Protein AF-0000000085273530 (afdb_homodimer)

InterPro domains:
  IPR000210 BTB/POZ domain [PF00651] (27-142)
  IPR000210 BTB/POZ domain [PS50097] (36-114)
  IPR000210 BTB/POZ domain [SM00225] (36-144)
  IPR011333 SKP1/BTB/POZ domain superfamily [G3DSA:3.30.710.10] (12-164)
  IPR011333 SKP1/BTB/POZ domain superfamily [SSF54695] (20-141)
  IPR011705 BTB/Kelch-associated [PF07707] (174-227)
  IPR051481 BTB/POZ domain-containing protein and Galectin-3-binding [PTHR24410] (21-226)

pLDDT: mean 86.74, std 17.03, range [20.88, 98.69]

Secondary structure (DSSP, 8-state):
-----------SSGGGTTHHHHHHHHHHHHH-GGG--EEEEETTTTEEEEE-HHHHHHH-TTEEEETTEEEE--TT-EEE--SS-EEEEETTS-HHHHHHHHHHHHHS-----TTTHHHHHHHHHHHT-HHHHHHHHHHHHHH--HHHHHHHHHHHHHHHHHTTS-HHHHHHHHHHHHHHHHTHHHHTTSHHHHT--HHHHHHHHTSTT--S-HHHHHHHHHHHHHHHHT--S--S---HHHHHH-/-----------SSGGGTTHHHHHHHHHHHHH-GGG--EEEEETTTTEEEEE-HHHHHHH-TTEEEETTEEEE--TT-EEE--SS-EEEEETTS-HHHHHHHHHHHHHS-----TTTHHHHHHHHHHHT-HHHHHHHHHHHHHH--HHHHHHHHHHHHHHHHHTTS-HHHHHHHHHHHHHHHHTHHHHTTSHHHHT--HHHHHHHHTSTT--S-HHHHHHHHHHHHHHHTT--S------HHHHHH-

Structure (mmCIF, N/CA/C/O backbone):
data_AF-0000000085273530-model_v1
#
loop_
_entity.id
_entity.type
_entity.pdbx_description
1 polymer 'BTB domain-containing protein'
#
loop_
_atom_site.group_PDB
_atom_site.id
_atom_site.type_symbol
_atom_site.label_atom_id
_atom_site.label_alt_id
_atom_site.label_comp_id
_atom_site.label_asym_id
_atom_site.label_entity_id
_atom_site.label_seq_id
_atom_site.pdbx_PDB_ins_code
_atom_site.Cartn_x
_atom_site.Cartn_y
_atom_site.Cartn_z
_atom_site.occupancy
_atom_site.B_iso_or_equiv
_atom_site.auth_seq_id
_atom_site.auth_comp_id
_atom_site.auth_asym_id
_atom_site.auth_atom_id
_atom_site.pdbx_PDB_model_num
ATOM 1 N N . MET A 1 1 ? -14.953 20.25 -21.516 1 20.88 1 MET A N 1
ATOM 2 C CA . MET A 1 1 ? -14.5 20.438 -20.141 1 20.88 1 MET A CA 1
ATOM 3 C C . MET A 1 1 ? -14.477 19.125 -19.375 1 20.88 1 MET A C 1
ATOM 5 O O . MET A 1 1 ? -15.531 18.609 -19 1 20.88 1 MET A O 1
ATOM 9 N N . GLY A 1 2 ? -13.68 18.156 -19.719 1 24.27 2 GLY A N 1
ATOM 10 C CA . GLY A 1 2 ? -13.719 16.719 -19.562 1 24.27 2 GLY A CA 1
ATOM 11 C C . GLY A 1 2 ? -13.57 16.266 -18.125 1 24.27 2 GLY A C 1
ATOM 12 O O . GLY A 1 2 ? -12.719 16.766 -17.391 1 24.27 2 GLY A O 1
ATOM 13 N N . THR A 1 3 ? -14.633 15.852 -17.484 1 26.12 3 THR A N 1
ATOM 14 C CA . THR A 1 3 ? -14.805 15.375 -16.109 1 26.12 3 THR A CA 1
ATOM 15 C C . THR A 1 3 ? -13.711 14.375 -15.742 1 26.12 3 THR A C 1
ATOM 17 O O . THR A 1 3 ? -13.5 13.391 -16.453 1 26.12 3 THR A O 1
ATOM 20 N N . ARG A 1 4 ? -12.57 14.93 -15.312 1 29.16 4 ARG A N 1
ATOM 21 C CA . ARG A 1 4 ? -11.5 14.031 -14.906 1 29.16 4 ARG A CA 1
ATOM 22 C C . ARG A 1 4 ? -12.047 12.828 -14.148 1 29.16 4 ARG A C 1
ATOM 24 O O . ARG A 1 4 ? -12.578 12.969 -13.039 1 29.16 4 ARG A O 1
ATOM 31 N N . VAL A 1 5 ? -12.703 11.914 -14.711 1 32.78 5 VAL A N 1
ATOM 32 C CA . VAL A 1 5 ? -13.117 10.617 -14.195 1 32.78 5 VAL A CA 1
ATOM 33 C C . VAL A 1 5 ? -11.969 9.969 -13.422 1 32.78 5 VAL A C 1
ATOM 35 O O . VAL A 1 5 ? -11.109 9.305 -14.008 1 32.78 5 VAL A O 1
ATOM 38 N N . GLY A 1 6 ? -10.961 10.688 -12.883 1 33 6 GLY A N 1
ATOM 39 C CA . GLY A 1 6 ? -9.844 10.008 -12.242 1 33 6 GLY A CA 1
ATOM 40 C C . GLY A 1 6 ? -10.281 8.945 -11.25 1 33 6 GLY A C 1
ATOM 41 O O . GLY A 1 6 ? -11.094 9.219 -10.359 1 33 6 GLY A O 1
ATOM 42 N N . GLY A 1 7 ? -10.516 7.734 -11.531 1 37.56 7 GLY A N 1
ATOM 43 C CA . GLY A 1 7 ? -10.945 6.48 -10.93 1 37.56 7 GLY A CA 1
ATOM 44 C C . GLY A 1 7 ? -10.328 6.223 -9.57 1 37.56 7 GLY A C 1
ATOM 45 O O . GLY A 1 7 ? -9.406 5.414 -9.445 1 37.56 7 GLY A O 1
ATOM 46 N N . GLY A 1 8 ? -10.031 7.176 -8.703 1 45.16 8 GLY A N 1
ATOM 47 C CA . GLY A 1 8 ? -9.438 6.988 -7.391 1 45.16 8 GLY A CA 1
ATOM 48 C C . GLY A 1 8 ? -10.148 5.934 -6.559 1 45.16 8 GLY A C 1
ATOM 49 O O . GLY A 1 8 ? -11.344 5.695 -6.742 1 45.16 8 GLY A O 1
ATOM 50 N N . LEU A 1 9 ? -9.391 4.883 -6.121 1 56.19 9 LEU A N 1
ATOM 51 C CA . LEU A 1 9 ? -9.883 3.891 -5.176 1 56.19 9 LEU A CA 1
ATOM 52 C C . LEU A 1 9 ? -10.641 4.562 -4.031 1 56.19 9 LEU A C 1
ATOM 54 O O . LEU A 1 9 ? -10.125 5.496 -3.408 1 56.19 9 LEU A O 1
ATOM 58 N N . HIS A 1 10 ? -11.891 4.582 -4.082 1 58.47 10 HIS A N 1
ATOM 59 C CA . HIS A 1 10 ? -12.688 5.133 -2.99 1 58.47 10 HIS A CA 1
ATOM 60 C C . HIS A 1 10 ? -12.82 4.137 -1.844 1 58.47 10 HIS A C 1
ATOM 62 O O . HIS A 1 10 ? -13.164 2.973 -2.062 1 58.47 10 HIS A O 1
ATOM 68 N N . PHE A 1 11 ? -12.195 4.531 -0.762 1 63.66 11 PHE A N 1
ATOM 69 C CA . PHE A 1 11 ? -12.336 3.742 0.457 1 63.66 11 PHE A CA 1
ATOM 70 C C . PHE A 1 11 ? -13.406 4.34 1.366 1 63.66 11 PHE A C 1
ATOM 72 O O . PHE A 1 11 ? -13.492 5.559 1.509 1 63.66 11 PHE A O 1
ATOM 79 N N . SER A 1 12 ? -14.32 3.611 1.721 1 68 12 SER A N 1
ATOM 80 C CA . SER A 1 12 ? -15.359 4.09 2.629 1 68 12 SER A CA 1
ATOM 81 C C . SER A 1 12 ? -14.773 4.504 3.973 1 68 12 SER A C 1
ATOM 83 O O . SER A 1 12 ? -15.266 5.438 4.613 1 68 12 SER A O 1
ATOM 85 N N . ASP A 1 13 ? -13.695 3.902 4.273 1 75.88 13 ASP A N 1
ATOM 86 C CA . ASP A 1 13 ? -13.016 4.203 5.531 1 75.88 13 ASP A CA 1
ATOM 87 C C . ASP A 1 13 ? -12.117 5.43 5.391 1 75.88 13 ASP A C 1
ATOM 89 O O . ASP A 1 13 ? -11.125 5.395 4.656 1 75.88 13 ASP A O 1
ATOM 93 N N . LYS A 1 14 ? -12.453 6.5 6.082 1 79.25 14 LYS A N 1
ATOM 94 C CA . LYS A 1 14 ? -11.758 7.781 6.004 1 79.25 14 LYS A CA 1
ATOM 95 C C . LYS A 1 14 ? -10.305 7.645 6.441 1 79.25 14 LYS A C 1
ATOM 97 O O . LYS A 1 14 ? -9.461 8.461 6.07 1 79.25 14 LYS A O 1
ATOM 102 N N . SER A 1 15 ? -10.07 6.555 7.195 1 87.12 15 SER A N 1
ATOM 103 C CA . SER A 1 15 ? -8.703 6.367 7.672 1 87.12 15 SER A CA 1
ATOM 104 C C . SER A 1 15 ? -7.793 5.852 6.559 1 87.12 15 SER A C 1
ATOM 106 O O . SER A 1 15 ? -6.566 5.871 6.691 1 87.12 15 SER A O 1
ATOM 108 N N . LEU A 1 16 ? -8.367 5.5 5.406 1 89.75 16 LEU A N 1
ATOM 109 C CA . LEU A 1 16 ? -7.598 4.918 4.316 1 89.75 16 LEU A CA 1
ATOM 110 C C . LEU A 1 16 ? -7.465 5.898 3.156 1 89.75 16 LEU A C 1
ATOM 112 O O . LEU A 1 16 ? -7.191 5.496 2.023 1 89.75 16 LEU A O 1
ATOM 116 N N . VAL A 1 17 ? -7.582 7.141 3.436 1 90 17 VAL A N 1
ATOM 117 C CA . VAL A 1 17 ? -7.672 8.18 2.412 1 90 17 VAL A CA 1
ATOM 118 C C . VAL A 1 17 ? -6.352 8.273 1.65 1 90 17 VAL A C 1
ATOM 120 O O . VAL A 1 17 ? -6.316 8.742 0.511 1 90 17 VAL A O 1
ATOM 123 N N . GLY A 1 18 ? -5.254 7.781 2.244 1 95.44 18 GLY A N 1
ATOM 124 C CA . GLY A 1 18 ? -3.949 7.926 1.618 1 95.44 18 GLY A CA 1
ATOM 125 C C . GLY A 1 18 ? -3.512 6.691 0.853 1 95.44 18 GLY A C 1
ATOM 126 O O . GLY A 1 18 ? -2.455 6.691 0.218 1 95.44 18 GLY A O 1
ATOM 127 N N . VAL A 1 19 ? -4.297 5.668 0.811 1 95.69 19 VAL A N 1
ATOM 128 C CA . VAL A 1 19 ? -3.893 4.383 0.244 1 95.69 19 VAL A CA 1
ATOM 129 C C . VAL A 1 19 ? -3.756 4.508 -1.271 1 95.69 19 VAL A C 1
ATOM 131 O O . VAL A 1 19 ? -2.826 3.955 -1.865 1 95.69 19 VAL A O 1
ATOM 134 N N . SER A 1 20 ? -4.664 5.238 -1.858 1 95 20 SER A N 1
ATOM 135 C CA . SER A 1 20 ? -4.59 5.418 -3.305 1 95 20 SER A CA 1
ATOM 136 C C . SER A 1 20 ? -3.27 6.055 -3.717 1 95 20 SER A C 1
ATOM 138 O O . SER A 1 20 ? -2.588 5.559 -4.617 1 95 20 SER A O 1
ATOM 140 N N . ARG A 1 21 ? -2.92 7.125 -3.053 1 96.81 21 ARG A N 1
ATOM 141 C CA . ARG A 1 21 ? -1.666 7.809 -3.355 1 96.81 21 ARG A CA 1
ATOM 142 C C . ARG A 1 21 ? -0.468 6.918 -3.043 1 96.81 21 ARG A C 1
ATOM 144 O O . ARG A 1 21 ? 0.521 6.918 -3.779 1 96.81 21 ARG A O 1
ATOM 151 N N . LEU A 1 22 ? -0.526 6.184 -1.984 1 97.88 22 LEU A N 1
ATOM 152 C CA . LEU A 1 22 ? 0.534 5.242 -1.636 1 97.88 22 LEU A CA 1
ATOM 153 C C . LEU A 1 22 ? 0.782 4.258 -2.771 1 97.88 22 LEU A C 1
ATOM 155 O O . LEU A 1 22 ? 1.925 4.059 -3.189 1 97.88 22 LEU A O 1
ATOM 159 N N . LEU A 1 23 ? -0.281 3.678 -3.287 1 97.31 23 LEU A N 1
ATOM 160 C CA . LEU A 1 23 ? -0.164 2.678 -4.34 1 97.31 23 LEU A CA 1
ATOM 161 C C . LEU A 1 23 ? 0.432 3.287 -5.605 1 97.31 23 LEU A C 1
ATOM 163 O O . LEU A 1 23 ? 1.235 2.648 -6.289 1 97.31 23 LEU A O 1
ATOM 167 N N . GLU A 1 24 ? 0.046 4.52 -5.855 1 97.69 24 GLU A N 1
ATOM 168 C CA . GLU A 1 24 ? 0.61 5.223 -7.004 1 97.69 24 GLU A CA 1
ATOM 169 C C . GLU A 1 24 ? 2.109 5.445 -6.836 1 97.69 24 GLU A C 1
ATOM 171 O O . GLU A 1 24 ? 2.885 5.238 -7.773 1 97.69 24 GLU A O 1
ATOM 176 N N . ASP A 1 25 ? 2.477 5.852 -5.695 1 98.19 25 ASP A N 1
ATOM 177 C CA . ASP A 1 25 ? 3.891 6.086 -5.422 1 98.19 25 ASP A CA 1
ATOM 178 C C . ASP A 1 25 ? 4.688 4.785 -5.504 1 98.19 25 ASP A C 1
ATOM 180 O O . ASP A 1 25 ? 5.809 4.77 -6.016 1 98.19 25 ASP A O 1
ATOM 184 N N . LEU A 1 26 ? 4.148 3.703 -4.992 1 98.38 26 LEU A N 1
ATOM 185 C CA . LEU A 1 26 ? 4.828 2.412 -5.039 1 98.38 26 LEU A CA 1
ATOM 186 C C . LEU A 1 26 ? 4.922 1.899 -6.473 1 98.38 26 LEU A C 1
ATOM 188 O O . LEU A 1 26 ? 5.906 1.253 -6.84 1 98.38 26 LEU A O 1
ATOM 192 N N . GLN A 1 27 ? 3.861 2.188 -7.246 1 98 27 GLN A N 1
ATOM 193 C CA . GLN A 1 27 ? 3.924 1.864 -8.664 1 98 27 GLN A CA 1
ATOM 194 C C . GLN A 1 27 ? 5.066 2.609 -9.352 1 98 27 GLN A C 1
ATOM 196 O O . GLN A 1 27 ? 5.797 2.031 -10.156 1 98 27 GLN A O 1
ATOM 201 N N . HIS A 1 28 ? 5.164 3.848 -9.023 1 98.06 28 HIS A N 1
ATOM 202 C CA . HIS A 1 28 ? 6.254 4.645 -9.57 1 98.06 28 HIS A CA 1
ATOM 203 C C . HIS A 1 28 ? 7.609 4.105 -9.133 1 98.06 28 HIS A C 1
ATOM 205 O O . HIS A 1 28 ? 8.555 4.059 -9.922 1 98.06 28 HIS A O 1
ATOM 211 N N . LEU A 1 29 ? 7.695 3.734 -7.93 1 98.12 29 LEU A N 1
ATOM 212 C CA . LEU A 1 29 ? 8.938 3.15 -7.426 1 98.12 29 LEU A CA 1
ATOM 213 C C . LEU A 1 29 ? 9.297 1.892 -8.203 1 98.12 29 LEU A C 1
ATOM 215 O O . LEU A 1 29 ? 10.461 1.701 -8.578 1 98.12 29 LEU A O 1
ATOM 219 N N . GLN A 1 30 ? 8.312 1.027 -8.406 1 97.94 30 GLN A N 1
ATOM 220 C CA . GLN A 1 30 ? 8.523 -0.199 -9.172 1 97.94 30 GLN A CA 1
ATOM 221 C C . GLN A 1 30 ? 9.109 0.101 -10.547 1 97.94 30 GLN A C 1
ATOM 223 O O . GLN A 1 30 ? 9.945 -0.656 -11.047 1 97.94 30 GLN A O 1
ATOM 228 N N . GLU A 1 31 ? 8.727 1.226 -11.094 1 96.5 31 GLU A N 1
ATOM 229 C CA . GLU A 1 31 ? 9.125 1.596 -12.445 1 96.5 31 GLU A CA 1
ATOM 230 C C . GLU A 1 31 ? 10.461 2.336 -12.453 1 96.5 31 GLU A C 1
ATOM 232 O O . GLU A 1 31 ? 11.062 2.525 -13.508 1 96.5 31 GLU A O 1
ATOM 237 N N . ASP A 1 32 ? 10.883 2.709 -11.297 1 94.19 32 ASP A N 1
ATOM 238 C CA . ASP A 1 32 ? 12.133 3.453 -11.188 1 94.19 32 ASP A CA 1
ATOM 239 C C . ASP A 1 32 ? 13.336 2.512 -11.18 1 94.19 32 ASP A C 1
ATOM 241 O O . ASP A 1 32 ? 13.828 2.129 -10.109 1 94.19 32 ASP A O 1
ATOM 245 N N . LYS A 1 33 ? 13.969 2.2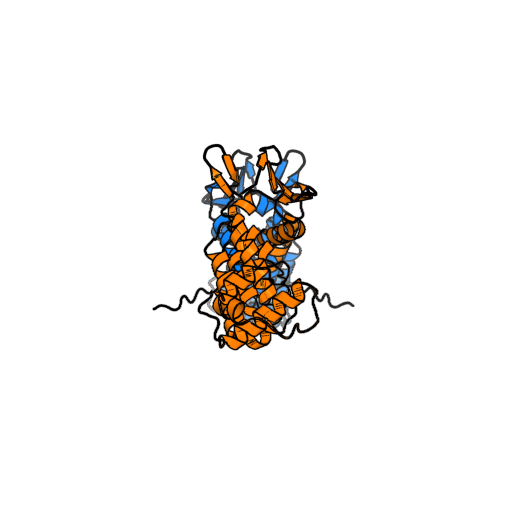89 -12.266 1 93.69 33 LYS A N 1
ATOM 246 C CA . LYS A 1 33 ? 15.078 1.349 -12.414 1 93.69 33 LYS A CA 1
ATOM 247 C C . LYS A 1 33 ? 16.359 1.909 -11.805 1 93.69 33 LYS A C 1
ATOM 249 O O . LYS A 1 33 ? 17.25 1.151 -11.398 1 93.69 33 LYS A O 1
ATOM 254 N N . ASP A 1 34 ? 16.453 3.188 -11.656 1 92.06 34 ASP A N 1
ATOM 255 C CA . ASP A 1 34 ? 17.672 3.822 -11.18 1 92.06 34 ASP A CA 1
ATOM 256 C C . ASP A 1 34 ? 17.906 3.539 -9.695 1 92.06 34 ASP A C 1
ATOM 258 O O . ASP A 1 34 ? 19.047 3.461 -9.242 1 92.06 34 ASP A O 1
ATOM 262 N N . SER A 1 35 ? 16.797 3.369 -8.969 1 93 35 SER A N 1
ATOM 263 C CA . SER A 1 35 ? 16.938 3.145 -7.535 1 93 35 SER A CA 1
ATOM 264 C C . SER A 1 35 ? 16.984 1.655 -7.211 1 93 35 SER A C 1
ATOM 266 O O . SER A 1 35 ? 17.234 1.272 -6.066 1 93 35 SER A O 1
ATOM 268 N N . ALA A 1 36 ? 16.797 0.824 -8.219 1 96.31 36 ALA A N 1
ATOM 269 C CA . ALA A 1 36 ? 16.719 -0.619 -8 1 96.31 36 ALA A CA 1
ATOM 270 C C . ALA A 1 36 ? 18.078 -1.18 -7.586 1 96.31 36 ALA A C 1
ATOM 272 O O . ALA A 1 36 ? 19.109 -0.652 -7.977 1 96.31 36 ALA A O 1
ATOM 273 N N . ASP A 1 37 ? 18.047 -2.207 -6.777 1 95.88 37 ASP A N 1
ATOM 274 C CA . ASP A 1 37 ? 19.281 -2.852 -6.344 1 95.88 37 ASP A CA 1
ATOM 275 C C . ASP A 1 37 ? 19.219 -4.359 -6.57 1 95.88 37 ASP A C 1
ATOM 277 O O . ASP A 1 37 ? 20.094 -5.094 -6.125 1 95.88 37 ASP A O 1
ATOM 281 N N . ILE A 1 38 ? 18.188 -4.855 -7.184 1 96.88 38 ILE A N 1
ATOM 282 C CA . ILE A 1 38 ? 18.047 -6.23 -7.66 1 96.88 38 ILE A CA 1
ATOM 283 C C . ILE A 1 38 ? 17.688 -6.227 -9.148 1 96.88 38 ILE A C 1
ATOM 285 O O . ILE A 1 38 ? 16.844 -5.438 -9.586 1 96.88 38 ILE A O 1
ATOM 289 N N . ILE A 1 39 ? 18.328 -7.023 -9.906 1 98 39 ILE A N 1
ATOM 290 C CA . ILE A 1 39 ? 17.938 -7.277 -11.289 1 98 39 ILE A CA 1
ATOM 291 C C . ILE A 1 39 ? 17.625 -8.758 -11.477 1 98 39 ILE A C 1
ATOM 293 O O . ILE A 1 39 ? 18.5 -9.609 -11.328 1 98 39 ILE A O 1
ATOM 297 N N . PHE A 1 40 ? 16.406 -9.047 -11.812 1 98 40 PHE A N 1
ATOM 298 C CA . PHE A 1 40 ? 16.016 -10.398 -12.188 1 98 40 PHE A CA 1
ATOM 299 C C . PHE A 1 40 ? 16.25 -10.633 -13.68 1 98 40 PHE A C 1
ATOM 301 O O . PHE A 1 40 ? 15.898 -9.781 -14.508 1 98 40 PHE A O 1
ATOM 308 N N . VAL A 1 41 ? 16.859 -11.68 -14 1 98.44 41 VAL A N 1
ATOM 309 C CA . VAL A 1 41 ? 16.969 -12.148 -15.375 1 98.44 41 VAL A CA 1
ATOM 310 C C . VAL A 1 41 ? 16.047 -13.344 -15.594 1 98.44 41 VAL A C 1
ATOM 312 O O . VAL A 1 41 ? 16.359 -14.461 -15.172 1 98.44 41 VAL A O 1
ATOM 315 N N . VAL A 1 42 ? 14.93 -13.117 -16.344 1 98.5 42 VAL A N 1
ATOM 316 C CA . VAL A 1 42 ? 13.812 -14.055 -16.297 1 98.5 42 VAL A CA 1
ATOM 317 C C . VAL A 1 42 ? 13.625 -14.703 -17.656 1 98.5 42 VAL A C 1
ATOM 319 O O . VAL A 1 42 ? 13.578 -14.008 -18.688 1 98.5 42 VAL A O 1
ATOM 322 N N . GLY A 1 43 ? 13.5 -16 -17.672 1 97.62 43 GLY A N 1
ATOM 323 C CA . GLY A 1 43 ? 13.148 -16.75 -18.859 1 97.62 43 GLY A CA 1
ATOM 324 C C . GLY A 1 43 ? 14.32 -17 -19.797 1 97.62 43 GLY A C 1
ATOM 325 O O . GLY A 1 43 ? 15.445 -16.609 -19.484 1 97.62 43 GLY A O 1
ATOM 326 N N . ARG A 1 44 ? 13.977 -17.672 -20.875 1 94.12 44 ARG A N 1
ATOM 327 C CA . ARG A 1 44 ? 14.984 -18 -21.875 1 94.12 44 ARG A CA 1
ATOM 328 C C . ARG A 1 44 ? 15.453 -16.75 -22.625 1 94.12 44 ARG A C 1
ATOM 330 O O . ARG A 1 44 ? 16.609 -16.672 -23.016 1 94.12 44 ARG A O 1
ATOM 337 N N . GLU A 1 45 ? 14.594 -15.828 -22.703 1 95.69 45 GLU A N 1
ATOM 338 C CA . GLU A 1 45 ? 14.914 -14.586 -23.406 1 95.69 45 GLU A CA 1
ATOM 339 C C . GLU A 1 45 ? 15.719 -13.648 -22.5 1 95.69 45 GLU A C 1
ATOM 341 O O . GLU A 1 45 ? 16.156 -12.578 -22.938 1 95.69 45 GLU A O 1
ATOM 346 N N . GLU A 1 46 ? 15.914 -13.977 -21.281 1 97.56 46 GLU A N 1
ATOM 347 C CA . GLU A 1 46 ? 16.734 -13.25 -20.297 1 97.56 46 GLU A CA 1
ATOM 348 C C . GLU A 1 46 ? 16.25 -11.812 -20.141 1 97.56 46 GLU A C 1
ATOM 350 O O . GLU A 1 46 ? 17.047 -10.875 -20.219 1 97.56 46 GLU A O 1
ATOM 355 N N . THR A 1 47 ? 14.945 -11.703 -19.938 1 98.38 47 THR A N 1
ATOM 356 C CA . THR A 1 47 ? 14.336 -10.398 -19.719 1 98.38 47 THR A CA 1
ATOM 357 C C . THR A 1 47 ? 14.758 -9.828 -18.359 1 98.38 47 THR A C 1
ATOM 359 O O . THR A 1 47 ? 14.68 -10.523 -17.344 1 98.38 47 THR A O 1
ATOM 362 N N . HIS A 1 48 ? 15.164 -8.555 -18.359 1 98.25 48 HIS A N 1
ATOM 363 C CA . HIS A 1 48 ? 15.586 -7.914 -17.125 1 98.25 48 HIS A CA 1
ATOM 364 C C . HIS A 1 48 ? 14.406 -7.234 -16.422 1 98.25 48 HIS A C 1
ATOM 366 O O . HIS A 1 48 ? 13.672 -6.465 -17.062 1 98.25 48 HIS A O 1
ATOM 372 N N . ILE A 1 49 ? 14.219 -7.527 -15.188 1 98.25 49 ILE A N 1
ATOM 373 C CA . ILE A 1 49 ? 13.211 -6.891 -14.344 1 98.25 49 ILE A CA 1
ATOM 374 C C . ILE A 1 49 ? 13.867 -6.367 -13.07 1 98.25 49 ILE A C 1
ATOM 376 O O . ILE A 1 49 ? 14.438 -7.141 -12.297 1 98.25 49 ILE A O 1
ATOM 380 N N . ALA A 1 50 ? 13.773 -5.078 -12.875 1 98.06 50 ALA A N 1
ATOM 381 C CA . ALA A 1 50 ? 14.391 -4.441 -11.719 1 98.06 50 ALA A CA 1
ATOM 382 C C . ALA A 1 50 ? 13.445 -4.461 -10.516 1 98.06 50 ALA A C 1
ATOM 384 O O . ALA A 1 50 ? 12.227 -4.461 -10.68 1 98.06 50 ALA A O 1
ATOM 385 N N . ALA A 1 51 ? 13.992 -4.566 -9.352 1 97.94 51 ALA A N 1
ATOM 386 C CA . ALA A 1 51 ? 13.227 -4.547 -8.109 1 97.94 51 ALA A CA 1
ATOM 387 C C . AL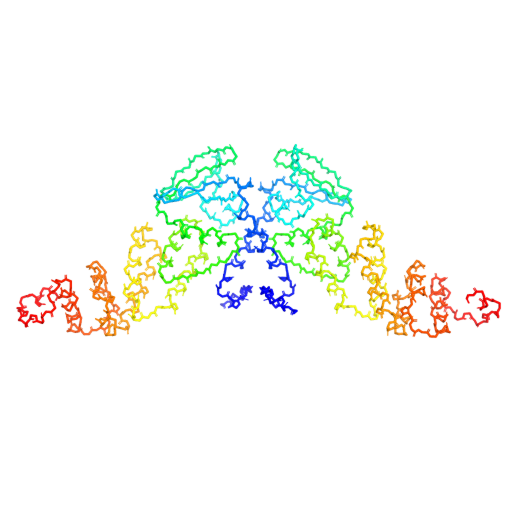A A 1 51 ? 14.07 -4.031 -6.953 1 97.94 51 ALA A C 1
ATOM 389 O O . ALA A 1 51 ? 15.219 -3.621 -7.148 1 97.94 51 ALA A O 1
ATOM 390 N N . HIS A 1 52 ? 13.562 -3.916 -5.828 1 97.31 52 HIS A N 1
ATOM 391 C CA . HIS A 1 52 ? 14.227 -3.389 -4.641 1 97.31 52 HIS A CA 1
ATOM 392 C C . HIS A 1 52 ? 14.289 -4.434 -3.533 1 97.31 52 HIS A C 1
ATOM 394 O O . HIS A 1 52 ? 13.258 -4.977 -3.129 1 97.31 52 HIS A O 1
ATOM 400 N N . LYS A 1 53 ? 15.453 -4.617 -3.043 1 95.69 53 LYS A N 1
ATOM 401 C CA . LYS A 1 53 ? 15.703 -5.625 -2.016 1 95.69 53 LYS A CA 1
ATOM 402 C C . LYS A 1 53 ? 14.805 -5.41 -0.803 1 95.69 53 LYS A C 1
ATOM 404 O O . LYS A 1 53 ? 14.227 -6.363 -0.277 1 95.69 53 LYS A O 1
ATOM 409 N N . LEU A 1 54 ? 14.68 -4.191 -0.352 1 95.94 54 LEU A N 1
ATOM 410 C CA . LEU A 1 54 ? 13.891 -3.863 0.83 1 95.94 54 LEU A CA 1
ATOM 411 C C . LEU A 1 54 ? 12.445 -4.32 0.662 1 95.94 54 LEU A C 1
ATOM 413 O O . LEU A 1 54 ? 11.867 -4.898 1.579 1 95.94 54 LEU A O 1
ATOM 417 N N . ILE A 1 55 ? 11.844 -4.051 -0.52 1 97.94 55 ILE A N 1
ATOM 418 C CA . ILE A 1 55 ? 10.461 -4.406 -0.799 1 97.94 55 ILE A CA 1
ATOM 419 C C . ILE A 1 55 ? 10.32 -5.926 -0.85 1 97.94 55 ILE A C 1
ATOM 421 O O . ILE A 1 55 ? 9.383 -6.488 -0.273 1 97.94 55 ILE A O 1
ATOM 425 N N . LEU A 1 56 ? 11.25 -6.586 -1.516 1 97.19 56 LEU A N 1
ATOM 426 C CA . LEU A 1 56 ? 11.203 -8.039 -1.637 1 97.19 56 LEU A CA 1
ATOM 427 C C . LEU A 1 56 ? 11.328 -8.703 -0.269 1 97.19 56 LEU A C 1
ATOM 429 O O . LEU A 1 56 ? 10.57 -9.625 0.045 1 97.19 56 LEU A O 1
ATOM 433 N N . LYS A 1 57 ? 12.203 -8.211 0.555 1 95.88 57 LYS A N 1
ATOM 434 C CA . LYS A 1 57 ? 12.398 -8.766 1.893 1 95.88 57 LYS A CA 1
ATOM 435 C C . LYS A 1 57 ? 11.148 -8.578 2.752 1 95.88 57 LYS A C 1
ATOM 437 O O . LYS A 1 57 ? 10.82 -9.43 3.578 1 95.88 57 LYS A O 1
ATOM 442 N N . ALA A 1 58 ? 10.508 -7.484 2.551 1 96.62 58 ALA A N 1
ATOM 443 C CA . ALA A 1 58 ? 9.328 -7.168 3.355 1 96.62 58 ALA A CA 1
ATOM 444 C C . ALA A 1 58 ? 8.141 -8.023 2.945 1 96.62 58 ALA A C 1
ATOM 446 O O . ALA A 1 58 ? 7.27 -8.328 3.77 1 96.62 58 ALA A O 1
ATOM 447 N N . ARG A 1 59 ? 8.094 -8.445 1.7 1 97.56 59 ARG A N 1
ATOM 448 C CA . ARG A 1 59 ? 6.863 -9.008 1.16 1 97.56 59 ARG A CA 1
ATOM 449 C C . ARG A 1 59 ? 7.012 -10.508 0.912 1 97.56 59 ARG A C 1
ATOM 451 O O . ARG A 1 59 ? 6.039 -11.258 0.996 1 97.56 59 ARG A O 1
ATOM 458 N N . CYS A 1 60 ? 8.266 -10.945 0.603 1 97.62 60 CYS A N 1
ATOM 459 C CA . CYS A 1 60 ? 8.492 -12.312 0.152 1 97.62 60 CYS A CA 1
ATOM 460 C C . CYS A 1 60 ? 9.25 -13.109 1.207 1 97.62 60 CYS A C 1
ATOM 462 O O . CYS A 1 60 ? 10.328 -12.711 1.645 1 97.62 60 CYS A O 1
ATOM 464 N N . LYS A 1 61 ? 8.805 -14.305 1.467 1 95.81 61 LYS A N 1
ATOM 465 C CA . LYS A 1 61 ? 9.461 -15.156 2.463 1 95.81 61 LYS A CA 1
ATOM 466 C C . LYS A 1 61 ? 10.75 -15.75 1.917 1 95.81 61 LYS A C 1
ATOM 468 O O . LYS A 1 61 ? 11.617 -16.172 2.684 1 95.81 61 LYS A O 1
ATOM 473 N N . SER A 1 62 ? 10.883 -15.766 0.622 1 95.19 62 SER A N 1
ATOM 474 C CA . SER A 1 62 ? 12.047 -16.375 -0.002 1 95.19 62 SER A CA 1
ATOM 475 C C . SER A 1 62 ? 13.258 -15.453 0.066 1 95.19 62 SER A C 1
ATOM 477 O O . SER A 1 62 ? 14.367 -15.852 -0.294 1 95.19 62 SER A O 1
ATOM 479 N N . PHE A 1 63 ? 13.086 -14.258 0.529 1 94.75 63 PHE A N 1
ATOM 480 C CA . PHE A 1 63 ? 14.18 -13.32 0.732 1 94.75 63 PHE A CA 1
ATOM 481 C C . PHE A 1 63 ? 14.5 -13.172 2.215 1 94.75 63 PHE A C 1
ATOM 483 O O . PHE A 1 63 ? 13.727 -12.57 2.963 1 94.75 63 PHE A O 1
ATOM 490 N N . VAL A 1 64 ? 15.594 -13.812 2.594 1 87.25 64 VAL A N 1
ATOM 491 C CA . VAL A 1 64 ? 15.922 -13.875 4.016 1 87.25 64 VAL A CA 1
ATOM 492 C C . VAL A 1 64 ? 17.344 -13.344 4.238 1 87.25 64 VAL A C 1
ATOM 494 O O . VAL A 1 64 ? 18.172 -13.375 3.328 1 87.25 64 VAL A O 1
ATOM 497 N N . GLU A 1 65 ? 17.453 -12.82 5.387 1 78 65 GLU A N 1
ATOM 498 C CA . GLU A 1 65 ? 18.781 -12.398 5.812 1 78 65 GLU A CA 1
ATOM 499 C C . GLU A 1 65 ? 19.578 -13.578 6.383 1 78 65 GLU A C 1
ATOM 501 O O . GLU A 1 65 ? 19.062 -14.328 7.215 1 78 65 GLU A O 1
ATOM 506 N N . ALA A 1 66 ? 20.609 -13.961 5.734 1 73.56 66 ALA A N 1
ATOM 507 C CA . ALA A 1 66 ? 21.469 -15.031 6.211 1 73.56 66 ALA A CA 1
ATOM 508 C C . ALA A 1 66 ? 22.812 -14.469 6.695 1 73.56 66 ALA A C 1
ATOM 510 O O . ALA A 1 66 ? 23.188 -13.352 6.348 1 73.56 66 ALA A O 1
ATOM 511 N N . PRO A 1 67 ? 23.297 -15.406 7.672 1 71 67 PRO A N 1
ATOM 512 C CA . PRO A 1 67 ? 24.656 -15.008 8.047 1 71 67 PRO A CA 1
ATOM 513 C C . PRO A 1 67 ? 25.578 -14.844 6.836 1 71 67 PRO A C 1
ATOM 515 O O . PRO A 1 67 ? 25.625 -15.719 5.965 1 71 67 PRO A O 1
ATOM 518 N N . GLY A 1 68 ? 26.188 -13.781 6.535 1 66.94 68 GLY A N 1
ATOM 519 C CA . GLY A 1 68 ? 27.031 -13.516 5.387 1 66.94 68 GLY A CA 1
ATOM 520 C C . GLY A 1 68 ? 26.375 -12.625 4.352 1 66.94 68 GLY A C 1
ATOM 521 O O . GLY A 1 68 ? 26.953 -12.352 3.301 1 66.94 68 GLY A O 1
ATOM 522 N N . GLY A 1 69 ? 25.109 -12.539 4.535 1 69.31 69 GLY A N 1
ATOM 523 C CA . GLY A 1 69 ? 24.422 -11.602 3.664 1 69.31 69 GLY A CA 1
ATOM 524 C C . GLY A 1 69 ? 23.031 -12.039 3.287 1 69.31 69 GLY A C 1
ATOM 525 O O . GLY A 1 69 ? 22.516 -13.031 3.816 1 69.31 69 GLY A O 1
ATOM 526 N N . GLU A 1 70 ? 22.344 -11.297 2.582 1 68.06 70 GLU A N 1
ATOM 527 C CA . GLU A 1 70 ? 21 -11.555 2.104 1 68.06 70 GLU A CA 1
ATOM 528 C C . GLU A 1 70 ? 20.984 -12.641 1.036 1 68.06 70 GLU A C 1
ATOM 530 O O . GLU A 1 70 ? 21.906 -12.734 0.227 1 68.06 70 GLU A O 1
ATOM 535 N N . VAL A 1 71 ? 20.062 -13.562 1.292 1 77.38 71 VAL A N 1
ATOM 536 C CA . VAL A 1 71 ? 20 -14.688 0.374 1 77.38 71 VAL A CA 1
ATOM 537 C C . VAL A 1 71 ? 18.609 -14.766 -0.254 1 77.38 71 VAL A C 1
ATOM 539 O O . VAL A 1 71 ? 17.625 -14.312 0.34 1 77.38 71 VAL A O 1
ATOM 542 N N . CYS A 1 72 ? 18.531 -15.117 -1.47 1 84.88 72 CYS A N 1
ATOM 543 C CA . CYS A 1 72 ? 17.328 -15.531 -2.184 1 84.88 72 CYS A CA 1
ATOM 544 C C . CYS A 1 72 ? 17.234 -17.047 -2.266 1 84.88 72 CYS A C 1
ATOM 546 O O . CYS A 1 72 ? 18.156 -17.703 -2.752 1 84.88 72 CYS A O 1
ATOM 548 N N . VAL A 1 73 ? 16.125 -17.688 -1.835 1 88.94 73 VAL A N 1
ATOM 549 C CA . VAL A 1 73 ? 16.016 -19.141 -1.756 1 88.94 73 VAL A CA 1
ATOM 550 C C . VAL A 1 73 ? 15 -19.625 -2.787 1 88.94 73 VAL A C 1
ATOM 552 O O . VAL A 1 73 ? 14.312 -20.625 -2.559 1 88.94 73 VAL A O 1
ATOM 555 N N . ILE A 1 74 ? 14.859 -19.016 -3.854 1 92.12 74 ILE A N 1
ATOM 556 C CA . ILE A 1 74 ? 13.969 -19.438 -4.93 1 92.12 74 ILE A CA 1
ATOM 557 C C . ILE A 1 74 ? 14.578 -20.625 -5.66 1 92.12 74 ILE A C 1
ATOM 559 O O . ILE A 1 74 ? 15.711 -20.562 -6.145 1 92.12 74 ILE A O 1
ATOM 563 N N . PRO A 1 75 ? 13.867 -21.719 -5.805 1 89.62 75 PRO A N 1
ATOM 564 C CA . PRO A 1 75 ? 14.383 -22.875 -6.523 1 89.62 75 PRO A CA 1
ATOM 565 C C . PRO A 1 75 ? 14.727 -22.578 -7.98 1 89.62 75 PRO A C 1
ATOM 567 O O . PRO A 1 75 ? 13.969 -21.875 -8.664 1 89.62 75 PRO A O 1
ATOM 570 N N . GLY A 1 76 ? 15.922 -23.094 -8.422 1 90.44 76 GLY A N 1
ATOM 571 C CA . GLY A 1 76 ? 16.328 -22.938 -9.812 1 90.44 76 GLY A CA 1
ATOM 572 C C . GLY A 1 76 ? 16.938 -21.578 -10.109 1 90.44 76 GLY A C 1
ATOM 573 O O . GLY A 1 76 ? 17.234 -21.281 -11.273 1 90.44 76 GLY A O 1
ATOM 574 N N . SER A 1 77 ? 17.172 -20.812 -9.062 1 94.06 77 SER A N 1
ATOM 575 C CA . SER A 1 77 ? 17.734 -19.484 -9.25 1 94.06 77 SER A CA 1
ATOM 576 C C . SER A 1 77 ? 19.266 -19.5 -9.133 1 94.06 77 SER A C 1
ATOM 578 O O . SER A 1 77 ? 19.828 -20.422 -8.539 1 94.06 77 SER A O 1
ATOM 580 N N . THR A 1 78 ? 19.969 -18.609 -9.758 1 94.75 78 THR A N 1
ATOM 581 C CA . THR A 1 78 ? 21.375 -18.297 -9.586 1 94.75 78 THR A CA 1
ATOM 582 C C . THR A 1 78 ? 21.562 -16.828 -9.172 1 94.75 78 THR A C 1
ATOM 584 O O . THR A 1 78 ? 21.078 -15.93 -9.844 1 94.75 78 THR A O 1
ATOM 587 N N . VAL A 1 79 ? 22.281 -16.688 -8.109 1 93.81 79 VAL A N 1
ATOM 588 C CA . VAL A 1 79 ? 22.453 -15.344 -7.551 1 93.81 79 VAL A CA 1
ATOM 589 C C . VAL A 1 79 ? 23.891 -14.875 -7.746 1 93.81 79 VAL A C 1
ATOM 591 O O . VAL A 1 79 ? 24.828 -15.602 -7.426 1 93.81 79 VAL A O 1
ATOM 594 N N . THR A 1 80 ? 24.047 -13.719 -8.266 1 93.94 80 THR A N 1
ATOM 595 C CA . THR A 1 80 ? 25.328 -13.055 -8.406 1 93.94 80 THR A CA 1
ATOM 596 C C . THR A 1 80 ? 25.344 -11.719 -7.66 1 93.94 80 THR A C 1
ATOM 598 O O . THR A 1 80 ? 24.75 -10.742 -8.125 1 93.94 80 THR A O 1
ATOM 601 N N . PRO A 1 81 ? 25.984 -11.758 -6.504 1 90.75 81 PRO A N 1
ATOM 602 C CA . PRO A 1 81 ? 26.062 -10.492 -5.762 1 90.75 81 PRO A CA 1
ATOM 603 C C . PRO A 1 81 ? 26.797 -9.398 -6.531 1 90.75 81 PRO A C 1
ATOM 605 O O . PRO A 1 81 ? 27.703 -9.695 -7.324 1 90.75 81 PRO A O 1
ATOM 608 N N . GLY A 1 82 ? 26.297 -8.195 -6.375 1 88.81 82 GLY A N 1
ATOM 609 C CA . GLY A 1 82 ? 26.969 -7.059 -7.004 1 88.81 82 GLY A CA 1
ATOM 610 C C . GLY A 1 82 ? 26.531 -5.723 -6.43 1 88.81 82 GLY A C 1
ATOM 611 O O . GLY A 1 82 ? 25.625 -5.664 -5.598 1 88.81 82 GLY A O 1
ATOM 612 N N . LYS A 1 83 ? 27.344 -4.75 -6.727 1 86.06 83 LYS A N 1
ATOM 613 C CA . LYS A 1 83 ? 27.016 -3.354 -6.449 1 86.06 83 LYS A CA 1
ATOM 614 C C . LYS A 1 83 ? 26.922 -2.543 -7.738 1 86.06 83 LYS A C 1
ATOM 616 O O . LYS A 1 83 ? 27.797 -2.639 -8.602 1 86.06 83 LYS A O 1
ATOM 621 N N . PRO A 1 84 ? 25.891 -1.856 -8.047 1 88.75 84 PRO A N 1
ATOM 622 C CA . PRO A 1 84 ? 24.812 -1.527 -7.129 1 88.75 84 PRO A CA 1
ATOM 623 C C . PRO A 1 84 ? 23.688 -2.568 -7.137 1 88.75 84 PRO A C 1
ATOM 625 O O . PRO A 1 84 ? 22.75 -2.479 -6.348 1 88.75 84 PRO A O 1
ATOM 628 N N . HIS A 1 85 ? 23.859 -3.586 -8.031 1 93.25 85 HIS A N 1
ATOM 629 C CA . HIS A 1 85 ? 22.75 -4.516 -8.156 1 93.25 85 HIS A CA 1
ATOM 630 C C . HIS A 1 85 ? 23.188 -5.945 -7.863 1 93.25 85 HIS A C 1
ATOM 632 O O . HIS A 1 85 ? 24.281 -6.352 -8.242 1 93.25 85 HIS A O 1
ATOM 638 N N . THR A 1 86 ? 22.422 -6.691 -7.172 1 94.5 86 THR A N 1
ATOM 639 C CA . THR A 1 86 ? 22.484 -8.148 -7.152 1 94.5 86 THR A CA 1
ATOM 640 C C . THR A 1 86 ? 21.656 -8.734 -8.289 1 94.5 86 THR A C 1
ATOM 642 O O . THR A 1 86 ? 20.516 -8.312 -8.516 1 94.5 86 THR A O 1
ATOM 645 N N . THR A 1 87 ? 22.234 -9.641 -9.023 1 96.31 87 THR A N 1
ATOM 646 C CA . THR A 1 87 ? 21.531 -10.25 -10.148 1 96.31 87 THR A CA 1
ATOM 647 C C . THR A 1 87 ? 21 -11.633 -9.773 1 96.31 87 THR A C 1
ATOM 649 O O . THR A 1 87 ? 21.734 -12.445 -9.211 1 96.31 87 THR A O 1
ATOM 652 N N . ILE A 1 88 ? 19.781 -11.898 -10.047 1 97 88 ILE A N 1
ATOM 653 C CA . ILE A 1 88 ? 19.141 -13.195 -9.797 1 97 88 ILE A CA 1
ATOM 654 C C . ILE A 1 88 ? 18.578 -13.75 -11.102 1 97 88 ILE A C 1
ATOM 656 O O . 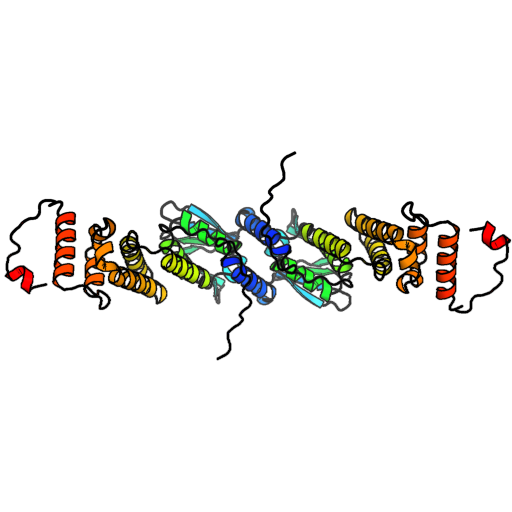ILE A 1 88 ? 17.656 -13.18 -11.68 1 97 88 ILE A O 1
ATOM 660 N N . ARG A 1 89 ? 19.078 -14.859 -11.539 1 97.56 89 ARG A N 1
ATOM 661 C CA . ARG A 1 89 ? 18.625 -15.492 -12.773 1 97.56 89 ARG A CA 1
ATOM 662 C C . ARG A 1 89 ? 17.531 -16.516 -12.484 1 97.56 89 ARG A C 1
ATOM 664 O O . ARG A 1 89 ? 17.688 -17.375 -11.625 1 97.56 89 ARG A O 1
ATOM 671 N N . LEU A 1 90 ? 16.453 -16.359 -13.164 1 97.25 90 LEU A N 1
ATOM 672 C CA . LEU A 1 90 ? 15.273 -17.219 -13.047 1 97.25 90 LEU A CA 1
ATOM 673 C C . LEU A 1 90 ? 14.805 -17.688 -14.414 1 97.25 90 LEU A C 1
ATOM 675 O O . LEU A 1 90 ? 13.75 -17.266 -14.898 1 97.25 90 LEU A O 1
ATOM 679 N N . PRO A 1 91 ? 15.461 -18.672 -15 1 96.62 91 PRO A N 1
ATOM 680 C CA . PRO A 1 91 ? 15.156 -19.078 -16.375 1 96.62 91 PRO A CA 1
ATOM 681 C C . PRO A 1 91 ? 13.812 -19.812 -16.484 1 96.62 91 PRO A C 1
ATOM 683 O O . PRO A 1 91 ? 13.242 -19.891 -17.562 1 96.62 91 PRO A O 1
ATOM 686 N N . GLN A 1 92 ? 13.266 -20.312 -15.469 1 92.94 92 GLN A N 1
ATOM 687 C CA . GLN A 1 92 ? 12.109 -21.203 -15.492 1 92.94 92 GLN A CA 1
ATOM 688 C C . GLN A 1 92 ? 10.805 -20.406 -15.57 1 92.94 92 GLN A C 1
ATOM 690 O O . GLN A 1 92 ? 9.75 -20.969 -15.852 1 92.94 92 GLN A O 1
ATOM 695 N N . TYR A 1 93 ? 10.867 -19.078 -15.367 1 95.88 93 TYR A N 1
ATOM 696 C CA . TYR A 1 93 ? 9.625 -18.312 -15.312 1 95.88 93 TYR A CA 1
ATOM 697 C C . TYR A 1 93 ? 9.375 -17.594 -16.625 1 95.88 93 TYR A C 1
ATOM 699 O O . TYR A 1 93 ? 10.312 -17.312 -17.375 1 95.88 93 TYR A O 1
ATOM 707 N N . GLN A 1 94 ? 8.125 -17.344 -16.859 1 95.62 94 GLN A N 1
ATOM 708 C CA . GLN A 1 94 ? 7.723 -16.453 -17.953 1 95.62 94 GLN A CA 1
ATOM 709 C C . GLN A 1 94 ? 7.793 -14.992 -17.547 1 95.62 94 GLN A C 1
ATOM 711 O O . GLN A 1 94 ? 7.258 -14.609 -16.5 1 95.62 94 GLN A O 1
ATOM 716 N N . PRO A 1 95 ? 8.414 -14.133 -18.359 1 97.44 95 PRO A N 1
ATOM 717 C CA . PRO A 1 95 ? 8.594 -12.734 -17.984 1 97.44 95 PRO A CA 1
ATOM 718 C C . PRO A 1 95 ? 7.277 -12.023 -17.703 1 97.44 95 PRO A C 1
ATOM 720 O O . PRO A 1 95 ? 7.18 -11.242 -16.75 1 97.44 95 PRO A O 1
ATOM 723 N N . ASN A 1 96 ? 6.27 -12.32 -18.531 1 96.19 96 ASN A N 1
ATOM 724 C CA . ASN A 1 96 ? 4.996 -11.633 -18.344 1 96.19 96 ASN A CA 1
ATOM 725 C C . ASN A 1 96 ? 4.348 -12 -17.016 1 96.19 96 ASN A C 1
ATOM 727 O O . ASN A 1 96 ? 3.795 -11.133 -16.328 1 96.19 96 ASN A O 1
ATOM 731 N N . ILE A 1 97 ? 4.414 -13.227 -16.625 1 96.88 97 ILE A N 1
ATOM 732 C CA . ILE A 1 97 ? 3.861 -13.695 -15.359 1 96.88 97 ILE A CA 1
ATOM 733 C C . ILE A 1 97 ? 4.652 -13.094 -14.195 1 96.88 97 ILE A C 1
ATOM 735 O O . ILE A 1 97 ? 4.066 -12.617 -13.227 1 96.88 97 ILE A O 1
ATOM 739 N N . PHE A 1 98 ? 5.957 -13.117 -14.367 1 97.88 98 PHE A N 1
ATOM 740 C CA . PHE A 1 98 ? 6.809 -12.609 -13.297 1 97.88 98 PHE A CA 1
ATOM 741 C C . PHE A 1 98 ? 6.566 -11.125 -13.07 1 97.88 98 PHE A C 1
ATOM 743 O O . PHE A 1 98 ? 6.523 -10.664 -11.93 1 97.88 98 PHE A O 1
ATOM 750 N N . ARG A 1 99 ? 6.359 -10.383 -14.125 1 97.75 99 ARG A N 1
ATOM 751 C CA . ARG A 1 99 ? 6.047 -8.961 -14.023 1 97.75 99 ARG A CA 1
ATOM 752 C C . ARG A 1 99 ? 4.746 -8.742 -13.258 1 97.75 99 ARG A C 1
ATOM 754 O O . ARG A 1 99 ? 4.637 -7.805 -12.469 1 97.75 99 ARG A O 1
ATOM 761 N N . GLN A 1 100 ? 3.783 -9.57 -13.516 1 97.06 100 GLN A N 1
ATOM 762 C CA . GLN A 1 100 ? 2.514 -9.477 -12.805 1 97.06 100 GLN A CA 1
ATOM 763 C C . GLN A 1 100 ? 2.707 -9.703 -11.305 1 97.06 100 GLN A C 1
ATOM 765 O O . GLN A 1 100 ? 2.115 -8.992 -10.492 1 97.06 100 GLN A O 1
ATOM 770 N N . VAL A 1 101 ? 3.518 -10.633 -11 1 98.38 101 VAL A N 1
ATOM 771 C CA . VAL A 1 101 ? 3.758 -10.945 -9.594 1 98.38 101 VAL A CA 1
ATOM 772 C C . VAL A 1 101 ? 4.543 -9.812 -8.938 1 98.38 101 VAL A C 1
ATOM 774 O O . VAL A 1 101 ? 4.262 -9.43 -7.797 1 98.38 101 VAL A O 1
ATOM 777 N N . ILE A 1 102 ? 5.523 -9.219 -9.664 1 98.5 102 ILE A N 1
ATOM 778 C CA . ILE A 1 102 ? 6.273 -8.078 -9.156 1 98.5 102 ILE A CA 1
ATOM 779 C C . ILE A 1 102 ? 5.32 -6.91 -8.898 1 98.5 102 ILE A C 1
ATOM 781 O O . ILE A 1 102 ? 5.418 -6.234 -7.871 1 98.5 102 ILE A O 1
ATOM 785 N N . ASN A 1 103 ? 4.422 -6.734 -9.82 1 98.06 103 ASN A N 1
ATOM 786 C CA . ASN A 1 103 ? 3.426 -5.684 -9.625 1 98.06 103 ASN A CA 1
ATOM 787 C C . ASN A 1 103 ? 2.598 -5.922 -8.367 1 98.06 103 ASN A C 1
ATOM 789 O O . ASN A 1 103 ? 2.352 -4.992 -7.598 1 98.06 103 ASN A O 1
ATOM 793 N N . TYR A 1 104 ? 2.215 -7.141 -8.172 1 98.25 104 TYR A N 1
ATOM 794 C CA . TYR A 1 104 ? 1.491 -7.516 -6.957 1 98.25 104 TYR A CA 1
ATOM 795 C C . TYR A 1 104 ? 2.318 -7.215 -5.715 1 98.25 104 TYR A C 1
ATOM 797 O O . TYR A 1 104 ? 1.788 -6.727 -4.711 1 98.25 104 TYR A O 1
ATOM 805 N N . ILE A 1 105 ? 3.549 -7.523 -5.777 1 98.69 105 ILE A N 1
ATOM 806 C CA . ILE A 1 105 ? 4.438 -7.328 -4.637 1 98.69 105 ILE A CA 1
ATOM 807 C C . ILE A 1 105 ? 4.488 -5.848 -4.277 1 98.69 105 ILE A C 1
ATOM 809 O O . ILE A 1 105 ? 4.434 -5.484 -3.098 1 98.69 105 ILE A O 1
ATOM 813 N N . TYR A 1 106 ? 4.496 -4.961 -5.234 1 98.5 106 TYR A N 1
ATOM 814 C CA . TYR A 1 106 ? 4.648 -3.531 -4.988 1 98.5 106 TYR A CA 1
ATOM 815 C C . TYR A 1 106 ? 3.309 -2.893 -4.645 1 98.5 106 TYR A C 1
ATOM 817 O O . TYR A 1 106 ? 3.24 -1.987 -3.807 1 98.5 106 TYR A O 1
ATOM 825 N N . THR A 1 107 ? 2.238 -3.391 -5.238 1 97.81 107 THR A N 1
ATOM 826 C CA . THR A 1 107 ? 1.024 -2.584 -5.188 1 97.81 107 THR A CA 1
ATOM 827 C C . THR A 1 107 ? -0.134 -3.387 -4.602 1 97.81 107 THR A C 1
ATOM 829 O O . THR A 1 107 ? -1.171 -2.822 -4.25 1 97.81 107 THR A O 1
ATOM 832 N N . GLY A 1 108 ? 0.023 -4.668 -4.523 1 97.19 108 GLY A N 1
ATOM 833 C CA . GLY A 1 108 ? -1.078 -5.516 -4.094 1 97.19 108 GLY A CA 1
ATOM 834 C C . GLY A 1 108 ? -2.1 -5.77 -5.188 1 97.19 108 GLY A C 1
ATOM 835 O O . GLY A 1 108 ? -3.084 -6.477 -4.973 1 97.19 108 GLY A O 1
ATOM 836 N N . LYS A 1 109 ? -1.863 -5.254 -6.395 1 96.12 109 LYS A N 1
ATOM 837 C CA . LYS A 1 109 ? -2.795 -5.398 -7.508 1 96.12 109 LYS A CA 1
ATOM 838 C C . LYS A 1 109 ? -2.439 -6.605 -8.367 1 96.12 109 LYS A C 1
ATOM 840 O O . LYS A 1 109 ? -1.261 -6.871 -8.617 1 96.12 109 LYS A O 1
ATOM 845 N N . VAL A 1 110 ? -3.484 -7.32 -8.695 1 94.19 110 VAL A N 1
ATOM 846 C CA . VAL A 1 110 ? -3.264 -8.438 -9.609 1 94.19 110 VAL A CA 1
ATOM 847 C C . VAL A 1 110 ? -4.527 -8.703 -10.422 1 94.19 110 VAL A C 1
ATOM 849 O O . VAL A 1 110 ? -5.641 -8.602 -9.898 1 94.19 110 VAL A O 1
ATOM 852 N N . VAL A 1 111 ? -4.332 -8.852 -11.703 1 90.06 111 VAL A N 1
ATOM 853 C CA . VAL A 1 111 ? -5.41 -9.273 -12.594 1 90.06 111 VAL A CA 1
ATOM 854 C C . VAL A 1 111 ? -5.18 -10.719 -13.031 1 90.06 111 VAL A C 1
ATOM 856 O O . VAL A 1 111 ? -4.246 -11 -13.789 1 90.06 111 VAL A O 1
ATOM 859 N N . MET A 1 112 ? -6.051 -11.547 -12.531 1 88.56 112 MET A N 1
ATOM 860 C CA . MET A 1 112 ? -5.879 -12.977 -12.789 1 88.56 112 MET A CA 1
ATOM 861 C C . MET A 1 112 ? -6.621 -13.398 -14.047 1 88.56 112 MET A C 1
ATOM 863 O O . MET A 1 112 ? -7.73 -12.93 -14.305 1 88.56 112 MET A O 1
ATOM 867 N N . SER A 1 113 ? -5.973 -14.102 -14.852 1 89.81 113 SER A N 1
ATOM 868 C CA . SER A 1 113 ? -6.605 -14.766 -15.984 1 89.81 113 SER A CA 1
ATOM 869 C C . SER A 1 113 ? -6.617 -16.281 -15.805 1 89.81 113 SER A C 1
ATOM 871 O O . SER A 1 113 ? -5.785 -16.828 -15.078 1 89.81 113 SER A O 1
ATOM 873 N N . ASP A 1 114 ? -7.508 -16.969 -16.5 1 87.25 114 ASP A N 1
ATOM 874 C CA . ASP A 1 114 ? -7.609 -18.422 -16.406 1 87.25 114 ASP A CA 1
ATOM 875 C C . ASP A 1 114 ? -6.359 -19.094 -16.969 1 87.25 114 ASP A C 1
ATOM 877 O O . ASP A 1 114 ? -5.914 -20.125 -16.453 1 87.25 114 ASP A O 1
ATOM 881 N N . SER A 1 115 ? -5.816 -18.516 -17.969 1 87.19 115 SER A N 1
ATOM 882 C CA . SER A 1 115 ? -4.684 -19.109 -18.656 1 87.19 115 SER A CA 1
ATOM 883 C C . SER A 1 115 ? -3.391 -18.938 -17.859 1 87.19 115 SER A C 1
ATOM 885 O O . SER A 1 115 ? -2.457 -19.734 -18.016 1 87.19 115 SER A O 1
ATOM 887 N N . GLY A 1 116 ? -3.34 -17.938 -16.938 1 91.62 116 GLY A N 1
ATOM 888 C CA . GLY A 1 116 ? -2.08 -17.625 -16.281 1 91.62 116 GLY A CA 1
ATOM 889 C C . GLY A 1 116 ? -2.098 -17.906 -14.797 1 91.62 116 GLY A C 1
ATOM 890 O O . GLY A 1 116 ? -1.066 -17.797 -14.125 1 91.62 116 GLY A O 1
ATOM 891 N N . VAL A 1 117 ? -3.252 -18.344 -14.328 1 93.88 117 VAL A N 1
ATOM 892 C CA . VAL A 1 117 ? -3.455 -18.391 -12.883 1 93.88 117 VAL A CA 1
ATOM 893 C C . VAL A 1 117 ? -2.516 -19.422 -12.266 1 93.88 117 VAL A C 1
ATOM 895 O O . VAL A 1 117 ? -1.979 -19.203 -11.18 1 93.88 117 VAL A O 1
ATOM 898 N N . PHE A 1 118 ? -2.238 -20.516 -12.922 1 92.44 118 PHE A N 1
ATOM 899 C CA . PHE A 1 118 ? -1.376 -21.562 -12.367 1 92.44 118 PHE A CA 1
ATOM 900 C C . PHE A 1 118 ? 0.078 -21.109 -12.352 1 92.44 118 PHE A C 1
ATOM 902 O O . PHE A 1 118 ? 0.814 -21.391 -11.406 1 92.44 118 PHE A O 1
ATOM 909 N N . GLU A 1 119 ? 0.441 -20.359 -13.406 1 93.5 119 GLU A N 1
ATOM 910 C CA . GLU A 1 119 ? 1.8 -19.828 -13.445 1 93.5 119 GLU A CA 1
ATOM 911 C C . GLU A 1 119 ? 2.012 -18.781 -12.367 1 93.5 119 GLU A C 1
ATOM 913 O O . GLU A 1 119 ? 3.07 -18.734 -11.734 1 93.5 119 GLU A O 1
ATOM 918 N N . VAL A 1 120 ? 1.03 -17.938 -12.133 1 95.69 120 VAL A N 1
ATOM 919 C CA . VAL A 1 120 ? 1.093 -16.953 -11.062 1 95.69 120 VAL A CA 1
ATOM 920 C C . VAL A 1 120 ? 1.227 -17.656 -9.711 1 95.69 120 VAL A C 1
ATOM 922 O O . VAL A 1 120 ? 2.027 -17.25 -8.867 1 95.69 120 VAL A O 1
ATOM 925 N N . TYR A 1 121 ? 0.453 -18.719 -9.57 1 94.62 121 TYR A N 1
ATOM 926 C CA . TYR A 1 121 ? 0.544 -19.531 -8.359 1 94.62 121 TYR A CA 1
ATOM 927 C C . TYR A 1 121 ? 1.96 -20.047 -8.156 1 94.62 121 TYR A C 1
ATOM 929 O O . TYR A 1 121 ? 2.506 -19.969 -7.051 1 94.62 121 TYR A O 1
ATOM 937 N N . GLY A 1 122 ? 2.506 -20.594 -9.172 1 94.12 122 GLY A N 1
ATOM 938 C CA . GLY A 1 122 ? 3.848 -21.156 -9.078 1 94.12 122 GLY A CA 1
ATOM 939 C C . GLY A 1 122 ? 4.879 -20.125 -8.633 1 94.12 122 GLY A C 1
ATOM 940 O O . GLY A 1 122 ? 5.684 -20.406 -7.734 1 94.12 122 GLY A O 1
ATOM 941 N N . VAL A 1 123 ? 4.867 -18.969 -9.258 1 96 123 VAL A N 1
ATOM 942 C CA . VAL A 1 123 ? 5.797 -17.906 -8.891 1 96 123 VAL A CA 1
ATOM 943 C C . VAL A 1 123 ? 5.539 -17.469 -7.453 1 96 123 VAL A C 1
ATOM 945 O O . VAL A 1 123 ? 6.477 -17.328 -6.664 1 96 123 VAL A O 1
ATOM 948 N N . GLY A 1 124 ? 4.199 -17.219 -7.172 1 96.44 124 GLY A N 1
ATOM 949 C CA . GLY A 1 124 ? 3.838 -16.844 -5.816 1 96.44 124 GLY A CA 1
ATOM 950 C C . GLY A 1 124 ? 4.297 -17.844 -4.773 1 96.44 124 GLY A C 1
ATOM 951 O O . GLY A 1 124 ? 4.797 -17.453 -3.713 1 96.44 124 GLY A O 1
ATOM 952 N N . HIS A 1 125 ? 4.129 -19.094 -5.098 1 94.12 125 HIS A N 1
ATOM 953 C CA . HIS A 1 125 ? 4.551 -20.156 -4.203 1 94.12 125 HIS A CA 1
ATOM 954 C C . HIS A 1 125 ? 6.055 -20.109 -3.957 1 94.12 125 HIS A C 1
ATOM 956 O O . HIS A 1 125 ? 6.5 -20.156 -2.809 1 94.12 125 HIS A O 1
ATOM 962 N N . ASP A 1 126 ? 6.848 -19.984 -4.945 1 95.12 126 ASP A N 1
ATOM 963 C CA . ASP A 1 126 ? 8.305 -19.984 -4.836 1 95.12 126 ASP A CA 1
ATOM 964 C C . ASP A 1 126 ? 8.789 -18.75 -4.074 1 95.12 126 ASP A C 1
ATOM 966 O O . ASP A 1 126 ? 9.797 -18.812 -3.361 1 95.12 126 ASP A O 1
ATOM 970 N N . LEU A 1 127 ? 8.07 -17.672 -4.195 1 96.81 127 LEU A N 1
ATOM 971 C CA . LEU A 1 127 ? 8.469 -16.422 -3.549 1 96.81 127 LEU A CA 1
ATOM 972 C C . LEU A 1 127 ? 7.922 -16.344 -2.127 1 96.81 127 LEU A C 1
ATOM 974 O O . LEU A 1 127 ? 8.242 -15.422 -1.381 1 96.81 127 LEU A O 1
ATOM 978 N N . GLY A 1 128 ? 7.082 -17.281 -1.8 1 95.38 128 GLY A N 1
ATOM 979 C CA . GLY A 1 128 ? 6.504 -17.312 -0.465 1 95.38 128 GLY A CA 1
ATOM 980 C C . GLY A 1 128 ? 5.371 -16.328 -0.277 1 95.38 128 GLY A C 1
ATOM 981 O O . GLY A 1 128 ? 5.199 -15.766 0.808 1 95.38 128 GLY A O 1
ATOM 982 N N . LEU A 1 129 ? 4.633 -16.031 -1.318 1 97.19 129 LEU A N 1
ATOM 983 C CA . LEU A 1 129 ? 3.484 -15.141 -1.273 1 97.19 129 LEU A CA 1
ATOM 984 C C . LEU A 1 129 ? 2.199 -15.914 -0.997 1 97.19 129 LEU A C 1
ATOM 986 O O . LEU A 1 129 ? 1.396 -16.141 -1.905 1 97.19 129 LEU A O 1
ATOM 990 N N . GLU A 1 130 ? 1.893 -16.203 0.217 1 95.75 130 GLU A N 1
ATOM 991 C CA . GLU A 1 130 ? 0.813 -17.094 0.623 1 95.75 130 GLU A CA 1
ATOM 992 C C . GLU A 1 130 ? -0.549 -16.531 0.228 1 95.75 130 GLU A C 1
ATOM 994 O O . GLU A 1 130 ? -1.415 -17.266 -0.253 1 95.75 130 GLU A O 1
ATOM 999 N N . GLU A 1 131 ? -0.746 -15.258 0.472 1 96.44 131 GLU A N 1
ATOM 1000 C CA . GLU A 1 131 ? -2.039 -14.664 0.148 1 96.44 131 GLU A CA 1
ATOM 1001 C C . GLU A 1 131 ? -2.289 -14.664 -1.357 1 96.44 131 GLU A C 1
ATOM 1003 O O . GLU A 1 131 ? -3.422 -14.852 -1.804 1 96.44 131 GLU A O 1
ATOM 1008 N N . LEU A 1 132 ? -1.293 -14.383 -2.098 1 96.81 132 LEU A N 1
ATOM 1009 C CA . LEU A 1 132 ? -1.44 -14.445 -3.547 1 96.81 132 LEU A CA 1
ATOM 1010 C C . LEU A 1 132 ? -1.83 -15.852 -3.994 1 96.81 132 LEU A C 1
ATOM 1012 O O . LEU A 1 132 ? -2.701 -16.016 -4.852 1 96.81 132 LEU A O 1
ATOM 1016 N N . CYS A 1 133 ? -1.153 -16.859 -3.42 1 94.69 133 CYS A N 1
ATOM 1017 C CA . CYS A 1 133 ? -1.495 -18.25 -3.721 1 94.69 133 CYS A CA 1
ATOM 1018 C C . CYS A 1 133 ? -2.955 -18.531 -3.389 1 94.69 133 CYS A C 1
ATOM 1020 O O . CYS A 1 133 ? -3.66 -19.172 -4.172 1 94.69 133 CYS A O 1
ATOM 1022 N N . GLN A 1 134 ? -3.369 -18.031 -2.277 1 93.81 134 GLN A N 1
ATOM 1023 C CA . GLN A 1 134 ? -4.766 -18.203 -1.893 1 93.81 134 GLN A CA 1
ATOM 1024 C C . GLN A 1 134 ? -5.703 -17.562 -2.908 1 93.81 134 GLN A C 1
ATOM 1026 O O . GLN A 1 134 ? -6.754 -18.125 -3.236 1 93.81 134 GLN A O 1
ATOM 1031 N N . HIS A 1 135 ? -5.344 -16.406 -3.365 1 94 135 HIS A N 1
ATOM 1032 C CA . HIS 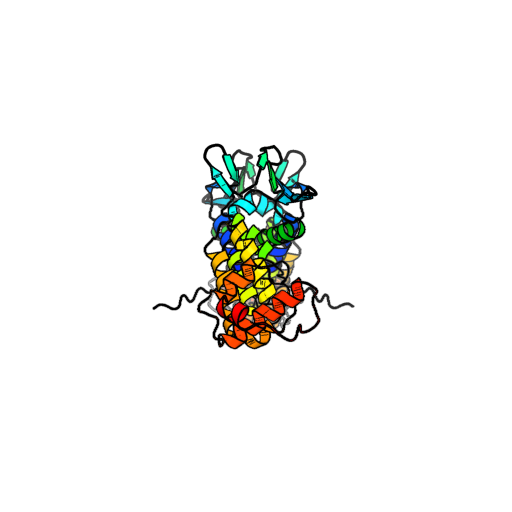A 1 135 ? -6.164 -15.727 -4.367 1 94 135 HIS A CA 1
ATOM 1033 C C . HIS A 1 135 ? -6.242 -16.547 -5.652 1 94 135 HIS A C 1
ATOM 1035 O O . HIS A 1 135 ? -7.289 -16.594 -6.301 1 94 135 HIS A O 1
ATOM 1041 N N . CYS A 1 136 ? -5.168 -17.141 -6.039 1 93.69 136 CYS A N 1
ATOM 1042 C CA . CYS A 1 136 ? -5.172 -18 -7.211 1 93.69 136 CYS A CA 1
ATOM 1043 C C . CYS A 1 136 ? -6.129 -19.172 -7.016 1 93.69 136 CYS A C 1
ATOM 1045 O O . CYS A 1 136 ? -6.914 -19.5 -7.91 1 93.69 136 CYS A O 1
ATOM 1047 N N . GLU A 1 137 ? -6.047 -19.781 -5.855 1 91.94 137 GLU A N 1
ATOM 1048 C CA . GLU A 1 137 ? -6.934 -20.891 -5.535 1 91.94 137 GLU A CA 1
ATOM 1049 C C . GLU A 1 137 ? -8.398 -20.469 -5.598 1 91.94 137 GLU A C 1
ATOM 1051 O O . GLU A 1 137 ? -9.234 -21.188 -6.156 1 91.94 137 GLU A O 1
ATOM 1056 N N . ASP A 1 138 ? -8.641 -19.328 -5.023 1 91.94 138 ASP A N 1
ATOM 1057 C CA . ASP A 1 138 ? -10 -18.812 -5.039 1 91.94 138 ASP A CA 1
ATOM 1058 C C . ASP A 1 138 ? -10.477 -18.547 -6.469 1 91.94 138 ASP A C 1
ATOM 1060 O O . ASP A 1 138 ? -11.633 -18.812 -6.801 1 91.94 138 ASP A O 1
ATOM 1064 N N . HIS A 1 139 ? -9.656 -18 -7.246 1 92.5 139 HIS A N 1
ATOM 1065 C CA . HIS A 1 139 ? -9.992 -17.719 -8.633 1 92.5 139 HIS A CA 1
ATOM 1066 C C . HIS A 1 139 ? -10.375 -19 -9.383 1 92.5 139 HIS A C 1
ATOM 1068 O O . HIS A 1 139 ? -11.391 -19.031 -10.078 1 92.5 139 HIS A O 1
ATOM 107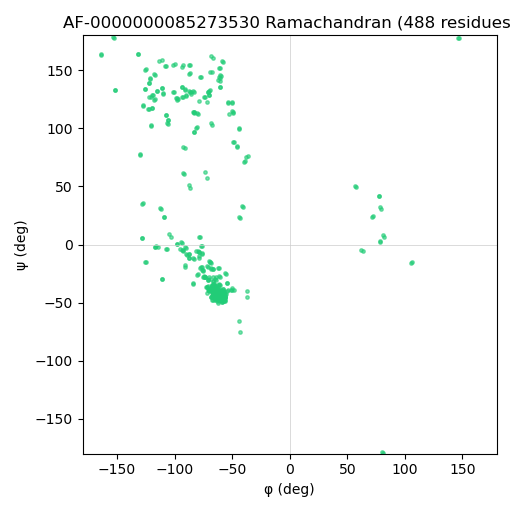4 N N . ILE A 1 140 ? -9.609 -19.984 -9.203 1 91.06 140 ILE A N 1
ATOM 1075 C CA . ILE A 1 140 ? -9.859 -21.25 -9.859 1 91.06 140 ILE A CA 1
ATOM 1076 C C . ILE A 1 140 ? -11.195 -21.828 -9.383 1 91.06 140 ILE A C 1
ATOM 1078 O O . ILE A 1 140 ? -12.023 -22.266 -10.195 1 91.06 140 ILE A O 1
ATOM 1082 N N . ALA A 1 141 ? -11.43 -21.797 -8.117 1 90.44 141 ALA A N 1
ATOM 1083 C CA . ALA A 1 141 ? -12.648 -22.344 -7.52 1 90.44 141 ALA A CA 1
ATOM 1084 C C . ALA A 1 141 ? -13.891 -21.625 -8.031 1 90.44 141 ALA A C 1
ATOM 1086 O O . ALA A 1 141 ? -14.93 -22.234 -8.258 1 90.44 141 ALA A O 1
ATOM 1087 N N . THR A 1 142 ? -13.727 -20.375 -8.25 1 92.31 142 THR A N 1
ATOM 1088 C CA . THR A 1 142 ? -14.898 -19.578 -8.57 1 92.31 142 THR A CA 1
ATOM 1089 C C . THR A 1 142 ? -15.133 -19.531 -10.078 1 92.31 142 THR A C 1
ATOM 1091 O O . THR A 1 142 ? -16.234 -19.234 -10.531 1 92.31 142 THR A O 1
ATOM 1094 N N . THR A 1 143 ? -14.141 -19.828 -10.867 1 93.62 143 THR A N 1
ATOM 1095 C CA . THR A 1 143 ? -14.281 -19.688 -12.312 1 93.62 143 THR A CA 1
ATOM 1096 C C . THR A 1 143 ? -14.391 -21.047 -12.992 1 93.62 143 THR A C 1
ATOM 1098 O O . THR A 1 143 ? -14.609 -21.125 -14.203 1 93.62 143 THR A O 1
ATOM 1101 N N . MET A 1 144 ? -14.281 -22.109 -12.305 1 94.69 144 MET A N 1
ATOM 1102 C CA . MET A 1 144 ? -14.297 -23.453 -12.867 1 94.69 144 MET A CA 1
ATOM 1103 C C . MET A 1 144 ? -15.695 -23.812 -13.375 1 94.69 144 MET A C 1
ATOM 1105 O O . MET A 1 144 ? -16.688 -23.594 -12.672 1 94.69 144 MET A O 1
ATOM 1109 N N . THR A 1 145 ? -15.781 -24.25 -14.547 1 95.81 145 THR A N 1
ATOM 1110 C CA . THR A 1 145 ? -16.969 -24.75 -15.234 1 95.81 145 THR A CA 1
ATOM 1111 C C . THR A 1 145 ? -16.672 -26.078 -15.914 1 95.81 145 THR A C 1
ATOM 1113 O O . THR A 1 145 ? -15.508 -26.469 -16.062 1 95.81 145 THR A O 1
ATOM 1116 N N . PRO A 1 146 ? -17.625 -26.797 -16.281 1 95.75 146 PRO A N 1
ATOM 1117 C CA . PRO A 1 146 ? -17.391 -28.047 -17 1 95.75 146 PRO A CA 1
ATOM 1118 C C . PRO A 1 146 ? -16.547 -27.844 -18.266 1 95.75 146 PRO A C 1
ATOM 1120 O O . PRO A 1 146 ? -15.789 -28.734 -18.656 1 95.75 146 PRO A O 1
ATOM 1123 N N . HIS A 1 147 ? -16.547 -26.688 -18.859 1 95.12 147 HIS A N 1
ATOM 1124 C CA . HIS A 1 147 ? -15.859 -26.422 -20.109 1 95.12 147 HIS A CA 1
ATOM 1125 C C . HIS A 1 147 ? -14.367 -26.188 -19.906 1 95.12 147 HIS A C 1
ATOM 1127 O O . HIS A 1 147 ? -13.562 -26.438 -20.797 1 95.12 147 HIS A O 1
ATOM 1133 N N . ASN A 1 148 ? -14.039 -25.75 -18.688 1 95.38 148 ASN A N 1
ATOM 1134 C CA . ASN A 1 148 ? -12.625 -25.438 -18.5 1 95.38 148 ASN A CA 1
ATOM 1135 C C . ASN A 1 148 ? -11.992 -26.344 -17.438 1 95.38 148 ASN A C 1
ATOM 1137 O O . ASN A 1 148 ? -10.781 -26.312 -17.234 1 95.38 148 ASN A O 1
ATOM 1141 N N . ALA A 1 149 ? -12.766 -27.219 -16.828 1 96 149 ALA A N 1
ATOM 1142 C CA . ALA A 1 149 ? -12.312 -28.031 -15.695 1 96 149 ALA A CA 1
ATOM 1143 C C . ALA A 1 149 ? -11.195 -28.969 -16.109 1 96 149 ALA A C 1
ATOM 1145 O O . ALA A 1 149 ? -10.203 -29.125 -15.398 1 96 149 ALA A O 1
ATOM 1146 N N . CYS A 1 150 ? -11.289 -29.547 -17.281 1 95.69 150 CYS A N 1
ATOM 1147 C CA . CYS A 1 150 ? -10.266 -30.484 -17.75 1 95.69 150 CYS A CA 1
ATOM 1148 C C . CYS A 1 150 ? -8.977 -29.734 -18.109 1 95.69 150 CYS A C 1
ATOM 1150 O O . CYS A 1 150 ? -7.883 -30.25 -17.875 1 95.69 150 CYS A O 1
ATOM 1152 N N . THR A 1 151 ? -9.172 -28.547 -18.656 1 95 151 THR A N 1
ATOM 1153 C CA . THR A 1 151 ? -8.008 -27.703 -18.922 1 95 151 THR A CA 1
ATOM 1154 C C . THR A 1 151 ? -7.305 -27.328 -17.609 1 95 151 THR A C 1
ATOM 1156 O O . THR A 1 151 ? -6.074 -27.406 -17.531 1 95 151 THR A O 1
ATOM 1159 N N . PHE A 1 152 ? -8.055 -27.047 -16.609 1 95.88 152 PHE A N 1
ATOM 1160 C CA . PHE A 1 152 ? -7.504 -26.719 -15.297 1 95.88 152 PHE A CA 1
ATOM 1161 C C . PHE A 1 152 ? -6.805 -27.938 -14.688 1 95.88 152 PHE A C 1
ATOM 1163 O O . PHE A 1 152 ? -5.742 -27.812 -14.078 1 95.88 152 PHE A O 1
ATOM 1170 N N . LEU A 1 153 ? -7.387 -29.078 -14.883 1 95.06 153 LEU A N 1
ATOM 1171 C CA . LEU A 1 153 ? -6.785 -30.297 -14.336 1 95.06 153 LEU A CA 1
ATOM 1172 C C . LEU A 1 153 ? -5.402 -30.531 -14.93 1 95.06 153 LEU A C 1
ATOM 1174 O O . LEU A 1 153 ? -4.449 -30.812 -14.203 1 95.06 153 LEU A O 1
ATOM 1178 N N . MET A 1 154 ? -5.273 -30.328 -16.234 1 94.69 154 MET A N 1
ATOM 1179 C CA . MET A 1 154 ? -3.982 -30.516 -16.891 1 94.69 154 MET A CA 1
ATOM 1180 C C . MET A 1 154 ? -2.953 -29.531 -16.344 1 94.69 154 MET A C 1
ATOM 1182 O O . MET A 1 154 ? -1.814 -29.906 -16.062 1 94.69 154 MET A O 1
ATOM 1186 N N . ALA A 1 155 ? -3.391 -28.328 -16.172 1 93.56 155 ALA A N 1
ATOM 1187 C CA . ALA A 1 155 ? -2.498 -27.297 -15.648 1 93.56 155 ALA A CA 1
ATOM 1188 C C . ALA A 1 155 ? -2.121 -27.578 -14.195 1 93.56 155 ALA A C 1
ATOM 1190 O O . ALA A 1 155 ? -0.969 -27.391 -13.797 1 93.56 155 ALA A O 1
ATOM 1191 N N . ALA A 1 156 ? -3.139 -28.078 -13.422 1 94.06 156 ALA A N 1
ATOM 1192 C CA . ALA A 1 156 ? -2.918 -28.391 -12.016 1 94.06 156 ALA A CA 1
ATOM 1193 C C . ALA A 1 156 ? -1.914 -29.531 -11.859 1 94.06 156 ALA A C 1
ATOM 1195 O O . ALA A 1 156 ? -1.046 -29.484 -10.984 1 94.06 156 ALA A O 1
ATOM 1196 N N . LEU A 1 157 ? -2.008 -30.469 -12.688 1 93.25 157 LEU A N 1
ATOM 1197 C CA . LEU A 1 157 ? -1.095 -31.609 -12.633 1 93.25 157 LEU A CA 1
ATOM 1198 C C . LEU A 1 157 ? 0.329 -31.172 -12.969 1 93.25 157 LEU A C 1
ATOM 1200 O O . LEU A 1 157 ? 1.282 -31.609 -12.312 1 93.25 157 LEU A O 1
ATOM 1204 N N . LYS A 1 158 ? 0.431 -30.344 -13.984 1 90.75 158 LYS A N 1
ATOM 1205 C CA . LYS A 1 158 ? 1.741 -29.812 -14.328 1 90.75 158 LYS A CA 1
ATOM 1206 C C . LYS A 1 158 ? 2.334 -29.016 -13.164 1 90.75 158 LYS A C 1
ATOM 1208 O O . LYS A 1 158 ? 3.523 -29.141 -12.859 1 90.75 158 LYS A O 1
ATOM 1213 N N . MET A 1 159 ? 1.506 -28.266 -12.508 1 90.5 159 MET A N 1
ATOM 1214 C CA . MET A 1 159 ? 1.942 -27.469 -11.359 1 90.5 159 MET A CA 1
ATOM 1215 C C . MET A 1 159 ? 2.355 -28.375 -10.203 1 90.5 159 MET A C 1
ATOM 1217 O O . MET A 1 159 ? 3.334 -28.078 -9.508 1 90.5 159 MET A O 1
ATOM 1221 N N . GLU A 1 160 ? 1.585 -29.391 -9.969 1 90.88 160 GLU A N 1
ATOM 1222 C CA . GLU A 1 160 ? 1.916 -30.344 -8.922 1 90.88 160 GLU A CA 1
ATOM 1223 C C . GLU A 1 160 ? 3.291 -30.969 -9.156 1 90.88 160 GLU A C 1
ATOM 1225 O O . GLU A 1 160 ? 4.078 -31.125 -8.219 1 90.88 160 GLU A O 1
ATOM 1230 N N . GLN A 1 161 ? 3.611 -31.234 -10.359 1 87.75 161 GLN A N 1
ATOM 1231 C CA . GLN A 1 161 ? 4.914 -31.781 -10.711 1 87.75 161 GLN A CA 1
ATOM 1232 C C . GLN A 1 161 ? 6.027 -30.766 -10.484 1 87.75 161 GLN A C 1
ATOM 1234 O O . GLN A 1 161 ? 7.086 -31.094 -9.953 1 87.75 161 GLN A O 1
ATOM 1239 N N . ARG A 1 162 ? 5.715 -29.531 -10.781 1 83.5 162 ARG A N 1
ATOM 1240 C CA . ARG A 1 162 ? 6.688 -28.453 -10.68 1 83.5 162 ARG A CA 1
ATOM 1241 C C . ARG A 1 162 ? 7.016 -28.141 -9.227 1 83.5 162 ARG A C 1
ATOM 1243 O O . ARG A 1 162 ? 8.172 -27.859 -8.891 1 83.5 162 ARG A O 1
ATOM 1250 N N . THR A 1 163 ? 6.039 -28.172 -8.375 1 82.06 163 THR A N 1
ATOM 1251 C CA . THR A 1 163 ? 6.215 -27.766 -6.98 1 82.06 163 THR A CA 1
ATOM 1252 C C . THR A 1 163 ? 6.523 -28.969 -6.102 1 82.06 163 THR A C 1
ATOM 1254 O O . THR A 1 163 ? 6.641 -28.844 -4.879 1 82.06 163 THR A O 1
ATOM 1257 N N . GLY A 1 164 ? 6.637 -30.094 -6.637 1 80.44 164 GLY A N 1
ATOM 1258 C CA . GLY A 1 164 ? 6.922 -31.297 -5.879 1 80.44 164 GLY A CA 1
ATOM 1259 C C . GLY A 1 164 ? 5.75 -31.766 -5.039 1 80.44 164 GLY A C 1
ATOM 1260 O O . GLY A 1 164 ? 5.938 -32.375 -3.979 1 80.44 164 GLY A O 1
ATOM 1261 N N . GLY A 1 165 ? 4.578 -31.375 -5.445 1 83 165 GLY A N 1
ATOM 1262 C CA . GLY A 1 165 ? 3.381 -31.812 -4.75 1 83 165 GLY A CA 1
ATOM 1263 C C . GLY A 1 165 ? 3.127 -31.078 -3.455 1 83 165 GLY A C 1
ATOM 1264 O O . GLY A 1 165 ? 2.783 -31.688 -2.438 1 83 165 GLY A O 1
ATOM 1265 N N . SER A 1 166 ? 3.344 -29.766 -3.498 1 83.88 166 SER A N 1
ATOM 1266 C CA . SER A 1 166 ? 2.992 -28.953 -2.338 1 83.88 166 SER A CA 1
ATOM 1267 C C . SER A 1 166 ? 1.513 -29.094 -1.993 1 83.88 166 SER A C 1
ATOM 1269 O O . SER A 1 166 ? 0.714 -29.531 -2.828 1 83.88 166 SER A O 1
ATOM 1271 N N . LYS A 1 167 ? 1.125 -28.828 -0.779 1 82.31 167 LYS A N 1
ATOM 1272 C CA . LYS A 1 167 ? -0.262 -28.922 -0.333 1 82.31 167 LYS A CA 1
ATOM 1273 C C . LYS A 1 167 ? -1.187 -28.109 -1.239 1 82.31 167 LYS A C 1
ATOM 1275 O O . LYS A 1 167 ? -2.264 -28.578 -1.611 1 82.31 167 LYS A O 1
ATOM 1280 N N . GLY A 1 168 ? -0.7 -26.953 -1.638 1 83.31 168 GLY A N 1
ATOM 1281 C CA . GLY A 1 168 ? -1.511 -26.094 -2.48 1 83.31 168 GLY A CA 1
ATOM 1282 C C . GLY A 1 168 ? -1.744 -26.656 -3.867 1 83.31 168 GLY A C 1
ATOM 1283 O O . GLY A 1 168 ? -2.869 -26.641 -4.371 1 83.31 168 GLY A O 1
ATOM 1284 N N . SER A 1 169 ? -0.678 -27.125 -4.383 1 86.19 169 SER A N 1
ATOM 1285 C CA . SER A 1 169 ? -0.819 -27.656 -5.734 1 86.19 169 SER A CA 1
ATOM 1286 C C . SER A 1 169 ? -1.693 -28.906 -5.754 1 86.19 169 SER A C 1
ATOM 1288 O O . SER A 1 169 ? -2.461 -29.109 -6.695 1 86.19 169 SER A O 1
ATOM 1290 N N . ARG A 1 170 ? -1.653 -29.734 -4.762 1 88.56 170 ARG A N 1
ATOM 1291 C CA . ARG A 1 170 ? -2.514 -30.906 -4.645 1 88.56 170 ARG A CA 1
ATOM 1292 C C . ARG A 1 170 ? -3.977 -30.5 -4.508 1 88.56 170 ARG A C 1
ATOM 1294 O O . ARG A 1 170 ? -4.859 -31.141 -5.082 1 88.56 170 ARG A O 1
ATOM 1301 N N . SER A 1 171 ? -4.082 -29.484 -3.805 1 89.62 171 SER A N 1
ATOM 1302 C CA . SER A 1 171 ? -5.438 -28.984 -3.609 1 89.62 171 SER A CA 1
ATOM 1303 C C . SER A 1 171 ? -6.078 -28.594 -4.938 1 89.62 171 SER A C 1
ATOM 1305 O O . SER A 1 171 ? -7.273 -28.812 -5.141 1 89.62 171 SER A O 1
ATOM 1307 N N . PHE A 1 172 ? -5.309 -28.094 -5.887 1 91.81 172 PHE A N 1
ATOM 1308 C CA . PHE A 1 172 ? -5.824 -27.719 -7.199 1 91.81 172 PHE A CA 1
ATOM 1309 C C . PHE A 1 172 ? -6.309 -28.969 -7.949 1 91.81 172 PHE A C 1
ATOM 1311 O O . PHE A 1 172 ? -7.398 -28.953 -8.523 1 91.81 172 PHE A O 1
ATOM 1318 N N . VAL A 1 173 ? -5.469 -29.953 -7.891 1 92.44 173 VAL A N 1
ATOM 1319 C CA . VAL A 1 173 ? -5.805 -31.188 -8.594 1 92.44 173 VAL A CA 1
ATOM 1320 C C . VAL A 1 173 ? -7.09 -31.781 -8.016 1 92.44 173 VAL A C 1
ATOM 1322 O O . VAL A 1 173 ? -8.023 -32.094 -8.758 1 92.44 173 VAL A O 1
ATOM 1325 N N . ASP A 1 174 ? -7.129 -31.812 -6.75 1 91.94 174 ASP A N 1
ATOM 1326 C CA . ASP A 1 174 ? -8.289 -32.406 -6.074 1 91.94 174 ASP A CA 1
ATOM 1327 C C . ASP A 1 174 ? -9.562 -31.625 -6.41 1 91.94 174 ASP A C 1
ATOM 1329 O O . ASP A 1 174 ? -10.617 -32.219 -6.637 1 91.94 174 ASP A O 1
ATOM 1333 N N . ARG A 1 175 ? -9.453 -30.422 -6.422 1 92.5 175 ARG A N 1
ATOM 1334 C CA . ARG A 1 175 ? -10.609 -29.594 -6.727 1 92.5 175 ARG A CA 1
ATOM 1335 C C . ARG A 1 175 ? -11.078 -29.812 -8.164 1 92.5 175 ARG A C 1
ATOM 1337 O O . ARG A 1 175 ? -12.281 -29.891 -8.422 1 92.5 175 ARG A O 1
ATOM 1344 N N . CYS A 1 176 ? -10.172 -29.844 -9.055 1 94.38 176 CYS A N 1
ATOM 1345 C CA . CYS A 1 176 ? -10.523 -30.094 -10.453 1 94.38 176 CYS A CA 1
ATOM 1346 C C . CYS A 1 176 ? -11.18 -31.453 -10.617 1 94.38 176 CYS A C 1
ATOM 1348 O O . CYS A 1 176 ? -12.227 -31.578 -11.258 1 94.38 176 CYS A O 1
ATOM 1350 N N . VAL A 1 177 ? -10.57 -32.438 -9.984 1 93.81 177 VAL A N 1
ATOM 1351 C CA . VAL A 1 177 ? -11.086 -33.812 -10.086 1 93.81 177 VAL A CA 1
ATOM 1352 C C . VAL A 1 177 ? -12.484 -33.875 -9.492 1 93.81 177 VAL A C 1
ATOM 1354 O O . VAL A 1 177 ? -13.391 -34.469 -10.078 1 93.81 177 VAL A O 1
ATOM 1357 N N . ALA A 1 178 ? -12.633 -33.281 -8.391 1 93.5 178 ALA A N 1
ATOM 1358 C CA . ALA A 1 178 ? -13.938 -33.281 -7.73 1 93.5 178 ALA A CA 1
ATOM 1359 C C . ALA A 1 178 ? -14.992 -32.594 -8.609 1 93.5 178 ALA A C 1
ATOM 1361 O O . ALA A 1 178 ? -16.109 -33.094 -8.758 1 93.5 178 ALA A O 1
ATOM 1362 N N . HIS A 1 179 ? -14.719 -31.516 -9.133 1 95.25 179 HIS A N 1
ATOM 1363 C CA . HIS A 1 179 ? -15.656 -30.797 -9.977 1 95.25 179 HIS A CA 1
ATOM 1364 C C . HIS A 1 179 ? -16.016 -31.594 -11.219 1 95.25 179 HIS A C 1
ATOM 1366 O O . HIS A 1 179 ? -17.188 -31.656 -11.609 1 95.25 179 HIS A O 1
ATOM 1372 N N . ILE A 1 180 ? -15.039 -32.125 -11.828 1 94.75 180 ILE A N 1
ATOM 1373 C CA . ILE A 1 180 ? -15.266 -32.938 -13.016 1 94.75 180 ILE A CA 1
ATOM 1374 C C . ILE A 1 180 ? -16.141 -34.125 -12.656 1 94.75 180 ILE A C 1
ATOM 1376 O O . ILE A 1 180 ? -17.062 -34.5 -13.398 1 94.75 180 ILE A O 1
ATOM 1380 N N . GLY A 1 181 ? -15.844 -34.719 -11.57 1 91.81 181 GLY A N 1
ATOM 1381 C CA . GLY A 1 181 ? -16.656 -35.844 -11.109 1 91.81 181 GLY A CA 1
ATOM 1382 C C . GLY A 1 181 ? -18.109 -35.469 -10.898 1 91.81 181 GLY A C 1
ATOM 1383 O O . GLY A 1 181 ? -19 -36.25 -11.266 1 91.81 181 GLY A O 1
ATOM 1384 N N . GLU A 1 182 ? -18.328 -34.344 -10.297 1 92.38 182 GLU A N 1
ATOM 1385 C CA . GLU A 1 182 ? -19.672 -33.875 -10.008 1 92.38 182 GLU A CA 1
ATOM 1386 C C . GLU A 1 182 ? -20.422 -33.5 -11.281 1 92.38 182 GLU A C 1
ATOM 1388 O O . GLU A 1 182 ? -21.656 -33.469 -11.312 1 92.38 182 GLU A O 1
ATOM 1393 N N . ASN A 1 183 ? -19.688 -33.25 -12.312 1 94.5 183 ASN A N 1
ATOM 1394 C CA . ASN A 1 183 ? -20.266 -32.844 -13.586 1 94.5 183 ASN A CA 1
ATOM 1395 C C . ASN A 1 183 ? -19.781 -33.719 -14.742 1 94.5 183 ASN A C 1
ATOM 1397 O O . ASN A 1 183 ? -19.516 -33.219 -15.836 1 94.5 183 ASN A O 1
ATOM 1401 N N . ALA A 1 184 ? -19.609 -34.906 -14.469 1 93.19 184 ALA A N 1
ATOM 1402 C CA . ALA A 1 184 ? -18.875 -35.812 -15.328 1 93.19 184 ALA A CA 1
ATOM 1403 C C . ALA A 1 184 ? -19.516 -35.906 -16.703 1 93.19 184 ALA A C 1
ATOM 1405 O O . ALA A 1 184 ? -18.812 -35.844 -17.719 1 93.19 184 ALA A O 1
ATOM 1406 N N . LEU A 1 185 ? -20.812 -36.031 -16.75 1 92 185 LEU A N 1
ATOM 1407 C CA . LEU A 1 185 ? -21.484 -36.219 -18.031 1 92 185 LEU A CA 1
ATOM 1408 C C . LEU A 1 185 ? -21.266 -35 -18.938 1 92 185 LEU A C 1
ATOM 1410 O O . LEU A 1 185 ? -21.016 -35.156 -20.125 1 92 185 LEU A O 1
ATOM 1414 N N . GLU A 1 186 ? -21.359 -33.875 -18.375 1 95.12 186 GLU A N 1
ATOM 1415 C CA . GLU A 1 186 ? -21.141 -32.656 -19.141 1 95.12 186 GLU A CA 1
ATOM 1416 C C . GLU A 1 186 ? -19.672 -32.469 -19.531 1 95.12 186 GLU A C 1
ATOM 1418 O O . GLU A 1 186 ? -19.359 -32.156 -20.672 1 95.12 186 GLU A O 1
ATOM 1423 N N . CYS A 1 187 ? -18.75 -32.781 -18.688 1 95.56 187 CYS A N 1
ATOM 1424 C CA . CYS A 1 187 ? -17.312 -32.625 -18.906 1 95.56 187 CYS A CA 1
ATOM 1425 C C . CYS A 1 187 ? -16.828 -33.562 -20 1 95.56 187 CYS A C 1
ATOM 1427 O O . CYS A 1 187 ? -16 -33.188 -20.828 1 95.56 187 CYS A O 1
ATOM 1429 N N . MET A 1 188 ? -17.328 -34.719 -20.078 1 93.5 188 MET A N 1
ATOM 1430 C CA . MET A 1 188 ? -16.875 -35.75 -21.016 1 93.5 188 MET A CA 1
ATOM 1431 C C . MET A 1 188 ? -17.25 -35.375 -22.438 1 93.5 188 MET A C 1
ATOM 1433 O O . MET A 1 188 ? -16.688 -35.938 -23.391 1 93.5 188 MET A O 1
ATOM 1437 N N . GLN A 1 189 ? -18.109 -34.438 -22.578 1 93.06 189 GLN A N 1
ATOM 1438 C CA . GLN A 1 189 ? -18.547 -34.031 -23.906 1 93.06 189 GLN A CA 1
ATOM 1439 C C . GLN A 1 189 ? -17.75 -32.844 -24.406 1 93.06 189 GLN A C 1
ATOM 1441 O O . GLN A 1 189 ? -17.922 -32.406 -25.547 1 93.06 189 GLN A O 1
ATOM 1446 N N . THR A 1 190 ? -16.922 -32.344 -23.625 1 95.06 190 THR A N 1
ATOM 1447 C CA . THR A 1 190 ? -16.156 -31.156 -23.969 1 95.06 190 THR A CA 1
ATOM 1448 C C . THR A 1 190 ? -14.883 -31.531 -24.734 1 95.06 190 THR A C 1
ATOM 1450 O O . THR A 1 190 ? -14.367 -32.656 -24.578 1 95.06 190 THR A O 1
ATOM 1453 N N . SER A 1 191 ? -14.383 -30.609 -25.531 1 94.69 191 SER A N 1
ATOM 1454 C CA . SER A 1 191 ? -13.102 -30.797 -26.219 1 94.69 191 SER A CA 1
ATOM 1455 C C . SER A 1 191 ? -11.953 -30.891 -25.234 1 94.69 191 SER A C 1
ATOM 1457 O O . SER A 1 191 ? -10.977 -31.609 -25.469 1 94.69 191 SER A O 1
ATOM 1459 N N . SER A 1 192 ? -12.125 -30.234 -24.125 1 95.06 192 SER A N 1
ATOM 1460 C CA . SER A 1 192 ? -11.062 -30.25 -23.125 1 95.06 192 SER A CA 1
ATOM 1461 C C . SER A 1 192 ? -10.883 -31.641 -22.531 1 95.06 192 SER A C 1
ATOM 1463 O O . SER A 1 192 ? -9.758 -32.062 -22.234 1 95.06 192 SER A O 1
ATOM 1465 N N . PHE A 1 193 ? -11.992 -32.344 -22.406 1 96.06 193 PHE A N 1
ATOM 1466 C CA . PHE A 1 193 ? -11.898 -33.719 -21.938 1 96.06 193 PHE A CA 1
ATOM 1467 C C . PHE A 1 193 ? -11.164 -34.594 -22.938 1 96.06 193 PHE A C 1
ATOM 1469 O O . PHE A 1 193 ? -10.281 -35.375 -22.578 1 96.06 193 PHE A O 1
ATOM 1476 N N . LEU A 1 194 ? -11.477 -34.375 -24.156 1 94.81 194 LEU A N 1
ATOM 1477 C CA . LEU A 1 194 ? -10.906 -35.188 -25.219 1 94.81 194 LEU A CA 1
ATOM 1478 C C . LEU A 1 194 ? -9.414 -34.906 -25.391 1 94.81 194 LEU A C 1
ATOM 1480 O O . LEU A 1 194 ? -8.68 -35.75 -25.938 1 94.81 194 LEU A O 1
ATOM 1484 N N . ASN A 1 195 ? -8.977 -33.844 -24.828 1 94.31 195 ASN A N 1
ATOM 1485 C CA . ASN A 1 195 ? -7.578 -33.438 -24.969 1 94.31 195 ASN A CA 1
ATOM 1486 C C . ASN A 1 195 ? -6.781 -33.719 -23.703 1 94.31 195 ASN A C 1
ATOM 1488 O O . ASN A 1 195 ? -5.617 -33.344 -23.578 1 94.31 195 ASN A O 1
ATOM 1492 N N . LEU A 1 196 ? -7.375 -34.406 -22.812 1 95.62 196 LEU A N 1
ATOM 1493 C CA . LEU A 1 196 ? -6.66 -34.781 -21.594 1 95.62 196 LEU A CA 1
ATOM 1494 C C . LEU A 1 196 ? -5.469 -35.656 -21.922 1 95.62 196 LEU A C 1
ATOM 1496 O O . LEU A 1 196 ? -5.543 -36.5 -22.812 1 95.62 196 LEU A O 1
ATOM 1500 N N . SER A 1 197 ? -4.402 -35.406 -21.188 1 94.81 197 SER A N 1
ATOM 1501 C CA . SER A 1 197 ? -3.301 -36.375 -21.266 1 94.81 197 SER A CA 1
ATOM 1502 C C . SER A 1 197 ? -3.689 -37.719 -20.641 1 94.81 197 SER A C 1
ATOM 1504 O O . SER A 1 197 ? -4.668 -37.781 -19.906 1 94.81 197 SER A O 1
ATOM 1506 N N . ARG A 1 198 ? -2.904 -38.688 -21.016 1 93.62 198 ARG A N 1
ATOM 1507 C CA . ARG A 1 198 ? -3.127 -40 -20.438 1 93.62 198 ARG A CA 1
ATOM 1508 C C . ARG A 1 198 ? -3.045 -39.969 -18.922 1 93.62 198 ARG A C 1
ATOM 1510 O O . ARG A 1 198 ? -3.859 -40.594 -18.234 1 93.62 198 ARG A O 1
ATOM 1517 N N . GLU A 1 199 ? -2.098 -39.219 -18.406 1 93.06 199 GLU A N 1
ATOM 1518 C CA . GLU A 1 199 ? -1.907 -39.094 -16.969 1 93.06 199 GLU A CA 1
ATOM 1519 C C . GLU A 1 199 ? -3.129 -38.469 -16.297 1 93.06 199 GLU A C 1
ATOM 1521 O O . GLU A 1 199 ? -3.584 -38.969 -15.258 1 93.06 199 GLU A O 1
ATOM 1526 N N . ALA A 1 200 ? -3.623 -37.469 -16.875 1 94.88 200 ALA A N 1
ATOM 1527 C CA . ALA A 1 200 ? -4.785 -36.75 -16.328 1 94.88 200 ALA A CA 1
ATOM 1528 C C . ALA A 1 200 ? -6.02 -37.656 -16.344 1 94.88 200 ALA A C 1
ATOM 1530 O O . ALA A 1 200 ? -6.797 -37.688 -15.383 1 94.88 200 ALA A O 1
ATOM 1531 N N . LEU A 1 201 ? -6.184 -38.375 -17.453 1 94.31 201 LEU A N 1
ATOM 1532 C CA . LEU A 1 201 ? -7.324 -39.281 -17.578 1 94.31 201 LEU A CA 1
ATOM 1533 C C . LEU A 1 201 ? -7.273 -40.375 -16.531 1 94.31 201 LEU A C 1
ATOM 1535 O O . LEU A 1 201 ? -8.297 -40.688 -15.906 1 94.31 201 LEU A O 1
ATOM 1539 N N . ILE A 1 202 ? -6.133 -40.938 -16.344 1 93.31 202 ILE A N 1
ATOM 1540 C CA . ILE A 1 202 ? -5.957 -42 -15.359 1 93.31 202 ILE A CA 1
ATOM 1541 C C . ILE A 1 202 ? -6.277 -41.438 -13.961 1 93.31 202 ILE A C 1
ATOM 1543 O O . ILE A 1 202 ? -6.973 -42.094 -13.18 1 93.31 202 ILE A O 1
ATOM 1547 N N . ARG A 1 203 ? -5.781 -40.25 -13.648 1 91.44 203 ARG A N 1
ATOM 1548 C CA . ARG A 1 203 ? -6.055 -39.594 -12.367 1 91.44 203 ARG A CA 1
ATOM 1549 C C . ARG A 1 203 ? -7.555 -39.438 -12.156 1 91.44 203 ARG A C 1
ATOM 1551 O O . ARG A 1 203 ? -8.062 -39.656 -11.047 1 91.44 203 ARG A O 1
ATOM 1558 N N . LEU A 1 204 ? -8.227 -39.031 -13.148 1 92.38 204 LEU A N 1
ATOM 1559 C CA . LEU A 1 204 ? -9.664 -38.781 -13.094 1 92.38 204 LEU A CA 1
ATOM 1560 C C . LEU A 1 204 ? -10.438 -40.062 -12.852 1 92.38 204 LEU A C 1
ATOM 1562 O O . LEU A 1 204 ? -11.297 -40.125 -11.977 1 92.38 204 LEU A O 1
ATOM 1566 N N . ILE A 1 205 ? -10.117 -41.094 -13.609 1 90.44 205 ILE A N 1
ATOM 1567 C CA . ILE A 1 205 ? -10.898 -42.344 -13.562 1 90.44 205 ILE A CA 1
ATOM 1568 C C . ILE A 1 205 ? -10.57 -43.094 -12.273 1 90.44 205 ILE A C 1
ATOM 1570 O O . ILE A 1 205 ? -11.359 -43.938 -11.828 1 90.44 205 ILE A O 1
ATOM 1574 N N . SER A 1 206 ? -9.398 -42.906 -11.773 1 89.19 206 SER A N 1
ATOM 1575 C CA . SER A 1 206 ? -8.984 -43.562 -10.539 1 89.19 206 SER A CA 1
ATOM 1576 C C . SER A 1 206 ? -9.562 -42.844 -9.312 1 89.19 206 SER A C 1
ATOM 1578 O O . SER A 1 206 ? -9.438 -43.344 -8.188 1 89.19 206 SER A O 1
ATOM 1580 N N . SER A 1 207 ? -10.086 -41.781 -9.523 1 87.88 207 SER A N 1
ATOM 1581 C CA . SER A 1 207 ? -10.609 -41 -8.414 1 87.88 207 SER A CA 1
ATOM 1582 C C . SER A 1 207 ? -11.945 -41.531 -7.93 1 87.88 207 SER A C 1
ATOM 1584 O O . SER A 1 207 ? -12.773 -41.969 -8.734 1 87.88 207 SER A O 1
ATOM 1586 N N . ASP A 1 208 ? -12.18 -41.469 -6.594 1 84.31 208 ASP A N 1
ATOM 1587 C CA . ASP A 1 208 ? -13.438 -41.906 -5.988 1 84.31 208 ASP A CA 1
ATOM 1588 C C . ASP A 1 208 ? -14.531 -40.844 -6.215 1 84.31 208 ASP A C 1
ATOM 1590 O O . ASP A 1 208 ? -15.703 -41.094 -5.918 1 84.31 208 ASP A O 1
ATOM 1594 N N . ASN A 1 209 ? -14.188 -39.812 -6.828 1 79.69 209 ASN A N 1
ATOM 1595 C CA . ASN A 1 209 ? -15.125 -38.688 -6.984 1 79.69 209 ASN A CA 1
ATOM 1596 C C . ASN A 1 209 ? -15.961 -38.844 -8.258 1 79.69 209 ASN A C 1
ATOM 1598 O O . ASN A 1 209 ? -16.891 -38.062 -8.477 1 79.69 209 ASN A O 1
ATOM 1602 N N . LEU A 1 210 ? -15.578 -39.812 -9.039 1 80.56 210 LEU A N 1
ATOM 1603 C CA . LEU A 1 210 ? -16.328 -40 -10.273 1 80.56 210 LEU A CA 1
ATOM 1604 C C . LEU A 1 210 ? -17.609 -40.781 -10.023 1 80.56 210 LEU A C 1
ATOM 1606 O O . LEU A 1 210 ? -17.562 -41.969 -9.742 1 80.56 210 LEU A O 1
ATOM 1610 N N . ALA A 1 211 ? -18.656 -40.062 -9.953 1 77.44 211 ALA A N 1
ATOM 1611 C CA . ALA A 1 211 ? -19.953 -40.656 -9.695 1 77.44 211 ALA A CA 1
ATOM 1612 C C . ALA A 1 211 ? -20.609 -41.125 -11 1 77.44 211 ALA A C 1
ATOM 1614 O O . ALA A 1 211 ? -21.703 -40.656 -11.352 1 77.44 211 ALA A O 1
ATOM 1615 N N . LEU A 1 212 ? -20.031 -41.781 -11.789 1 83.25 212 LEU A N 1
ATOM 1616 C CA . LEU A 1 212 ? -20.609 -42.281 -13.047 1 83.25 212 LEU A CA 1
ATOM 1617 C C . LEU A 1 212 ? -20.656 -43.781 -13.078 1 83.25 212 LEU A C 1
ATOM 1619 O O . LEU A 1 212 ? -19.812 -44.469 -12.461 1 83.25 212 LEU A O 1
ATOM 1623 N N . GLU A 1 213 ? -21.641 -44.312 -13.695 1 85.44 213 GLU A N 1
ATOM 1624 C CA . GLU A 1 213 ? -21.688 -45.75 -13.961 1 85.44 213 GLU A CA 1
ATOM 1625 C C . GLU A 1 213 ? -20.484 -46.188 -14.805 1 85.44 213 GLU A C 1
ATOM 1627 O O . GLU A 1 213 ? -19.969 -45.406 -15.602 1 85.44 213 GLU A O 1
ATOM 1632 N N . GLU A 1 214 ? -20.047 -47.344 -14.531 1 86.56 214 GLU A N 1
ATOM 1633 C CA . GLU A 1 214 ? -18.891 -47.906 -15.219 1 86.56 214 GLU A CA 1
ATOM 1634 C C . GLU A 1 214 ? -19.031 -47.781 -16.734 1 86.56 214 GLU A C 1
ATOM 1636 O O . GLU A 1 214 ? -18.062 -47.5 -17.438 1 86.56 214 GLU A O 1
ATOM 1641 N N . GLU A 1 215 ? -20.234 -48 -17.141 1 88.38 215 GLU A N 1
ATOM 1642 C CA . GLU A 1 215 ? -20.484 -47.969 -18.578 1 88.38 215 GLU A CA 1
ATOM 1643 C C . GLU A 1 215 ? -20.219 -46.562 -19.141 1 88.38 215 GLU A C 1
ATOM 1645 O O . GLU A 1 215 ? -19.672 -46.406 -20.234 1 88.38 215 GLU A O 1
ATOM 1650 N N . ASP A 1 216 ? -20.672 -45.594 -18.469 1 88.06 216 ASP A N 1
ATOM 1651 C CA . ASP A 1 216 ? -20.469 -44.219 -18.891 1 88.06 216 ASP A CA 1
ATOM 1652 C C . ASP A 1 216 ? -18.984 -43.844 -18.891 1 88.06 216 ASP A C 1
ATOM 1654 O O . ASP A 1 216 ? -18.5 -43.156 -19.781 1 88.06 216 ASP A O 1
ATOM 1658 N N . VAL A 1 217 ? -18.281 -44.281 -17.875 1 89.44 217 VAL A N 1
ATOM 1659 C CA . VAL A 1 217 ? -16.828 -44.062 -17.797 1 89.44 217 VAL A CA 1
ATOM 1660 C C . VAL A 1 217 ? -16.156 -44.656 -19.016 1 89.44 217 VAL A C 1
ATOM 1662 O O . VAL A 1 217 ? -15.328 -44.031 -19.672 1 89.44 217 VAL A O 1
ATOM 1665 N N . TRP A 1 218 ? -16.562 -45.906 -19.328 1 89.88 218 TRP A N 1
ATOM 1666 C CA . TRP A 1 218 ? -16 -46.625 -20.469 1 89.88 218 TRP A CA 1
ATOM 1667 C C . TRP A 1 218 ? -16.25 -45.875 -21.766 1 89.88 218 TRP A C 1
ATOM 1669 O O . TRP A 1 218 ? -15.359 -45.719 -22.594 1 89.88 218 TRP A O 1
ATOM 1679 N N . ARG A 1 219 ? -17.438 -45.406 -21.938 1 90.31 219 ARG A N 1
ATOM 1680 C CA . ARG A 1 219 ? -17.797 -44.656 -23.125 1 90.31 219 ARG A CA 1
ATOM 1681 C C . ARG A 1 219 ? -16.922 -43.375 -23.25 1 90.31 219 ARG A C 1
ATOM 1683 O O . ARG A 1 219 ? -16.469 -43.031 -24.344 1 90.31 219 ARG A O 1
ATOM 1690 N N . GLY A 1 220 ? -16.812 -42.75 -22.172 1 91.56 220 GLY A N 1
ATOM 1691 C CA . GLY A 1 220 ? -15.969 -41.562 -22.172 1 91.56 220 GLY A CA 1
ATOM 1692 C C . GLY A 1 220 ? -14.531 -41.844 -22.547 1 91.56 220 GLY A C 1
ATOM 1693 O O . GLY A 1 220 ? -13.945 -41.125 -23.359 1 91.56 220 GLY A O 1
ATOM 1694 N N . VAL A 1 221 ? -13.938 -42.844 -21.969 1 92.19 221 VAL A N 1
ATOM 1695 C CA . VAL A 1 221 ? -12.555 -43.219 -22.219 1 92.19 221 VAL A CA 1
ATOM 1696 C C . VAL A 1 221 ? -12.391 -43.625 -23.688 1 92.19 221 VAL A C 1
ATOM 1698 O O . VAL A 1 221 ? -11.398 -43.281 -24.328 1 92.19 221 VAL A O 1
ATOM 1701 N N . LEU A 1 222 ? -13.344 -44.344 -24.141 1 92.56 222 LEU A N 1
ATOM 1702 C CA . LEU A 1 222 ? -13.312 -44.75 -25.531 1 92.56 222 LEU A CA 1
ATOM 1703 C C . LEU A 1 222 ? -13.336 -43.562 -26.469 1 92.56 222 LEU A C 1
ATOM 1705 O O . LEU A 1 222 ? -12.602 -43.5 -27.453 1 92.56 222 LEU A O 1
ATOM 1709 N N . ASN A 1 223 ? -14.258 -42.656 -26.234 1 92.31 223 ASN A N 1
ATOM 1710 C CA . ASN A 1 223 ? -14.328 -41.438 -27.031 1 92.31 223 ASN A CA 1
ATOM 1711 C C . ASN A 1 223 ? -13.023 -40.656 -26.984 1 92.31 223 ASN A C 1
ATOM 1713 O O . ASN A 1 223 ? -12.57 -40.125 -28 1 92.31 223 ASN A O 1
ATOM 1717 N N . TRP A 1 224 ? -12.453 -40.5 -25.844 1 94.62 224 TRP A N 1
ATOM 1718 C CA . TRP A 1 224 ? -11.156 -39.875 -25.656 1 94.62 224 TRP A CA 1
ATOM 1719 C C . TRP A 1 224 ? -10.078 -40.562 -26.484 1 94.62 224 TRP A C 1
ATOM 1721 O O . TRP A 1 224 ? -9.289 -39.875 -27.156 1 94.62 224 TRP A O 1
ATOM 1731 N N . ALA A 1 225 ? -9.992 -41.906 -26.516 1 92.62 225 ALA A N 1
ATOM 1732 C CA . ALA A 1 225 ? -9.008 -42.688 -27.266 1 92.62 225 ALA A CA 1
ATOM 1733 C C . ALA A 1 225 ? -9.188 -42.5 -28.766 1 92.62 225 ALA A C 1
ATOM 1735 O O . ALA A 1 225 ? -8.203 -42.375 -29.5 1 92.62 225 ALA A O 1
ATOM 1736 N N . LYS A 1 226 ? -10.414 -42.562 -29.172 1 90.75 226 LYS A N 1
ATOM 1737 C CA . LYS A 1 226 ? -10.719 -42.375 -30.594 1 90.75 226 LYS A CA 1
ATOM 1738 C C . LYS A 1 226 ? -10.273 -40.969 -31.078 1 90.75 226 LYS A C 1
ATOM 1740 O O . LYS A 1 226 ? -9.727 -40.844 -32.156 1 90.75 226 LYS A O 1
ATOM 1745 N N . TYR A 1 227 ? -10.57 -40.062 -30.281 1 89.19 227 TYR A N 1
ATOM 1746 C CA . TYR A 1 227 ? -10.188 -38.688 -30.625 1 89.19 227 TYR A CA 1
ATOM 1747 C C . TYR A 1 227 ? -8.68 -38.562 -30.75 1 89.19 227 TYR A C 1
ATOM 1749 O O . TYR A 1 227 ? -8.18 -37.938 -31.688 1 89.19 227 TYR A O 1
ATOM 1757 N N . GLY A 1 228 ? -7.93 -39.094 -29.844 1 84.19 228 GLY A N 1
ATOM 1758 C CA . GLY A 1 228 ? -6.477 -39.031 -29.859 1 84.19 228 GLY A CA 1
ATOM 1759 C C . GLY A 1 228 ? -5.875 -39.75 -31.047 1 84.19 228 GLY A C 1
ATOM 1760 O O . GLY A 1 228 ? -4.812 -39.375 -31.547 1 84.19 228 GLY A O 1
ATOM 1761 N N . ALA A 1 229 ? -6.523 -40.875 -31.406 1 80.5 229 ALA A N 1
ATOM 1762 C CA . ALA A 1 229 ? -6.035 -41.688 -32.531 1 80.5 229 ALA A CA 1
ATOM 1763 C C . ALA A 1 229 ? -6.426 -41.094 -33.875 1 80.5 229 ALA A C 1
ATOM 1765 O O . ALA A 1 229 ? -5.93 -41.5 -34.906 1 80.5 229 ALA A O 1
ATOM 1766 N N . GLY A 1 230 ? -7.02 -39.875 -33.812 1 72.94 230 GLY A N 1
ATOM 1767 C CA . GLY A 1 230 ? -7.52 -39.312 -35.062 1 72.94 230 GLY A CA 1
ATOM 1768 C C . GLY A 1 230 ? -8.625 -40.125 -35.688 1 72.94 230 GLY A C 1
ATOM 1769 O O . GLY A 1 230 ? -8.93 -39.969 -36.875 1 72.94 230 GLY A O 1
ATOM 1770 N N . VAL A 1 231 ? -8.906 -41.281 -35.094 1 59.47 231 VAL A N 1
ATOM 1771 C CA . VAL A 1 231 ? -9.922 -42.188 -35.625 1 59.47 231 VAL A CA 1
ATOM 1772 C C . VAL A 1 231 ? -11.312 -41.594 -35.375 1 59.47 231 VAL A C 1
ATOM 1774 O O . VAL A 1 231 ? -11.75 -41.469 -34.25 1 59.47 231 VAL A O 1
ATOM 1777 N N . ALA A 1 232 ? -11.625 -40.5 -35.781 1 47.91 232 ALA A N 1
ATOM 1778 C CA . ALA A 1 232 ? -12.969 -39.938 -35.625 1 47.91 232 ALA A CA 1
ATOM 1779 C C . ALA A 1 232 ? -14.031 -41.031 -35.781 1 47.91 232 ALA A C 1
ATOM 1781 O O . ALA A 1 232 ? -15.219 -40.781 -35.562 1 47.91 232 ALA A O 1
ATOM 1782 N N . GLN A 1 233 ? -13.961 -41.938 -36.781 1 44.53 233 GLN A N 1
ATOM 1783 C CA . GLN A 1 233 ? -15.156 -42.688 -37.188 1 44.53 233 GLN A CA 1
ATOM 1784 C C . GLN A 1 233 ? -15.523 -43.719 -36.125 1 44.53 233 GLN A C 1
ATOM 1786 O O . GLN A 1 233 ? -14.648 -44.375 -35.562 1 44.53 233 GLN A O 1
ATOM 1791 N N . PRO A 1 234 ? -16.75 -43.75 -35.5 1 40.28 234 PRO A N 1
ATOM 1792 C CA . PRO A 1 234 ? -17.266 -44.812 -34.625 1 40.28 234 PRO A CA 1
ATOM 1793 C C . PRO A 1 234 ? -16.844 -46.219 -35.062 1 40.28 234 PRO A C 1
ATOM 1795 O O . PRO A 1 234 ? -17.078 -46.594 -36.219 1 40.28 234 PRO A O 1
ATOM 1798 N N . THR A 1 235 ? -15.625 -46.656 -34.844 1 39.16 235 THR A N 1
ATOM 1799 C CA . THR A 1 235 ? -15.477 -48.062 -35.188 1 39.16 235 THR A CA 1
ATOM 1800 C C . THR A 1 235 ? -16.609 -48.906 -34.562 1 39.16 235 THR A C 1
ATOM 1802 O O . THR A 1 235 ? -16.922 -48.75 -33.375 1 39.16 235 THR A O 1
ATOM 1805 N N . PRO A 1 236 ? -17.484 -49.5 -35.344 1 41.75 236 PRO A N 1
ATOM 1806 C CA . PRO A 1 236 ? -18.625 -50.281 -34.844 1 41.75 236 PRO A CA 1
ATOM 1807 C C . PRO A 1 236 ? -18.266 -51.188 -33.688 1 41.75 236 PRO A C 1
ATOM 1809 O O . PRO A 1 236 ? -18.984 -51.188 -32.656 1 41.75 236 PRO A O 1
ATOM 1812 N N . HIS A 1 237 ? -17.547 -52.375 -33.938 1 38.53 237 HIS A N 1
ATOM 1813 C CA . HIS A 1 237 ? -17.641 -53.656 -33.25 1 38.53 237 HIS A CA 1
ATOM 1814 C C . HIS A 1 237 ? -16.641 -53.75 -32.094 1 38.53 237 HIS A C 1
ATOM 1816 O O . HIS A 1 237 ? -15.461 -54.031 -32.312 1 38.53 237 HIS A O 1
ATOM 1822 N N . TRP A 1 238 ? -16.5 -53.062 -31.047 1 39.44 238 TRP A N 1
ATOM 1823 C CA . TRP A 1 238 ? -15.633 -53.469 -29.938 1 39.44 238 TRP A CA 1
ATOM 1824 C C . TRP A 1 238 ? -15.898 -54.906 -29.531 1 39.44 238 TRP A C 1
ATOM 1826 O O . TRP A 1 238 ? -17.047 -55.281 -29.328 1 39.44 238 TRP A O 1
ATOM 1836 N N . THR A 1 239 ? -14.938 -55.875 -29.734 1 44.66 239 THR A N 1
ATOM 1837 C CA . THR A 1 239 ? -15.109 -57.25 -29.328 1 44.66 239 THR A CA 1
ATOM 1838 C C . THR A 1 239 ? -15.297 -57.375 -27.812 1 44.66 239 THR A C 1
ATOM 1840 O O . THR A 1 239 ? -14.977 -56.438 -27.078 1 44.66 239 THR A O 1
ATOM 1843 N N . GLU A 1 240 ? -16 -58.406 -27.25 1 44.44 240 GLU A N 1
ATOM 1844 C CA . GLU A 1 240 ? -16.281 -58.781 -25.875 1 44.44 240 GLU A CA 1
ATOM 1845 C C . GLU A 1 240 ? -15 -58.812 -25.047 1 44.44 240 GLU A C 1
ATOM 1847 O O . GLU A 1 240 ? -15 -58.406 -23.875 1 44.44 240 GLU A O 1
ATOM 1852 N N . GLU A 1 241 ? -13.898 -59.25 -25.625 1 45.03 241 GLU A N 1
ATOM 1853 C CA . GLU A 1 241 ? -12.648 -59.438 -24.906 1 45.03 241 GLU A CA 1
ATOM 1854 C C . GLU A 1 241 ? -12.055 -58.094 -24.453 1 45.03 241 GLU A C 1
ATOM 1856 O O . GLU A 1 241 ? -11.547 -57.969 -23.344 1 45.03 241 GLU A O 1
ATOM 1861 N N . GLU A 1 242 ? -12.031 -57.219 -25.344 1 43.66 242 GLU A N 1
ATOM 1862 C CA . GLU A 1 242 ? -11.422 -55.906 -25.031 1 43.66 242 GLU A CA 1
ATOM 1863 C C . GLU A 1 242 ? -12.211 -55.188 -23.953 1 43.66 242 GLU A C 1
ATOM 1865 O O . GLU A 1 242 ? -11.641 -54.469 -23.141 1 43.66 242 GLU A O 1
ATOM 1870 N N . ARG A 1 243 ? -13.539 -55.438 -23.828 1 43.75 243 ARG A N 1
ATOM 1871 C CA . ARG A 1 243 ? -14.391 -54.969 -22.734 1 43.75 243 ARG A CA 1
ATOM 1872 C C . ARG A 1 243 ? -13.953 -55.562 -21.406 1 43.75 243 ARG A C 1
ATOM 1874 O O . ARG A 1 243 ? -13.969 -54.875 -20.375 1 43.75 243 ARG A O 1
ATOM 1881 N N . LEU A 1 244 ? -13.586 -56.812 -21.344 1 49.41 244 LEU A N 1
ATOM 1882 C CA . LEU A 1 244 ? -13.227 -57.531 -20.125 1 49.41 244 LEU A CA 1
ATOM 1883 C C . LEU A 1 244 ? -11.93 -57 -19.531 1 49.41 244 LEU A C 1
ATOM 1885 O O . LEU A 1 244 ? -11.734 -57 -18.328 1 49.41 244 LEU A O 1
ATOM 1889 N N . ARG A 1 245 ? -11.023 -56.594 -20.375 1 43.88 245 ARG A N 1
ATOM 1890 C CA . ARG A 1 245 ? -9.703 -56.188 -19.891 1 43.88 245 ARG A CA 1
ATOM 1891 C C . ARG A 1 245 ? -9.766 -54.812 -19.234 1 43.88 245 ARG A C 1
ATOM 1893 O O . ARG A 1 245 ? -8.891 -54.438 -18.438 1 43.88 245 ARG A O 1
ATOM 1900 N N . VAL A 1 246 ? -10.664 -53.969 -19.609 1 45.38 246 VAL A N 1
ATOM 1901 C CA . VAL A 1 246 ? -10.734 -52.688 -18.953 1 45.38 246 VAL A CA 1
ATOM 1902 C C . VAL A 1 246 ? -11.648 -52.75 -17.734 1 45.38 246 VAL A C 1
ATOM 1904 O O . VAL A 1 246 ? -12.758 -53.281 -17.812 1 45.38 246 VAL A O 1
ATOM 1907 N N . MET B 1 1 ? -16.297 -20.516 19.891 1 21.16 1 MET B N 1
ATOM 1908 C CA . MET B 1 1 ? -15.719 -20.672 18.547 1 21.16 1 MET B CA 1
ATOM 1909 C C . MET B 1 1 ? -15.633 -19.328 17.828 1 21.16 1 MET B C 1
ATOM 1911 O O . MET B 1 1 ? -16.656 -18.797 17.391 1 21.16 1 MET B O 1
ATOM 1915 N N . GLY B 1 2 ? -14.852 -18.391 18.25 1 24.36 2 GLY B N 1
ATOM 1916 C CA . GLY B 1 2 ? -14.859 -16.938 18.125 1 24.36 2 GLY B CA 1
ATOM 1917 C C . GLY B 1 2 ? -14.625 -16.469 16.703 1 24.36 2 GLY B C 1
ATOM 1918 O O . GLY B 1 2 ? -13.727 -16.969 16.016 1 24.36 2 GLY B O 1
ATOM 1919 N N . THR B 1 3 ? -15.633 -16.047 16 1 26.53 3 THR B N 1
ATOM 1920 C CA . THR B 1 3 ? -15.711 -15.547 14.633 1 26.53 3 THR B CA 1
ATOM 1921 C C . THR B 1 3 ? -14.594 -14.547 14.359 1 26.53 3 THR B C 1
ATOM 1923 O O . THR B 1 3 ? -14.445 -13.555 15.078 1 26.53 3 THR B O 1
ATOM 1926 N N . ARG B 1 4 ? -13.43 -15.086 14.008 1 29.25 4 ARG B N 1
ATOM 1927 C CA . ARG B 1 4 ? -12.336 -14.18 13.672 1 29.25 4 ARG B CA 1
ATOM 1928 C C . ARG B 1 4 ? -12.844 -12.977 12.883 1 29.25 4 ARG B C 1
ATOM 1930 O O . ARG B 1 4 ? -13.297 -13.117 11.75 1 29.25 4 ARG B O 1
ATOM 1937 N N . VAL B 1 5 ? -13.523 -12.062 13.414 1 32.53 5 VAL B N 1
ATOM 1938 C CA . VAL B 1 5 ? -13.906 -10.766 12.875 1 32.53 5 VAL B CA 1
ATOM 1939 C C . VAL B 1 5 ? -12.711 -10.117 12.18 1 32.53 5 VAL B C 1
ATOM 1941 O O . VAL B 1 5 ? -11.883 -9.477 12.828 1 32.53 5 VAL B O 1
ATOM 1944 N N . GLY B 1 6 ? -11.68 -10.836 11.703 1 32.84 6 GLY B N 1
ATOM 1945 C CA . GLY B 1 6 ? -10.531 -10.156 11.125 1 32.84 6 GLY B CA 1
ATOM 1946 C C . GLY B 1 6 ? -10.922 -9.086 10.117 1 32.84 6 GLY B C 1
ATOM 1947 O O . GLY B 1 6 ? -11.68 -9.359 9.18 1 32.84 6 GLY B O 1
ATOM 1948 N N . GLY B 1 7 ? -11.18 -7.895 10.383 1 37.66 7 GLY B N 1
ATOM 1949 C CA . GLY B 1 7 ? -11.578 -6.637 9.773 1 37.66 7 GLY B CA 1
ATOM 1950 C C . GLY B 1 7 ? -10.875 -6.371 8.453 1 37.66 7 GLY B C 1
ATOM 1951 O O . GLY B 1 7 ? -9.953 -5.551 8.391 1 37.66 7 GLY B O 1
ATOM 1952 N N . GLY B 1 8 ? -10.508 -7.324 7.621 1 45.25 8 GLY B N 1
ATOM 1953 C CA . GLY B 1 8 ? -9.82 -7.117 6.352 1 45.25 8 GLY B CA 1
ATOM 1954 C C . GLY B 1 8 ? -10.492 -6.07 5.48 1 45.25 8 GLY B C 1
ATOM 1955 O O . GLY B 1 8 ? -11.703 -5.875 5.555 1 45.25 8 GLY B O 1
ATOM 1956 N N . LEU B 1 9 ? -9.734 -4.996 5.102 1 56.31 9 LEU B N 1
ATOM 1957 C CA . LEU B 1 9 ? -10.18 -4.008 4.121 1 56.31 9 LEU B CA 1
ATOM 1958 C C . LEU B 1 9 ? -10.828 -4.691 2.92 1 56.31 9 LEU B C 1
ATOM 1960 O O . LEU B 1 9 ? -10.25 -5.613 2.34 1 56.31 9 LEU B O 1
ATOM 1964 N N . HIS B 1 10 ? -12.078 -4.727 2.855 1 58.5 10 HIS B N 1
ATOM 1965 C CA . HIS B 1 10 ? -12.773 -5.289 1.704 1 58.5 10 HIS B CA 1
ATOM 1966 C C . HIS B 1 10 ? -12.828 -4.293 0.551 1 58.5 10 HIS B C 1
ATOM 1968 O O . HIS B 1 10 ? -13.195 -3.131 0.745 1 58.5 10 HIS B O 1
ATOM 1974 N N . PHE B 1 11 ? -12.109 -4.68 -0.483 1 63.78 11 PHE B N 1
ATOM 1975 C CA . PHE B 1 11 ? -12.172 -3.896 -1.713 1 63.78 11 PHE B CA 1
ATOM 1976 C C . PHE B 1 11 ? -13.148 -4.52 -2.701 1 63.78 11 PHE B C 1
ATOM 1978 O O . PHE B 1 11 ? -13.219 -5.742 -2.826 1 63.78 11 PHE B O 1
ATOM 1985 N N . SER B 1 12 ? -14.07 -3.818 -3.125 1 68.06 12 SER B N 1
ATOM 1986 C CA . SER B 1 12 ? -15.023 -4.324 -4.105 1 68.06 12 SER B CA 1
ATOM 1987 C C . SER B 1 12 ? -14.32 -4.73 -5.402 1 68.06 12 SER B C 1
ATOM 1989 O O . SER B 1 12 ? -14.742 -5.676 -6.07 1 68.06 12 SER B O 1
ATOM 1991 N N . ASP B 1 13 ? -13.242 -4.086 -5.621 1 76.19 13 ASP B N 1
ATOM 1992 C CA . ASP B 1 13 ? -12.469 -4.375 -6.82 1 76.19 13 ASP B CA 1
ATOM 1993 C C . ASP B 1 13 ? -11.562 -5.582 -6.613 1 76.19 13 ASP B C 1
ATOM 1995 O O . ASP B 1 13 ? -10.633 -5.531 -5.805 1 76.19 13 ASP B O 1
ATOM 1999 N N . LYS B 1 14 ? -11.828 -6.648 -7.332 1 79.5 14 LYS B N 1
ATOM 2000 C CA . LYS B 1 14 ? -11.125 -7.918 -7.195 1 79.5 14 LYS B CA 1
ATOM 2001 C C . LYS B 1 14 ? -9.641 -7.758 -7.52 1 79.5 14 LYS B C 1
ATOM 2003 O O . LYS B 1 14 ? -8.812 -8.562 -7.082 1 79.5 14 LYS B O 1
ATOM 2008 N N . SER B 1 15 ? -9.359 -6.672 -8.258 1 87.31 15 SER B N 1
ATOM 2009 C CA . SER B 1 15 ? -7.961 -6.461 -8.625 1 87.31 15 SER B CA 1
ATOM 2010 C C . SER B 1 15 ? -7.152 -5.926 -7.449 1 87.31 15 SER B C 1
ATOM 2012 O O . SER B 1 15 ? -5.922 -5.922 -7.484 1 87.31 15 SER B O 1
ATOM 2014 N N . LEU B 1 16 ? -7.82 -5.586 -6.34 1 89.81 16 LEU B N 1
ATOM 2015 C CA . LEU B 1 16 ? -7.148 -4.988 -5.191 1 89.81 16 LEU B CA 1
ATOM 2016 C C . LEU B 1 16 ? -7.094 -5.969 -4.023 1 89.81 16 LEU B C 1
ATOM 2018 O O . LEU B 1 16 ? -6.91 -5.562 -2.875 1 89.81 16 LEU B O 1
ATOM 2022 N N . VAL B 1 17 ? -7.168 -7.211 -4.305 1 89.94 17 VAL B N 1
ATOM 2023 C CA . VAL B 1 17 ? -7.324 -8.25 -3.293 1 89.94 17 VAL B CA 1
ATOM 2024 C C . VAL B 1 17 ? -6.066 -8.328 -2.432 1 89.94 17 VAL B C 1
ATOM 2026 O O . VAL B 1 17 ? -6.113 -8.797 -1.294 1 89.94 17 VAL B O 1
ATOM 2029 N N . GLY B 1 18 ? -4.934 -7.824 -2.939 1 95.44 18 GLY B N 1
ATOM 2030 C CA . GLY B 1 18 ? -3.68 -7.953 -2.215 1 95.44 18 GLY B CA 1
ATOM 2031 C C . GLY B 1 18 ? -3.32 -6.711 -1.421 1 95.44 18 GLY B C 1
ATOM 2032 O O . GLY B 1 18 ? -2.314 -6.695 -0.707 1 95.44 18 GLY B O 1
ATOM 2033 N N . VAL B 1 19 ? -4.125 -5.695 -1.445 1 95.69 19 VAL B N 1
ATOM 2034 C CA . VAL B 1 19 ? -3.783 -4.406 -0.852 1 95.69 19 VAL B CA 1
ATOM 2035 C C . VAL B 1 19 ? -3.762 -4.527 0.67 1 95.69 19 VAL B C 1
ATOM 2037 O O . VAL B 1 19 ? -2.891 -3.959 1.333 1 95.69 19 VAL B O 1
ATOM 2040 N N . SER B 1 20 ? -4.695 -5.266 1.184 1 94.94 20 SER B N 1
ATOM 2041 C CA . SER B 1 20 ? -4.734 -5.441 2.631 1 94.94 20 SER B CA 1
ATOM 2042 C C . SER B 1 20 ? -3.441 -6.062 3.148 1 94.94 20 SER B C 1
ATOM 2044 O O . SER B 1 20 ? -2.838 -5.551 4.094 1 94.94 20 SER B O 1
ATOM 2046 N N . ARG B 1 21 ? -3.025 -7.125 2.52 1 96.69 21 ARG B N 1
ATOM 2047 C CA . ARG B 1 21 ? -1.79 -7.789 2.92 1 96.69 21 ARG B CA 1
ATOM 2048 C C . ARG B 1 21 ? -0.584 -6.883 2.697 1 96.69 21 ARG B C 1
ATOM 2050 O O . ARG B 1 21 ? 0.346 -6.867 3.508 1 96.69 21 ARG B O 1
ATOM 2057 N N . LEU B 1 22 ? -0.582 -6.148 1.638 1 97.88 22 LEU B N 1
ATOM 2058 C CA . LEU B 1 22 ? 0.488 -5.191 1.37 1 97.88 22 LEU B CA 1
ATOM 2059 C C . LEU B 1 22 ? 0.634 -4.203 2.521 1 97.88 22 LEU B C 1
ATOM 2061 O O . LEU B 1 22 ? 1.74 -3.986 3.023 1 97.88 22 LEU B O 1
ATOM 2065 N N . LEU B 1 23 ? -0.466 -3.643 2.961 1 97.31 23 LEU B N 1
ATOM 2066 C CA . LEU B 1 23 ? -0.445 -2.641 4.02 1 97.31 23 LEU B CA 1
ATOM 2067 C C . LEU B 1 23 ? 0.063 -3.24 5.328 1 97.31 23 LEU B C 1
ATOM 2069 O O . LEU B 1 23 ? 0.801 -2.588 6.07 1 97.31 23 LEU B O 1
ATOM 2073 N N . GLU B 1 24 ? -0.323 -4.477 5.547 1 97.69 24 GLU B N 1
ATOM 2074 C CA . GLU B 1 24 ? 0.162 -5.172 6.738 1 97.69 24 GLU B CA 1
ATOM 2075 C C . GLU B 1 24 ? 1.674 -5.371 6.68 1 97.69 24 GLU B C 1
ATOM 2077 O O . GLU B 1 24 ? 2.371 -5.156 7.676 1 97.69 24 GLU B O 1
ATOM 2082 N N . ASP B 1 25 ? 2.133 -5.77 5.57 1 98.19 25 ASP B N 1
ATOM 2083 C CA . ASP B 1 25 ? 3.568 -5.984 5.402 1 98.19 25 ASP B CA 1
ATOM 2084 C C . ASP B 1 25 ? 4.34 -4.676 5.543 1 98.19 25 ASP B C 1
ATOM 2086 O O . ASP B 1 25 ? 5.418 -4.645 6.141 1 98.19 25 ASP B O 1
ATOM 2090 N N . LEU B 1 26 ? 3.82 -3.604 4.988 1 98.38 26 LEU B N 1
ATOM 2091 C CA . LEU B 1 26 ? 4.477 -2.305 5.086 1 98.38 26 LEU B CA 1
ATOM 2092 C C . LEU B 1 26 ? 4.453 -1.788 6.52 1 98.38 26 LEU B C 1
ATOM 2094 O O . LEU B 1 26 ? 5.395 -1.126 6.961 1 98.38 26 LEU B O 1
ATOM 2098 N N . GLN B 1 27 ? 3.348 -2.092 7.211 1 98 27 GLN B N 1
ATOM 2099 C CA . GLN B 1 27 ? 3.297 -1.768 8.633 1 98 27 GLN B CA 1
ATOM 2100 C C . GLN B 1 27 ? 4.395 -2.498 9.406 1 98 27 GLN B C 1
ATOM 2102 O O . GLN B 1 27 ? 5.051 -1.91 10.258 1 98 27 GLN B O 1
ATOM 2107 N N . HIS B 1 28 ? 4.531 -3.732 9.086 1 98.06 28 HIS B N 1
ATOM 2108 C CA . HIS B 1 28 ? 5.586 -4.516 9.711 1 98.06 28 HIS B CA 1
ATOM 2109 C C . HIS B 1 28 ? 6.965 -3.955 9.375 1 98.06 28 HIS B C 1
ATOM 2111 O O . HIS B 1 28 ? 7.844 -3.898 10.242 1 98.06 28 HIS B O 1
ATOM 2117 N N . LEU B 1 29 ? 7.141 -3.58 8.188 1 98.12 29 LEU B N 1
ATOM 2118 C CA . LEU B 1 29 ? 8.398 -2.975 7.773 1 98.12 29 LEU B CA 1
ATOM 2119 C C . LEU B 1 29 ? 8.688 -1.713 8.578 1 98.12 29 LEU B C 1
ATOM 2121 O O . LEU B 1 29 ? 9.812 -1.504 9.039 1 98.12 29 LEU B O 1
ATOM 2125 N N . GLN B 1 30 ? 7.676 -0.866 8.711 1 98 30 GLN B N 1
ATOM 2126 C CA . GLN B 1 30 ? 7.809 0.362 9.484 1 98 30 GLN B CA 1
ATOM 2127 C C . GLN B 1 30 ? 8.297 0.067 10.906 1 98 30 GLN B C 1
ATOM 2129 O O . GLN B 1 30 ? 9.07 0.836 11.469 1 98 30 GLN B O 1
ATOM 2134 N N . GLU B 1 31 ? 7.883 -1.064 11.414 1 96.56 31 GLU B N 1
ATOM 2135 C CA . GLU B 1 31 ? 8.18 -1.432 12.797 1 96.56 31 GLU B CA 1
ATOM 2136 C C . GLU B 1 31 ? 9.516 -2.152 12.906 1 96.56 31 GLU B C 1
ATOM 2138 O O . GLU B 1 31 ? 10.047 -2.336 14 1 96.56 31 GLU B O 1
ATOM 2143 N N . ASP B 1 32 ? 10.039 -2.521 11.789 1 94.19 32 ASP B N 1
ATOM 2144 C CA . ASP B 1 32 ? 11.312 -3.244 11.773 1 94.19 32 ASP B CA 1
ATOM 2145 C C . ASP B 1 32 ? 12.492 -2.281 11.859 1 94.19 32 ASP B C 1
ATOM 2147 O O . ASP B 1 32 ? 13.055 -1.89 10.828 1 94.19 32 ASP B O 1
ATOM 2151 N N . LYS B 1 33 ? 13.031 -2.057 12.992 1 93.62 33 LYS B N 1
ATOM 2152 C CA . LYS B 1 33 ? 14.109 -1.097 13.227 1 93.62 33 LYS B CA 1
ATOM 2153 C C . LYS B 1 33 ? 15.445 -1.635 12.711 1 93.62 33 LYS B C 1
ATOM 2155 O O . LYS B 1 33 ? 16.344 -0.861 12.375 1 93.62 33 LYS B O 1
ATOM 2160 N N . ASP B 1 34 ? 15.578 -2.908 12.586 1 91.94 34 ASP B N 1
ATOM 2161 C CA . ASP B 1 34 ? 16.844 -3.521 12.211 1 91.94 34 ASP B CA 1
ATOM 2162 C C . ASP B 1 34 ? 17.188 -3.234 10.742 1 91.94 34 ASP B C 1
ATOM 2164 O O . ASP B 1 34 ? 18.359 -3.135 10.383 1 91.94 34 ASP B O 1
ATOM 2168 N N . SER B 1 35 ? 16.125 -3.088 9.938 1 92.94 35 SER B N 1
ATOM 2169 C CA . SER B 1 35 ? 16.375 -2.859 8.523 1 92.94 35 SER B CA 1
ATOM 2170 C C . SER B 1 35 ? 16.422 -1.37 8.203 1 92.94 35 SER B C 1
ATOM 2172 O O . SER B 1 35 ? 16.766 -0.982 7.078 1 92.94 35 SER B O 1
ATOM 2174 N N . ALA B 1 36 ? 16.125 -0.542 9.18 1 96.31 36 ALA B N 1
ATOM 2175 C CA . ALA B 1 36 ? 16.047 0.899 8.953 1 96.31 36 ALA B CA 1
ATOM 2176 C C . ALA B 1 36 ? 17.422 1.481 8.641 1 96.31 36 ALA B C 1
ATOM 2178 O O . ALA B 1 36 ? 18.453 0.97 9.109 1 96.31 36 ALA B O 1
ATOM 2179 N N . ASP B 1 37 ? 17.453 2.508 7.836 1 95.88 37 ASP B N 1
ATOM 2180 C CA . ASP B 1 37 ? 18.703 3.17 7.5 1 95.88 37 ASP B CA 1
ATOM 2181 C C . ASP B 1 37 ? 18.609 4.68 7.719 1 95.88 37 ASP B C 1
ATOM 2183 O O . ASP B 1 37 ? 19.5 5.426 7.336 1 95.88 37 ASP B O 1
ATOM 2187 N N . ILE B 1 38 ? 17.531 5.164 8.258 1 96.81 38 ILE B N 1
ATOM 2188 C CA . ILE B 1 38 ? 17.328 6.535 8.727 1 96.81 38 ILE B CA 1
ATOM 2189 C C . ILE B 1 38 ? 16.859 6.523 10.172 1 96.81 38 ILE B C 1
ATOM 2191 O O . ILE B 1 38 ? 16 5.719 10.547 1 96.81 38 ILE B O 1
ATOM 2195 N N . ILE B 1 39 ? 17.422 7.324 10.984 1 98 39 ILE B N 1
ATOM 2196 C CA . ILE B 1 39 ? 16.922 7.57 12.328 1 98 39 ILE B CA 1
ATOM 2197 C C . ILE B 1 39 ? 16.578 9.047 12.492 1 98 39 ILE B C 1
ATOM 2199 O O . ILE B 1 39 ? 17.453 9.914 12.414 1 98 39 ILE B O 1
ATOM 2203 N N . PHE B 1 40 ? 15.336 9.312 12.734 1 98 40 PHE B N 1
ATOM 2204 C CA . PHE B 1 40 ? 14.898 10.664 13.078 1 98 40 PHE B CA 1
ATOM 2205 C C . PHE B 1 40 ? 15 10.891 14.586 1 98 40 PHE B C 1
ATOM 2207 O O . PHE B 1 40 ? 14.617 10.039 15.375 1 98 40 PHE B O 1
ATOM 2214 N N . VAL B 1 41 ? 15.562 11.961 14.953 1 98.5 41 VAL B N 1
ATOM 2215 C CA . VAL B 1 41 ? 15.562 12.43 16.344 1 98.5 41 VAL B CA 1
ATOM 2216 C C . VAL B 1 41 ? 14.602 13.609 16.484 1 98.5 41 VAL B C 1
ATOM 2218 O O . VAL B 1 41 ? 14.93 14.727 16.078 1 98.5 41 VAL B O 1
ATOM 2221 N N . VAL B 1 42 ? 13.438 13.367 17.141 1 98.44 42 VAL B N 1
ATOM 2222 C CA . VAL B 1 42 ? 12.305 14.281 17 1 98.44 42 VAL B CA 1
ATOM 2223 C C . VAL B 1 42 ? 12.008 14.93 18.359 1 98.44 42 VAL B C 1
ATOM 2225 O O . VAL B 1 42 ? 11.891 14.234 19.375 1 98.44 42 VAL B O 1
ATOM 2228 N N . GLY B 1 43 ? 11.859 16.234 18.359 1 97.62 43 GLY B N 1
ATOM 2229 C CA . GLY B 1 43 ? 11.406 16.984 19.516 1 97.62 43 GLY B CA 1
ATOM 2230 C C . GLY B 1 43 ? 12.5 17.234 20.531 1 97.62 43 GLY B C 1
ATOM 2231 O O . GLY B 1 43 ? 13.656 16.859 20.328 1 97.62 43 GLY B O 1
ATOM 2232 N N . ARG B 1 44 ? 12.062 17.891 21.594 1 94 44 ARG B N 1
ATOM 2233 C CA . ARG B 1 44 ? 12.977 18.234 22.672 1 94 44 ARG B CA 1
ATOM 2234 C C . ARG B 1 44 ? 13.406 17 23.438 1 94 44 ARG B C 1
ATOM 2236 O O . ARG B 1 44 ? 14.531 16.922 23.938 1 94 44 ARG B O 1
ATOM 2243 N N . GLU B 1 45 ? 12.562 16.062 23.469 1 95.69 45 GLU B N 1
ATOM 2244 C CA . GLU B 1 45 ? 12.852 14.812 24.188 1 95.69 45 GLU B CA 1
ATOM 2245 C C . GLU B 1 45 ? 13.742 13.891 23.359 1 95.69 45 GLU B C 1
ATOM 2247 O O . GLU B 1 45 ? 14.164 12.836 23.828 1 95.69 45 GLU B O 1
ATOM 2252 N N . GLU B 1 46 ? 14.031 14.234 22.141 1 97.56 46 GLU B N 1
ATOM 2253 C CA . GLU B 1 46 ? 14.922 13.523 21.234 1 97.56 46 GLU B CA 1
ATOM 2254 C C . GLU B 1 46 ? 14.477 12.078 21.047 1 97.56 46 GLU B C 1
ATOM 2256 O O . GLU B 1 46 ? 15.273 11.148 21.188 1 97.56 46 GLU B O 1
ATOM 2261 N N . THR B 1 47 ? 13.188 11.938 20.734 1 98.38 47 THR B N 1
ATOM 2262 C CA . THR B 1 47 ? 12.617 10.625 20.469 1 98.38 47 THR B CA 1
ATOM 2263 C C . THR B 1 47 ? 13.148 10.062 19.141 1 98.38 47 THR B C 1
ATOM 2265 O O . THR B 1 47 ? 13.141 10.758 18.125 1 98.38 47 THR B O 1
ATOM 2268 N N . HIS B 1 48 ? 13.578 8.805 19.172 1 98.25 48 HIS B N 1
ATOM 2269 C CA . HIS B 1 48 ? 14.102 8.172 17.969 1 98.25 48 HIS B CA 1
ATOM 2270 C C . HIS B 1 48 ? 12.992 7.477 17.188 1 98.25 48 HIS B C 1
ATOM 2272 O O . HIS B 1 48 ? 12.219 6.699 17.75 1 98.25 48 HIS B O 1
ATOM 2278 N N . ILE B 1 49 ? 12.898 7.766 15.938 1 98.19 49 ILE B N 1
ATOM 2279 C CA . ILE B 1 49 ? 11.969 7.117 15.016 1 98.19 49 ILE B CA 1
ATOM 2280 C C . ILE B 1 49 ? 12.727 6.605 13.789 1 98.19 49 ILE B C 1
ATOM 2282 O O . ILE B 1 49 ? 13.352 7.387 13.07 1 98.19 49 ILE B O 1
ATOM 2286 N N . ALA B 1 50 ? 12.672 5.316 13.594 1 98.06 50 ALA B N 1
ATOM 2287 C CA . ALA B 1 50 ? 13.391 4.691 12.484 1 98.06 50 ALA B CA 1
ATOM 2288 C C . ALA B 1 50 ? 12.539 4.703 11.211 1 98.06 50 ALA B C 1
ATOM 2290 O O . ALA B 1 50 ? 11.312 4.688 11.273 1 98.06 50 ALA B O 1
ATOM 2291 N N . ALA B 1 51 ? 13.18 4.812 10.094 1 97.88 51 ALA B N 1
ATOM 2292 C CA . ALA B 1 51 ? 12.516 4.781 8.797 1 97.88 51 ALA B CA 1
ATOM 2293 C C . ALA B 1 51 ? 13.453 4.277 7.703 1 97.88 51 ALA B C 1
ATOM 2295 O O . ALA B 1 51 ? 14.586 3.887 7.988 1 97.88 51 ALA B O 1
ATOM 2296 N N . HIS B 1 52 ? 13.031 4.164 6.551 1 97.25 52 HIS B N 1
ATOM 2297 C CA . HIS B 1 52 ? 13.789 3.648 5.418 1 97.25 52 HIS B CA 1
ATOM 2298 C C . HIS B 1 52 ? 13.914 4.695 4.316 1 97.25 52 HIS B C 1
ATOM 2300 O O . HIS B 1 52 ? 12.914 5.223 3.836 1 97.25 52 HIS B O 1
ATOM 2306 N N . LYS B 1 53 ? 15.117 4.887 3.91 1 95.69 53 LYS B N 1
ATOM 2307 C CA . LYS B 1 53 ? 15.43 5.898 2.904 1 95.69 53 LYS B CA 1
ATOM 2308 C C . LYS B 1 53 ? 14.625 5.668 1.628 1 95.69 53 LYS B C 1
ATOM 2310 O O . LYS B 1 53 ? 14.07 6.613 1.058 1 95.69 53 LYS B O 1
ATOM 2315 N N . LEU B 1 54 ? 14.555 4.453 1.165 1 95.94 54 LEU B N 1
ATOM 2316 C CA . LEU B 1 54 ? 13.867 4.109 -0.073 1 95.94 54 LEU B CA 1
ATOM 2317 C C . LEU B 1 54 ? 12.406 4.547 -0.017 1 95.94 54 LEU B C 1
ATOM 2319 O O . LEU B 1 54 ? 11.891 5.121 -0.977 1 95.94 54 LEU B O 1
ATOM 2323 N N . ILE B 1 55 ? 11.719 4.266 1.107 1 97.88 55 ILE B N 1
ATOM 2324 C CA . ILE B 1 55 ? 10.312 4.602 1.279 1 97.88 55 ILE B CA 1
ATOM 2325 C C . ILE B 1 55 ? 10.141 6.117 1.318 1 97.88 55 ILE B C 1
ATOM 2327 O O . ILE B 1 55 ? 9.242 6.664 0.674 1 97.88 55 ILE B O 1
ATOM 2331 N N . LEU B 1 56 ? 11.008 6.785 2.061 1 97.19 56 LEU B N 1
ATOM 2332 C CA . LEU B 1 56 ? 10.93 8.234 2.178 1 97.19 56 LEU B CA 1
ATOM 2333 C C . LEU B 1 56 ? 11.148 8.906 0.823 1 97.19 56 LEU B C 1
ATOM 2335 O O . LEU B 1 56 ? 10.406 9.82 0.452 1 97.19 56 LEU B O 1
ATOM 2339 N N . LYS B 1 57 ? 12.086 8.438 0.062 1 95.94 57 LYS B N 1
ATOM 2340 C CA . LYS B 1 57 ? 12.375 8.992 -1.256 1 95.94 57 LYS B CA 1
ATOM 2341 C C . LYS B 1 57 ? 11.203 8.781 -2.211 1 95.94 57 LYS B C 1
ATOM 2343 O O . LYS B 1 57 ? 10.93 9.633 -3.059 1 95.94 57 LYS B O 1
ATOM 2348 N N . ALA B 1 58 ? 10.57 7.684 -2.061 1 96.56 58 ALA B N 1
ATOM 2349 C CA . ALA B 1 58 ? 9.469 7.348 -2.953 1 96.56 58 ALA B CA 1
ATOM 2350 C C . ALA B 1 58 ? 8.234 8.188 -2.639 1 96.56 58 ALA B C 1
ATOM 2352 O O . ALA B 1 58 ? 7.43 8.484 -3.527 1 96.56 58 ALA B O 1
ATOM 2353 N N . ARG B 1 59 ? 8.086 8.609 -1.39 1 97.56 59 ARG B N 1
ATOM 2354 C CA . ARG B 1 59 ? 6.809 9.156 -0.949 1 97.56 59 ARG B CA 1
ATOM 2355 C C . ARG B 1 59 ? 6.914 10.656 -0.688 1 97.56 59 ARG B C 1
ATOM 2357 O O . ARG B 1 59 ? 5.938 11.391 -0.847 1 97.56 59 ARG B O 1
ATOM 2364 N N . CYS B 1 60 ? 8.125 11.109 -0.288 1 97.62 60 CYS B N 1
ATOM 2365 C CA . CYS B 1 60 ? 8.305 12.484 0.179 1 97.62 60 CYS B CA 1
ATOM 2366 C C . CYS B 1 60 ? 9.125 13.297 -0.813 1 97.62 60 CYS B C 1
ATOM 2368 O O . CYS B 1 60 ? 10.234 12.906 -1.172 1 97.62 60 CYS B O 1
ATOM 2370 N N . LYS B 1 61 ? 8.688 14.484 -1.089 1 95.81 61 LYS B N 1
ATOM 2371 C CA . LYS B 1 61 ? 9.398 15.344 -2.029 1 95.81 61 LYS B CA 1
ATOM 2372 C C . LYS B 1 61 ? 10.641 15.961 -1.383 1 95.81 61 LYS B C 1
ATOM 2374 O O . LYS B 1 61 ? 11.555 16.406 -2.078 1 95.81 61 LYS B O 1
ATOM 2379 N N . SER B 1 62 ? 10.68 15.969 -0.09 1 95.19 62 SER B N 1
ATOM 2380 C CA . SER B 1 62 ? 11.789 16.594 0.625 1 95.19 62 SER B CA 1
ATOM 2381 C C . SER B 1 62 ? 13.016 15.695 0.649 1 95.19 62 SER B C 1
ATOM 2383 O O . SER B 1 62 ? 14.086 16.109 1.094 1 95.19 62 SER B O 1
ATOM 2385 N N . PHE B 1 63 ? 12.883 14.484 0.172 1 94.75 63 PHE B N 1
ATOM 2386 C CA . PHE B 1 63 ? 14.016 13.57 0.06 1 94.75 63 PHE B CA 1
ATOM 2387 C C . PHE B 1 63 ? 14.445 13.414 -1.393 1 94.75 63 PHE B C 1
ATOM 2389 O O . PHE B 1 63 ? 13.75 12.797 -2.193 1 94.75 63 PHE B O 1
ATOM 2396 N N . VAL B 1 64 ? 15.555 14.078 -1.689 1 87.19 64 VAL B N 1
ATOM 2397 C CA . VAL B 1 64 ? 15.992 14.141 -3.08 1 87.19 64 VAL B CA 1
ATOM 2398 C C . VAL B 1 64 ? 17.422 13.633 -3.189 1 87.19 64 VAL B C 1
ATOM 2400 O O . VAL B 1 64 ? 18.188 13.688 -2.219 1 87.19 64 VAL B O 1
ATOM 2403 N N . GLU B 1 65 ? 17.641 13.109 -4.328 1 77.88 65 GLU B N 1
ATOM 2404 C CA . GLU B 1 65 ? 19.016 12.711 -4.652 1 77.88 65 GLU B CA 1
ATOM 2405 C C . GLU B 1 65 ? 19.828 13.898 -5.164 1 77.88 65 GLU B C 1
ATOM 2407 O O . GLU B 1 65 ? 19.359 14.641 -6.039 1 77.88 65 GLU B O 1
ATOM 2412 N N . ALA B 1 66 ? 20.781 14.305 -4.434 1 73.31 66 ALA B N 1
ATOM 2413 C CA . ALA B 1 66 ? 21.672 15.383 -4.848 1 73.31 66 ALA B CA 1
ATOM 2414 C C . ALA B 1 66 ? 23.047 14.852 -5.223 1 73.31 66 ALA B C 1
ATOM 2416 O O . ALA B 1 66 ? 23.422 13.734 -4.832 1 73.31 66 ALA B O 1
ATOM 2417 N N . PRO B 1 67 ? 23.594 15.773 -6.156 1 70.69 67 PRO B N 1
ATOM 2418 C CA . PRO B 1 67 ? 24.984 15.398 -6.418 1 70.69 67 PRO B CA 1
ATOM 2419 C C . PRO B 1 67 ? 25.812 15.258 -5.137 1 70.69 67 PRO B C 1
ATOM 2421 O O . PRO B 1 67 ? 25.766 16.141 -4.273 1 70.69 67 PRO B O 1
ATOM 2424 N N . GLY B 1 68 ? 26.422 14.211 -4.809 1 67 68 GLY B N 1
ATOM 2425 C CA . GLY B 1 68 ? 27.188 13.969 -3.598 1 67 68 GLY B CA 1
ATOM 2426 C C . GLY B 1 68 ? 26.469 13.07 -2.609 1 67 68 GLY B C 1
ATOM 2427 O O . GLY B 1 68 ? 26.969 12.812 -1.516 1 67 68 GLY B O 1
ATOM 2428 N N . GLY B 1 69 ? 25.203 12.969 -2.887 1 69.62 69 GLY B N 1
ATOM 2429 C CA . GLY B 1 69 ? 24.484 12.016 -2.066 1 69.62 69 GLY B CA 1
ATOM 2430 C C . GLY B 1 69 ? 23.047 12.43 -1.796 1 69.62 69 GLY B C 1
ATOM 2431 O O . GLY B 1 69 ? 22.562 13.414 -2.361 1 69.62 69 GLY B O 1
ATOM 2432 N N . GLU B 1 70 ? 22.328 11.672 -1.141 1 68.19 70 GLU B N 1
ATOM 2433 C CA . GLU B 1 70 ? 20.938 11.906 -0.765 1 68.19 70 GLU B CA 1
ATOM 2434 C C . GLU B 1 70 ? 20.828 13 0.293 1 68.19 70 GLU B C 1
ATOM 2436 O O . GLU B 1 70 ? 21.688 13.109 1.17 1 68.19 70 GLU B O 1
ATOM 2441 N N . VAL B 1 71 ? 19.922 13.898 -0.028 1 77.12 71 VAL B N 1
ATOM 2442 C CA . VAL B 1 71 ? 19.766 15.031 0.875 1 77.12 71 VAL B CA 1
ATOM 2443 C C . VAL B 1 71 ? 18.328 15.086 1.395 1 77.12 71 VAL B C 1
ATOM 2445 O O . VAL B 1 71 ? 17.391 14.617 0.729 1 77.12 71 VAL B O 1
ATOM 2448 N N . CYS B 1 72 ? 18.141 15.43 2.592 1 84.81 72 CYS B N 1
ATOM 2449 C CA . CYS B 1 72 ? 16.891 15.828 3.209 1 84.81 72 CYS B CA 1
ATOM 2450 C C . CYS B 1 72 ? 16.766 17.344 3.277 1 84.81 72 CYS B C 1
ATOM 2452 O O . CYS B 1 72 ? 17.641 18.016 3.828 1 84.81 72 CYS B O 1
ATOM 2454 N N . VAL B 1 73 ? 15.688 17.969 2.76 1 89.06 73 VAL B N 1
ATOM 2455 C CA . VAL B 1 73 ? 15.555 19.422 2.67 1 89.06 73 VAL B CA 1
ATOM 2456 C C . VAL B 1 73 ? 14.461 19.906 3.619 1 89.06 73 VAL B C 1
ATOM 2458 O O . VAL B 1 73 ? 13.773 20.891 3.34 1 89.06 73 VAL B O 1
ATOM 2461 N N . ILE B 1 74 ? 14.25 19.266 4.684 1 92.12 74 ILE B N 1
ATOM 2462 C CA . ILE B 1 74 ? 13.273 19.672 5.688 1 92.12 74 ILE B CA 1
ATOM 2463 C C . ILE B 1 74 ? 13.805 20.891 6.461 1 92.12 74 ILE B C 1
ATOM 2465 O O . ILE B 1 74 ? 14.898 20.828 7.031 1 92.12 74 ILE B O 1
ATOM 2469 N N . PRO B 1 75 ? 13.062 21.969 6.547 1 89.69 75 PRO B N 1
ATOM 2470 C CA . PRO B 1 75 ? 13.508 23.141 7.301 1 89.69 75 PRO B CA 1
ATOM 2471 C C . PRO B 1 75 ? 13.734 22.844 8.781 1 89.69 75 PRO B C 1
ATOM 2473 O O . PRO B 1 75 ? 12.938 22.141 9.406 1 89.69 75 PRO B O 1
ATOM 2476 N N . GLY B 1 76 ? 14.906 23.375 9.312 1 90.5 76 GLY B N 1
ATOM 2477 C CA . GLY B 1 76 ? 15.195 23.219 10.727 1 90.5 76 GLY B CA 1
ATOM 2478 C C . GLY B 1 76 ? 15.812 21.875 11.078 1 90.5 76 GLY B C 1
ATOM 2479 O O . GLY B 1 76 ? 16.016 21.578 12.25 1 90.5 76 GLY B O 1
ATOM 2480 N N . SER B 1 77 ? 16.125 21.094 10.055 1 94.06 77 SER B N 1
ATOM 2481 C CA . SER B 1 77 ? 16.703 19.781 10.289 1 94.06 77 SER B CA 1
ATOM 2482 C C . SER B 1 77 ? 18.219 19.828 10.289 1 94.06 77 SER B C 1
ATOM 2484 O O . SER B 1 77 ? 18.828 20.75 9.742 1 94.06 77 SER B O 1
ATOM 2486 N N . THR B 1 78 ? 18.891 18.922 10.953 1 94.75 78 THR B N 1
ATOM 2487 C CA . THR B 1 78 ? 20.328 18.625 10.891 1 94.75 78 THR B CA 1
ATOM 2488 C C . THR B 1 78 ? 20.562 17.172 10.5 1 94.75 78 THR B C 1
ATOM 2490 O O . THR B 1 78 ? 20.031 16.266 11.133 1 94.75 78 THR B O 1
ATOM 2493 N N . VAL B 1 79 ? 21.359 17.047 9.492 1 93.88 79 VAL B N 1
ATOM 2494 C CA . VAL B 1 79 ? 21.594 15.703 8.953 1 93.88 79 VAL B CA 1
ATOM 2495 C C . VAL B 1 79 ? 23.016 15.258 9.258 1 93.88 79 VAL B C 1
ATOM 2497 O O . VAL B 1 79 ? 23.969 16 9.008 1 93.88 79 VAL B O 1
ATOM 2500 N N . THR B 1 80 ? 23.156 14.102 9.781 1 93.94 80 THR B N 1
ATOM 2501 C CA . THR B 1 80 ? 24.438 13.453 10.016 1 93.94 80 THR B CA 1
ATOM 2502 C C . THR B 1 80 ? 24.516 12.117 9.273 1 93.94 80 THR B C 1
ATOM 2504 O O . THR B 1 80 ? 23.906 11.133 9.703 1 93.94 80 THR B O 1
ATOM 2507 N N . PRO B 1 81 ? 25.25 12.18 8.18 1 90.81 81 PRO B N 1
ATOM 2508 C CA . PRO B 1 81 ? 25.391 10.914 7.445 1 90.81 81 PRO B CA 1
ATOM 2509 C C . PRO B 1 81 ? 26.078 9.828 8.266 1 90.81 81 PRO B C 1
ATOM 2511 O O . PRO B 1 81 ? 26.922 10.133 9.117 1 90.81 81 PRO B O 1
ATOM 2514 N N . GLY B 1 82 ? 25.625 8.617 8.07 1 88.81 82 GLY B N 1
ATOM 2515 C CA . GLY B 1 82 ? 26.25 7.492 8.75 1 88.81 82 GLY B CA 1
ATOM 2516 C C . GLY B 1 82 ? 25.891 6.148 8.141 1 88.81 82 GLY B C 1
ATOM 2517 O O . GLY B 1 82 ? 25.047 6.078 7.246 1 88.81 82 GLY B O 1
ATOM 2518 N N . LYS B 1 83 ? 26.688 5.199 8.5 1 85.75 83 LYS B N 1
ATOM 2519 C CA . LYS B 1 83 ? 26.422 3.797 8.195 1 85.75 83 LYS B CA 1
ATOM 2520 C C . LYS B 1 83 ? 26.25 2.98 9.477 1 85.75 83 LYS B C 1
ATOM 2522 O O . LYS B 1 83 ? 27.062 3.086 10.391 1 85.75 83 LYS B O 1
ATOM 2527 N N . PRO B 1 84 ? 25.188 2.27 9.695 1 88.69 84 PRO B N 1
ATOM 2528 C CA . PRO B 1 84 ? 24.172 1.929 8.688 1 88.69 84 PRO B CA 1
ATOM 2529 C C . PRO B 1 84 ? 23.047 2.953 8.617 1 88.69 84 PRO B C 1
ATOM 2531 O O . PRO B 1 84 ? 22.172 2.846 7.762 1 88.69 84 PRO B O 1
ATOM 2534 N N . HIS B 1 85 ? 23.125 3.959 9.523 1 93.12 85 HIS B N 1
ATOM 2535 C CA . HIS B 1 85 ? 22 4.875 9.562 1 93.12 85 HIS B CA 1
ATOM 2536 C C . HIS B 1 85 ? 22.438 6.312 9.312 1 93.12 85 HIS B C 1
ATOM 2538 O O . HIS B 1 85 ? 23.5 6.73 9.773 1 93.12 85 HIS B O 1
ATOM 2544 N N . THR B 1 86 ? 21.719 7.07 8.57 1 94.5 86 THR B N 1
ATOM 2545 C CA . THR B 1 86 ? 21.75 8.531 8.555 1 94.5 86 THR B CA 1
ATOM 2546 C C . THR B 1 86 ? 20.828 9.102 9.625 1 94.5 86 THR B C 1
ATOM 2548 O O . THR B 1 86 ? 19.688 8.664 9.766 1 94.5 86 THR B O 1
ATOM 2551 N N . THR B 1 87 ? 21.344 10.008 10.414 1 96.25 87 THR B N 1
ATOM 2552 C CA . THR B 1 87 ? 20.547 10.609 11.477 1 96.25 87 THR B CA 1
ATOM 2553 C C . THR B 1 87 ? 20.031 11.984 11.062 1 96.25 87 THR B C 1
ATOM 2555 O O . THR B 1 87 ? 20.781 12.805 10.547 1 96.25 87 THR B O 1
ATOM 2558 N N . ILE B 1 88 ? 18.781 12.234 11.234 1 97 88 ILE B N 1
ATOM 2559 C CA . ILE B 1 88 ? 18.156 13.516 10.938 1 97 88 ILE B CA 1
ATOM 2560 C C . ILE B 1 88 ? 17.484 14.062 12.195 1 97 88 ILE B C 1
ATOM 2562 O O . ILE B 1 88 ? 16.516 13.469 12.703 1 97 88 ILE B O 1
ATOM 2566 N N . ARG B 1 89 ? 17.938 15.18 12.672 1 97.5 89 ARG B N 1
ATOM 2567 C CA . ARG B 1 89 ? 17.375 15.805 13.867 1 97.5 89 ARG B CA 1
ATOM 2568 C C . ARG B 1 89 ? 16.281 16.812 13.5 1 97.5 89 ARG B C 1
ATOM 2570 O O . ARG B 1 89 ? 16.484 17.672 12.648 1 97.5 89 ARG B O 1
ATOM 2577 N N . LEU B 1 90 ? 15.156 16.641 14.094 1 97.25 90 LEU B N 1
ATOM 2578 C CA . LEU B 1 90 ? 13.977 17.469 13.883 1 97.25 90 LEU B CA 1
ATOM 2579 C C . LEU B 1 90 ? 13.398 17.938 15.211 1 97.25 90 LEU B C 1
ATOM 2581 O O . LEU B 1 90 ? 12.312 17.5 15.609 1 97.25 90 LEU B O 1
ATOM 2585 N N . PRO B 1 91 ? 14 18.922 15.844 1 96.62 91 PRO B N 1
ATOM 2586 C CA . PRO B 1 91 ? 13.578 19.328 17.188 1 96.62 91 PRO B CA 1
ATOM 2587 C C . PRO B 1 91 ? 12.227 20.031 17.188 1 96.62 91 PRO B C 1
ATOM 2589 O O . PRO B 1 91 ? 11.57 20.109 18.234 1 96.62 91 PRO B O 1
ATOM 2592 N N . GLN B 1 92 ? 11.75 20.531 16.141 1 93 92 GLN B N 1
ATOM 2593 C CA . GLN B 1 92 ? 10.578 21.406 16.078 1 93 92 GLN B CA 1
ATOM 2594 C C . GLN B 1 92 ? 9.289 20.594 16.062 1 93 92 GLN B C 1
ATOM 2596 O O . GLN B 1 92 ? 8.203 21.141 16.25 1 93 92 GLN B O 1
ATOM 2601 N N . TYR B 1 93 ? 9.375 19.266 15.852 1 95.88 93 TYR B N 1
ATOM 2602 C CA . TYR B 1 93 ? 8.156 18.484 15.703 1 95.88 93 TYR B CA 1
ATOM 2603 C C . TYR B 1 93 ? 7.812 17.766 17 1 95.88 93 TYR B C 1
ATOM 2605 O O . TYR B 1 93 ? 8.695 17.484 17.812 1 95.88 93 TYR B O 1
ATOM 2613 N N . GLN B 1 94 ? 6.543 17.484 17.125 1 95.69 94 GLN B N 1
ATOM 2614 C CA . GLN B 1 94 ? 6.074 16.609 18.188 1 95.69 94 GLN B CA 1
ATOM 2615 C C . GLN B 1 94 ? 6.199 15.141 17.781 1 95.69 94 GLN B C 1
ATOM 2617 O O . GLN B 1 94 ? 5.754 14.75 16.703 1 95.69 94 GLN B O 1
ATOM 2622 N N . PRO B 1 95 ? 6.762 14.289 18.641 1 97.44 95 PRO B N 1
ATOM 2623 C CA . PRO B 1 95 ? 6.996 12.883 18.281 1 97.44 95 PRO B CA 1
ATOM 2624 C C . PRO B 1 95 ? 5.711 12.156 17.906 1 97.44 95 PRO B C 1
ATOM 2626 O O . PRO B 1 95 ? 5.703 11.375 16.938 1 97.44 95 PRO B O 1
ATOM 2629 N N . ASN B 1 96 ? 4.641 12.43 18.641 1 96.25 96 ASN B N 1
ATOM 2630 C CA . ASN B 1 96 ? 3.393 11.727 18.359 1 96.25 96 ASN B CA 1
ATOM 2631 C C . ASN B 1 96 ? 2.848 12.086 16.984 1 96.25 96 ASN B C 1
ATOM 2633 O O . ASN B 1 96 ? 2.361 11.219 16.266 1 96.25 96 ASN B O 1
ATOM 2637 N N . ILE B 1 97 ? 2.924 13.312 16.609 1 96.88 97 ILE B N 1
ATOM 2638 C CA . ILE B 1 97 ? 2.467 13.781 15.297 1 96.88 97 ILE B CA 1
ATOM 2639 C C . ILE B 1 97 ? 3.354 13.195 14.203 1 96.88 97 ILE B C 1
ATOM 2641 O O . ILE B 1 97 ? 2.855 12.703 13.188 1 96.88 97 ILE B O 1
ATOM 2645 N N . PHE B 1 98 ? 4.645 13.227 14.477 1 97.88 98 PHE B N 1
ATOM 2646 C CA . PHE B 1 98 ? 5.586 12.734 13.477 1 97.88 98 PHE B CA 1
ATOM 2647 C C . PHE B 1 98 ? 5.383 11.25 13.227 1 97.88 98 PHE B C 1
ATOM 2649 O O . PHE B 1 98 ? 5.434 10.789 12.086 1 97.88 98 PHE B O 1
ATOM 2656 N N . ARG B 1 99 ? 5.102 10.508 14.273 1 97.75 99 ARG B N 1
ATOM 2657 C CA . ARG B 1 99 ? 4.82 9.086 14.141 1 97.75 99 ARG B CA 1
ATOM 2658 C C . ARG B 1 99 ? 3.586 8.844 13.281 1 97.75 99 ARG B C 1
ATOM 2660 O O . ARG B 1 99 ? 3.555 7.91 12.477 1 97.75 99 ARG B O 1
ATOM 2667 N N . GLN B 1 100 ? 2.594 9.656 13.461 1 97.06 100 GLN B N 1
ATOM 2668 C CA . GLN B 1 100 ? 1.384 9.547 12.648 1 97.06 100 GLN B CA 1
ATOM 2669 C C . GLN B 1 100 ? 1.688 9.773 11.172 1 97.06 100 GLN B C 1
ATOM 2671 O O . GLN B 1 100 ? 1.172 9.055 10.312 1 97.06 100 GLN B O 1
ATOM 2676 N N . VAL B 1 101 ? 2.512 10.719 10.93 1 98.44 101 VAL B N 1
ATOM 2677 C CA . VAL B 1 101 ? 2.854 11.039 9.547 1 98.44 101 VAL B CA 1
ATOM 2678 C C . VAL B 1 101 ? 3.705 9.914 8.953 1 98.44 101 VAL B C 1
ATOM 2680 O O . VAL B 1 101 ? 3.518 9.531 7.797 1 98.44 101 VAL B O 1
ATOM 2683 N N . ILE B 1 102 ? 4.633 9.344 9.742 1 98.5 102 ILE B N 1
ATOM 2684 C CA . ILE B 1 102 ? 5.438 8.211 9.297 1 98.5 102 ILE B CA 1
ATOM 2685 C C . ILE B 1 102 ? 4.527 7.031 8.969 1 98.5 102 ILE B C 1
ATOM 2687 O O . ILE B 1 102 ? 4.715 6.355 7.949 1 98.5 102 ILE B O 1
ATOM 2691 N N . ASN B 1 103 ? 3.564 6.836 9.812 1 98.06 103 ASN B N 1
ATOM 2692 C CA . ASN B 1 103 ? 2.602 5.773 9.547 1 98.06 103 ASN B CA 1
ATOM 2693 C C . ASN B 1 103 ? 1.87 6 8.227 1 98.06 103 ASN B C 1
ATOM 2695 O O . ASN B 1 103 ? 1.7 5.066 7.438 1 98.06 103 ASN B O 1
ATOM 2699 N N . TYR B 1 104 ? 1.481 7.203 8.008 1 98.25 104 TYR B N 1
ATOM 2700 C CA . TYR B 1 104 ? 0.848 7.57 6.742 1 98.25 104 TYR B CA 1
ATOM 2701 C C . TYR B 1 104 ? 1.772 7.281 5.566 1 98.25 104 TYR B C 1
ATOM 2703 O O . TYR B 1 104 ? 1.329 6.789 4.523 1 98.25 104 TYR B O 1
ATOM 2711 N N . ILE B 1 105 ? 2.984 7.617 5.719 1 98.69 105 ILE B N 1
ATOM 2712 C CA . ILE B 1 105 ? 3.957 7.434 4.648 1 98.69 105 ILE B CA 1
ATOM 2713 C C . ILE B 1 105 ? 4.062 5.953 4.289 1 98.69 105 ILE B C 1
ATOM 2715 O O . ILE B 1 105 ? 4.105 5.594 3.111 1 98.69 105 ILE B O 1
ATOM 2719 N N . TYR B 1 106 ? 4.012 5.062 5.25 1 98.5 106 TYR B N 1
ATOM 2720 C CA . TYR B 1 106 ? 4.203 3.635 5.012 1 98.5 106 TYR B CA 1
ATOM 2721 C C . TYR B 1 106 ? 2.902 2.977 4.57 1 98.5 106 TYR B C 1
ATOM 2723 O O . TYR B 1 106 ? 2.91 2.072 3.732 1 98.5 106 TYR B O 1
ATOM 2731 N N . THR B 1 107 ? 1.782 3.467 5.078 1 97.81 107 THR B N 1
ATOM 2732 C CA . THR B 1 107 ? 0.587 2.643 4.938 1 97.81 107 THR B CA 1
ATOM 2733 C C . THR B 1 107 ? -0.535 3.428 4.266 1 97.81 107 THR B C 1
ATOM 2735 O O . THR B 1 107 ? -1.534 2.848 3.836 1 97.81 107 THR B O 1
ATOM 2738 N N . GLY B 1 108 ? -0.394 4.711 4.203 1 97.25 108 GLY B N 1
ATOM 2739 C CA . GLY B 1 108 ? -1.473 5.539 3.689 1 97.25 108 GLY B CA 1
ATOM 2740 C C . GLY B 1 108 ? -2.58 5.77 4.703 1 97.25 108 GLY B C 1
ATOM 2741 O O . GLY B 1 108 ? -3.559 6.461 4.41 1 97.25 108 GLY B O 1
ATOM 2742 N N . LYS B 1 109 ? -2.426 5.266 5.922 1 96.19 109 LYS B N 1
ATOM 2743 C CA . LYS B 1 109 ? -3.441 5.395 6.965 1 96.19 109 LYS B CA 1
ATOM 2744 C C . LYS B 1 109 ? -3.172 6.609 7.848 1 96.19 109 LYS B C 1
ATOM 2746 O O . LYS B 1 109 ? -2.021 6.891 8.188 1 96.19 109 LYS B O 1
ATOM 2751 N N . VAL B 1 110 ? -4.25 7.309 8.102 1 94.12 110 VAL B N 1
ATOM 2752 C CA . VAL B 1 110 ? -4.117 8.43 9.023 1 94.12 110 VAL B CA 1
ATOM 2753 C C . VAL B 1 110 ? -5.445 8.672 9.742 1 94.12 110 VAL B C 1
ATOM 2755 O O . VAL B 1 110 ? -6.512 8.555 9.141 1 94.12 110 VAL B O 1
ATOM 2758 N N . VAL B 1 111 ? -5.34 8.82 11.016 1 90.06 111 VAL B N 1
ATOM 2759 C CA . VAL B 1 111 ? -6.492 9.227 11.82 1 90.06 111 VAL B CA 1
ATOM 2760 C C . VAL B 1 111 ? -6.324 10.672 12.273 1 90.06 111 VAL B C 1
ATOM 2762 O O . VAL B 1 111 ? -5.449 10.977 13.086 1 90.06 111 VAL B O 1
ATOM 2765 N N . MET B 1 112 ? -7.172 11.484 11.711 1 88.75 112 MET B N 1
ATOM 2766 C CA . MET B 1 112 ? -7.047 12.914 11.969 1 88.75 112 MET B CA 1
ATOM 2767 C C . MET B 1 112 ? -7.883 13.32 13.18 1 88.75 112 MET B C 1
ATOM 2769 O O . MET B 1 112 ? -9 12.828 13.367 1 88.75 112 MET B O 1
ATOM 2773 N N . SER B 1 113 ? -7.312 14.055 14.016 1 90 113 SER B N 1
ATOM 2774 C CA . SER B 1 113 ? -8.039 14.703 15.102 1 90 113 SER B CA 1
ATOM 2775 C C . SER B 1 113 ? -8.055 16.219 14.93 1 90 113 SER B C 1
ATOM 2777 O O . SER B 1 113 ? -7.184 16.781 14.266 1 90 113 SER B O 1
ATOM 2779 N N . ASP B 1 114 ? -9.016 16.891 15.547 1 87.44 114 ASP B N 1
ATOM 2780 C CA . ASP B 1 114 ? -9.133 18.344 15.445 1 87.44 114 ASP B CA 1
ATOM 2781 C C . ASP B 1 114 ? -7.941 19.031 16.109 1 87.44 114 ASP B C 1
ATOM 2783 O O . ASP B 1 114 ? -7.473 20.062 15.625 1 87.44 114 ASP B O 1
ATOM 2787 N N . SER B 1 115 ? -7.461 18.438 17.141 1 87.12 115 SER B N 1
ATOM 2788 C CA . SER B 1 115 ? -6.398 19.062 17.906 1 87.12 115 SER B CA 1
ATOM 2789 C C . SER B 1 115 ? -5.043 18.906 17.234 1 87.12 115 SER B C 1
ATOM 2791 O O . SER B 1 115 ? -4.141 19.719 17.438 1 87.12 115 SER B O 1
ATOM 2793 N N . GLY B 1 116 ? -4.906 17.922 16.312 1 91.69 116 GLY B N 1
ATOM 2794 C CA . GLY B 1 116 ? -3.592 17.625 15.758 1 91.69 116 GLY B CA 1
ATOM 2795 C C . GLY B 1 116 ? -3.496 17.891 14.266 1 91.69 116 GLY B C 1
ATOM 2796 O O . GLY B 1 116 ? -2.414 17.812 13.688 1 91.69 116 GLY B O 1
ATOM 2797 N N . VAL B 1 117 ? -4.621 18.312 13.711 1 94 117 VAL B N 1
ATOM 2798 C CA . VAL B 1 117 ? -4.711 18.359 12.258 1 94 117 VAL B CA 1
ATOM 2799 C C . VAL B 1 117 ? -3.74 19.406 11.719 1 94 117 VAL B C 1
ATOM 2801 O O . VAL B 1 117 ? -3.113 19.203 10.672 1 94 117 V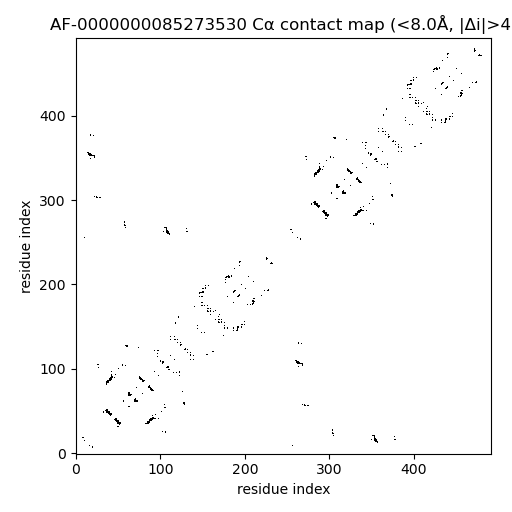AL B O 1
ATOM 2804 N N . PHE B 1 118 ? -3.531 20.516 12.391 1 92.56 118 PHE B N 1
ATOM 2805 C CA . PHE B 1 118 ? -2.645 21.562 11.906 1 92.56 118 PHE B CA 1
ATOM 2806 C C . PHE B 1 118 ? -1.187 21.141 12.008 1 92.56 118 PHE B C 1
ATOM 2808 O O . PHE B 1 118 ? -0.384 21.438 11.117 1 92.56 118 PHE B O 1
ATOM 2815 N N . GLU B 1 119 ? -0.896 20.406 13.086 1 93.56 119 GLU B N 1
ATOM 2816 C CA . GLU B 1 119 ? 0.464 19.891 13.234 1 93.56 119 GLU B CA 1
ATOM 2817 C C . GLU B 1 119 ? 0.775 18.844 12.172 1 93.56 119 GLU B C 1
ATOM 2819 O O . GLU B 1 119 ? 1.881 18.812 11.633 1 93.56 119 GLU B O 1
ATOM 2824 N N . VAL B 1 120 ? -0.171 17.984 11.867 1 95.75 120 VAL B N 1
ATOM 2825 C CA . VAL B 1 120 ? -0.011 17 10.805 1 95.75 120 VAL B CA 1
ATOM 2826 C C . VAL B 1 120 ? 0.216 17.703 9.469 1 95.75 120 VAL B C 1
ATOM 2828 O O . VAL B 1 120 ? 1.086 17.312 8.688 1 95.75 120 VAL B O 1
ATOM 2831 N N . TYR B 1 121 ? -0.565 18.766 9.25 1 94.88 121 TYR B N 1
ATOM 2832 C CA . TYR B 1 121 ? -0.391 19.562 8.047 1 94.88 121 TYR B CA 1
ATOM 2833 C C . TYR B 1 121 ? 1.028 20.109 7.957 1 94.88 121 TYR B C 1
ATOM 2835 O O . TYR B 1 121 ? 1.659 20.047 6.898 1 94.88 121 TYR B O 1
ATOM 2843 N N . GLY B 1 122 ? 1.499 20.672 9.023 1 94.12 122 GLY B N 1
ATOM 2844 C CA . GLY B 1 122 ? 2.836 21.25 9.031 1 94.12 122 GLY B CA 1
ATOM 2845 C C . GLY B 1 122 ? 3.914 20.25 8.672 1 94.12 122 GLY B C 1
ATOM 2846 O O . GLY B 1 122 ? 4.781 20.531 7.836 1 94.12 122 GLY B O 1
ATOM 2847 N N . VAL B 1 123 ? 3.861 19.078 9.297 1 96 123 VAL B N 1
ATOM 2848 C CA . VAL B 1 123 ? 4.832 18.031 9 1 96 123 VAL B CA 1
ATOM 2849 C C . VAL B 1 123 ? 4.695 17.578 7.547 1 96 123 VAL B C 1
ATOM 2851 O O . VAL B 1 123 ? 5.691 17.453 6.832 1 96 123 VAL B O 1
ATOM 2854 N N . GLY B 1 124 ? 3.381 17.328 7.156 1 96.56 124 GLY B N 1
ATOM 2855 C CA . GLY B 1 124 ? 3.135 16.938 5.773 1 96.56 124 GLY B CA 1
ATOM 2856 C C . GLY B 1 124 ? 3.658 17.938 4.77 1 96.56 124 GLY B C 1
ATOM 2857 O O . GLY B 1 124 ? 4.242 17.562 3.754 1 96.56 124 GLY B O 1
ATOM 2858 N N . HIS B 1 125 ? 3.438 19.188 5.086 1 94.31 125 HIS B N 1
ATOM 2859 C CA . HIS B 1 125 ? 3.91 20.266 4.227 1 94.31 125 HIS B CA 1
ATOM 2860 C C . HIS B 1 125 ? 5.43 20.25 4.098 1 94.31 125 HIS B C 1
ATOM 2862 O O . HIS B 1 125 ? 5.965 20.281 2.988 1 94.31 125 HIS B O 1
ATOM 2868 N N . ASP B 1 126 ? 6.152 20.125 5.141 1 95.19 126 ASP B N 1
ATOM 2869 C CA . ASP B 1 126 ? 7.609 20.141 5.148 1 95.19 126 ASP B CA 1
ATOM 2870 C C . ASP B 1 126 ? 8.172 18.922 4.426 1 95.19 126 ASP B C 1
ATOM 2872 O O . ASP B 1 126 ? 9.234 19 3.795 1 95.19 126 ASP B O 1
ATOM 2876 N N . LEU B 1 127 ? 7.465 17.828 4.492 1 96.81 127 LEU B N 1
ATOM 2877 C CA . LEU B 1 127 ? 7.93 16.578 3.879 1 96.81 127 LEU B CA 1
ATOM 2878 C C . LEU B 1 127 ? 7.492 16.5 2.42 1 96.81 127 LEU B C 1
ATOM 2880 O O . LEU B 1 127 ? 7.879 15.57 1.702 1 96.81 127 LEU B O 1
ATOM 2884 N N . GLY B 1 128 ? 6.668 17.422 2.025 1 95.5 128 GLY B N 1
ATOM 2885 C CA . GLY B 1 128 ? 6.199 17.453 0.65 1 95.5 128 GLY B CA 1
ATOM 2886 C C . GLY B 1 128 ? 5.094 16.438 0.376 1 95.5 128 GLY B C 1
ATOM 2887 O O . GLY B 1 128 ? 5.016 15.883 -0.718 1 95.5 128 GLY B O 1
ATOM 2888 N N . LEU B 1 129 ? 4.273 16.156 1.357 1 97.25 129 LEU B N 1
ATOM 2889 C CA . LEU B 1 129 ? 3.146 15.234 1.225 1 97.25 129 LEU B CA 1
ATOM 2890 C C . LEU B 1 129 ? 1.876 15.992 0.849 1 97.25 129 LEU B C 1
ATOM 2892 O O . LEU B 1 129 ? 1.003 16.203 1.693 1 97.25 129 LEU B O 1
ATOM 2896 N N . GLU B 1 130 ? 1.67 16.266 -0.382 1 95.94 130 GLU B N 1
ATOM 2897 C CA . GLU B 1 130 ? 0.614 17.156 -0.874 1 95.94 130 GLU B CA 1
ATOM 2898 C C . GLU B 1 130 ? -0.768 16.562 -0.584 1 95.94 130 GLU B C 1
ATOM 2900 O O . GLU B 1 130 ? -1.678 17.297 -0.175 1 95.94 130 GLU B O 1
ATOM 2905 N N . GLU B 1 131 ? -0.931 15.281 -0.839 1 96.56 131 GLU B N 1
ATOM 2906 C CA . GLU B 1 131 ? -2.238 14.672 -0.614 1 96.56 131 GLU B CA 1
ATOM 2907 C C . GLU B 1 131 ? -2.6 14.672 0.868 1 96.56 131 GLU B C 1
ATOM 2909 O O . GLU B 1 131 ? -3.768 14.844 1.228 1 96.56 131 GLU B O 1
ATOM 2914 N N . LEU B 1 132 ? -1.664 14.406 1.679 1 96.88 132 LEU B N 1
ATOM 2915 C CA . LEU B 1 132 ? -1.922 14.461 3.113 1 96.88 132 LEU B CA 1
ATOM 2916 C C . LEU B 1 132 ? -2.365 15.859 3.527 1 96.88 132 LEU B C 1
ATOM 2918 O O . LEU B 1 132 ? -3.301 16.016 4.316 1 96.88 132 LEU B O 1
ATOM 2922 N N . CYS B 1 133 ? -1.66 16.891 3.012 1 94.88 133 CYS B N 1
ATOM 2923 C CA . CYS B 1 133 ? -2.045 18.266 3.285 1 94.88 133 CYS B CA 1
ATOM 2924 C C . CYS B 1 133 ? -3.48 18.531 2.842 1 94.88 133 CYS B C 1
ATOM 2926 O O . CYS B 1 133 ? -4.25 19.156 3.566 1 94.88 133 CYS B O 1
ATOM 2928 N N . GLN B 1 134 ? -3.805 18.016 1.697 1 94.06 134 GLN B N 1
ATOM 2929 C CA . GLN B 1 134 ? -5.172 18.172 1.206 1 94.06 134 GLN B CA 1
ATOM 2930 C C . GLN B 1 134 ? -6.172 17.516 2.146 1 94.06 134 GLN B C 1
ATOM 2932 O O . GLN B 1 134 ? -7.254 18.062 2.393 1 94.06 134 GLN B O 1
ATOM 2937 N N . HIS B 1 135 ? -5.828 16.359 2.633 1 94.12 135 HIS B N 1
ATOM 2938 C CA . HIS B 1 135 ? -6.715 15.68 3.566 1 94.12 135 HIS B CA 1
ATOM 2939 C C . HIS B 1 135 ? -6.906 16.484 4.844 1 94.12 135 HIS B C 1
ATOM 2941 O O . HIS B 1 135 ? -7.996 16.516 5.414 1 94.12 135 HIS B O 1
ATOM 2947 N N . CYS B 1 136 ? -5.867 17.109 5.312 1 93.81 136 CYS B N 1
ATOM 2948 C CA . CYS B 1 136 ? -5.973 17.969 6.477 1 93.81 136 CYS B CA 1
ATOM 2949 C C . CYS B 1 136 ? -6.93 19.125 6.211 1 93.81 136 CYS B C 1
ATOM 2951 O O . CYS B 1 136 ? -7.785 19.438 7.043 1 93.81 136 CYS B O 1
ATOM 2953 N N . GLU B 1 137 ? -6.777 19.734 5.059 1 92.19 137 GLU B N 1
ATOM 2954 C CA . GLU B 1 137 ? -7.656 20.828 4.672 1 92.19 137 GLU B CA 1
ATOM 2955 C C . GLU B 1 137 ? -9.117 20.391 4.621 1 92.19 137 GLU B C 1
ATOM 2957 O O . GLU B 1 137 ? -10 21.078 5.117 1 92.19 137 GLU B O 1
ATOM 2962 N N . ASP B 1 138 ? -9.297 19.25 4.035 1 92.19 138 ASP B N 1
ATOM 2963 C CA . ASP B 1 138 ? -10.648 18.703 3.945 1 92.19 138 ASP B CA 1
ATOM 2964 C C . ASP B 1 138 ? -11.227 18.438 5.332 1 92.19 138 ASP B C 1
ATOM 2966 O O . ASP B 1 138 ? -12.406 18.672 5.578 1 92.19 138 ASP B O 1
ATOM 2970 N N . HIS B 1 139 ? -10.453 17.891 6.168 1 92.69 139 HIS B N 1
ATOM 2971 C CA . HIS B 1 139 ? -10.891 17.609 7.527 1 92.69 139 HIS B CA 1
ATOM 2972 C C . HIS B 1 139 ? -11.352 18.875 8.242 1 92.69 139 HIS B C 1
ATOM 2974 O O . HIS B 1 139 ? -12.414 18.891 8.867 1 92.69 139 HIS B O 1
ATOM 2980 N N . ILE B 1 140 ? -10.586 19.875 8.125 1 91.19 140 ILE B N 1
ATOM 2981 C CA . ILE B 1 140 ? -10.914 21.141 8.766 1 91.19 140 ILE B CA 1
ATOM 2982 C C . ILE B 1 140 ? -12.219 21.688 8.188 1 91.19 140 ILE B C 1
ATOM 2984 O O . ILE B 1 140 ? -13.109 22.109 8.938 1 91.19 140 ILE B O 1
ATOM 2988 N N . ALA B 1 141 ? -12.359 21.672 6.91 1 90.75 141 ALA B N 1
ATOM 2989 C CA . ALA B 1 141 ? -13.531 22.203 6.219 1 90.75 141 ALA B CA 1
ATOM 2990 C C . ALA B 1 141 ? -14.797 21.438 6.633 1 90.75 141 ALA B C 1
ATOM 2992 O O . ALA B 1 141 ? -15.859 22.047 6.785 1 90.75 141 ALA B O 1
ATOM 2993 N N . THR B 1 142 ? -14.625 20.203 6.852 1 92.5 142 THR B N 1
ATOM 2994 C CA . THR B 1 142 ? -15.812 19.391 7.078 1 92.5 142 THR B CA 1
ATOM 2995 C C . THR B 1 142 ? -16.156 19.328 8.562 1 92.5 142 THR B C 1
ATOM 2997 O O . THR B 1 142 ? -17.297 19.016 8.93 1 92.5 142 THR B O 1
ATOM 3000 N N . THR B 1 143 ? -15.234 19.656 9.438 1 93.75 143 THR B N 1
ATOM 3001 C CA . THR B 1 143 ? -15.484 19.5 10.867 1 93.75 143 THR B CA 1
ATOM 3002 C C . THR B 1 143 ? -15.672 20.859 11.531 1 93.75 143 THR B C 1
ATOM 3004 O O . THR B 1 143 ? -15.969 20.938 12.727 1 93.75 143 THR B O 1
ATOM 3007 N N . MET B 1 144 ? -15.523 21.922 10.859 1 94.75 144 MET B N 1
ATOM 3008 C CA . MET B 1 144 ? -15.609 23.266 11.422 1 94.75 144 MET B CA 1
ATOM 3009 C C . MET B 1 144 ? -17.047 23.594 11.82 1 94.75 144 MET B C 1
ATOM 3011 O O . MET B 1 144 ? -17.984 23.359 11.047 1 94.75 144 MET B O 1
ATOM 3015 N N . THR B 1 145 ? -17.234 24.031 12.984 1 95.88 145 THR B N 1
ATOM 3016 C CA . THR B 1 145 ? -18.469 24.516 13.57 1 95.88 145 THR B CA 1
ATOM 3017 C C . THR B 1 145 ? -18.25 25.859 14.273 1 95.88 145 THR B C 1
ATOM 3019 O O . THR B 1 145 ? -17.109 26.25 14.5 1 95.88 145 THR B O 1
ATOM 3022 N N . PRO B 1 146 ? -19.234 26.547 14.562 1 95.75 146 PRO B N 1
ATOM 3023 C CA . PRO B 1 146 ? -19.078 27.812 15.305 1 95.75 146 PRO B CA 1
ATOM 3024 C C . PRO B 1 146 ? -18.344 27.625 16.625 1 95.75 146 PRO B C 1
ATOM 3026 O O . PRO B 1 146 ? -17.625 28.516 17.078 1 95.75 146 PRO B O 1
ATOM 3029 N N . HIS B 1 147 ? -18.359 26.453 17.219 1 95.12 147 HIS B N 1
ATOM 3030 C CA . HIS B 1 147 ? -17.781 26.188 18.531 1 95.12 147 HIS B CA 1
ATOM 3031 C C . HIS B 1 147 ? -16.266 25.984 18.438 1 95.12 147 HIS B C 1
ATOM 3033 O O . HIS B 1 147 ? -15.539 26.25 19.391 1 95.12 147 HIS B O 1
ATOM 3039 N N . ASN B 1 148 ? -15.836 25.547 17.25 1 95.38 148 ASN B N 1
ATOM 3040 C CA . ASN B 1 148 ? -14.406 25.266 17.172 1 95.38 148 ASN B CA 1
ATOM 3041 C C . ASN B 1 148 ? -13.711 26.188 16.156 1 95.38 148 ASN B C 1
ATOM 3043 O O . ASN B 1 148 ? -12.484 26.172 16.047 1 95.38 148 ASN B O 1
ATOM 3047 N N . ALA B 1 149 ? -14.438 27.047 15.484 1 96 149 ALA B N 1
ATOM 3048 C CA . ALA B 1 149 ? -13.914 27.875 14.398 1 96 149 ALA B CA 1
ATOM 3049 C C . ALA B 1 149 ? -12.844 28.828 14.906 1 96 149 ALA B C 1
ATOM 3051 O O . ALA B 1 149 ? -11.805 29 14.266 1 96 149 ALA B O 1
ATOM 3052 N N . CYS B 1 150 ? -13.047 29.406 16.062 1 95.69 150 CYS B N 1
ATOM 3053 C CA . CYS B 1 150 ? -12.07 30.359 16.609 1 95.69 150 CYS B CA 1
ATOM 3054 C C . CYS B 1 150 ? -10.805 29.641 17.062 1 95.69 150 CYS B C 1
ATOM 3056 O O . CYS B 1 150 ? -9.703 30.156 16.906 1 95.69 150 CYS B O 1
ATOM 3058 N N . THR B 1 151 ? -11.016 28.422 17.594 1 95.06 151 THR B N 1
ATOM 3059 C CA . THR B 1 151 ? -9.867 27.609 17.953 1 95.06 151 THR B CA 1
ATOM 3060 C C . THR B 1 151 ? -9.055 27.25 16.703 1 95.06 151 THR B C 1
ATOM 3062 O O . THR B 1 151 ? -7.828 27.328 16.719 1 95.06 151 THR B O 1
ATOM 3065 N N . PHE B 1 152 ? -9.719 26.938 15.633 1 95.94 152 PHE B N 1
ATOM 3066 C CA . PHE B 1 152 ? -9.062 26.625 14.375 1 95.94 152 PHE B CA 1
ATOM 3067 C C . PHE B 1 152 ? -8.344 27.859 13.828 1 95.94 152 PHE B C 1
ATOM 3069 O O . PHE B 1 152 ? -7.23 27.75 13.297 1 95.94 152 PHE B O 1
ATOM 3076 N N . LEU B 1 153 ? -8.953 29 13.969 1 95.12 153 LEU B N 1
ATOM 3077 C CA . LEU B 1 153 ? -8.336 30.219 13.469 1 95.12 153 LEU B CA 1
ATOM 3078 C C . LEU B 1 153 ? -7.008 30.484 14.172 1 95.12 153 LEU B C 1
ATOM 3080 O O . LEU B 1 153 ? -6.004 30.797 13.523 1 95.12 153 LEU B O 1
ATOM 3084 N N . MET B 1 154 ? -6.973 30.281 15.477 1 94.75 154 MET B N 1
ATOM 3085 C CA . MET B 1 154 ? -5.742 30.484 16.234 1 94.75 154 MET B CA 1
ATOM 3086 C C . MET B 1 154 ? -4.656 29.5 15.781 1 94.75 154 MET B C 1
ATOM 3088 O O . MET B 1 154 ? -3.504 29.906 15.594 1 94.75 154 MET B O 1
ATOM 3092 N N . ALA B 1 155 ? -5.059 28.297 15.562 1 93.69 155 ALA B N 1
ATOM 3093 C CA . ALA B 1 155 ? -4.109 27.281 15.109 1 93.69 155 ALA B CA 1
ATOM 3094 C C . ALA B 1 155 ? -3.625 27.578 13.695 1 93.69 155 ALA B C 1
ATOM 3096 O O . ALA B 1 155 ? -2.443 27.406 13.383 1 93.69 155 ALA B O 1
ATOM 3097 N N . ALA B 1 156 ? -4.598 28.047 12.844 1 94.19 156 ALA B N 1
ATOM 3098 C CA . ALA B 1 156 ? -4.27 28.359 11.453 1 94.19 156 ALA B CA 1
ATOM 3099 C C . ALA B 1 156 ? -3.275 29.516 11.375 1 94.19 156 ALA B C 1
ATOM 3101 O O . ALA B 1 156 ? -2.344 29.484 10.57 1 94.19 156 ALA B O 1
ATOM 3102 N N . LEU B 1 157 ? -3.445 30.469 12.188 1 93.5 157 LEU B N 1
ATOM 3103 C CA . LEU B 1 157 ? -2.551 31.625 12.203 1 93.5 157 LEU B CA 1
ATOM 3104 C C . LEU B 1 157 ? -1.149 31.219 12.648 1 93.5 157 LEU B C 1
ATOM 3106 O O . LEU B 1 157 ? -0.156 31.672 12.078 1 93.5 157 LEU B O 1
ATOM 3110 N N . LYS B 1 158 ? -1.104 30.391 13.664 1 90.81 158 LYS B N 1
ATOM 3111 C CA . LYS B 1 158 ? 0.186 29.859 14.109 1 90.81 158 LYS B CA 1
ATOM 3112 C C . LYS B 1 158 ? 0.879 29.094 12.992 1 90.81 158 LYS B C 1
ATOM 3114 O O . LYS B 1 158 ? 2.086 29.219 12.789 1 90.81 158 LYS B O 1
ATOM 3119 N N . MET B 1 159 ? 0.114 28.312 12.281 1 90.69 159 MET B N 1
ATOM 3120 C CA . MET B 1 159 ? 0.648 27.531 11.172 1 90.69 159 MET B CA 1
ATOM 3121 C C . MET B 1 159 ? 1.137 28.422 10.047 1 90.69 159 MET B C 1
ATOM 3123 O O . MET B 1 159 ? 2.166 28.156 9.43 1 90.69 159 MET B O 1
ATOM 3127 N N . GLU B 1 160 ? 0.358 29.438 9.75 1 91.06 160 GLU B N 1
ATOM 3128 C CA . GLU B 1 160 ? 0.752 30.391 8.727 1 91.06 160 GLU B CA 1
ATOM 3129 C C . GLU B 1 160 ? 2.096 31.031 9.062 1 91.06 160 GLU B C 1
ATOM 3131 O O . GLU B 1 160 ? 2.947 31.203 8.188 1 91.06 160 GLU B O 1
ATOM 3136 N N . GLN B 1 161 ? 2.322 31.312 10.297 1 87.94 161 GLN B N 1
ATOM 3137 C CA . GLN B 1 161 ? 3.588 31.891 10.742 1 87.94 161 GLN B CA 1
ATOM 3138 C C . GLN B 1 161 ? 4.727 30.875 10.602 1 87.94 161 GLN B C 1
ATOM 3140 O O . GLN B 1 161 ? 5.816 31.234 10.141 1 87.94 161 GLN B O 1
ATOM 3145 N N . ARG B 1 162 ? 4.418 29.641 10.883 1 83.5 162 ARG B N 1
ATOM 3146 C CA . ARG B 1 162 ? 5.41 28.578 10.852 1 83.5 162 ARG B CA 1
ATOM 3147 C C . ARG B 1 162 ? 5.852 28.266 9.43 1 83.5 162 ARG B C 1
ATOM 3149 O O . ARG B 1 162 ? 7.031 28 9.18 1 83.5 162 ARG B O 1
ATOM 3156 N N . THR B 1 163 ? 4.934 28.281 8.508 1 82.19 163 THR B N 1
ATOM 3157 C CA . THR B 1 163 ? 5.219 27.875 7.133 1 82.19 163 THR B CA 1
ATOM 3158 C C . THR B 1 163 ? 5.582 29.078 6.277 1 82.19 163 THR B C 1
ATOM 3160 O O . THR B 1 163 ? 5.797 28.953 5.07 1 82.19 163 THR B O 1
ATOM 3163 N N . GLY B 1 164 ? 5.629 30.203 6.809 1 80.81 164 GLY B N 1
ATOM 3164 C CA . GLY B 1 164 ? 5.953 31.422 6.074 1 80.81 164 GLY B CA 1
ATOM 3165 C C . GLY B 1 164 ? 4.844 31.875 5.145 1 80.81 164 GLY B C 1
ATOM 3166 O O . GLY B 1 164 ? 5.109 32.469 4.098 1 80.81 164 GLY B O 1
ATOM 3167 N N . GLY B 1 165 ? 3.65 31.469 5.465 1 83.88 165 GLY B N 1
ATOM 3168 C CA . GLY B 1 165 ? 2.506 31.891 4.68 1 83.88 165 GLY B CA 1
ATOM 3169 C C . GLY B 1 165 ? 2.363 31.141 3.369 1 83.88 165 GLY B C 1
ATOM 3170 O O . GLY B 1 165 ? 2.092 31.75 2.328 1 83.88 165 GLY B O 1
ATOM 3171 N N . SER B 1 166 ? 2.592 29.844 3.436 1 84.62 166 SER B N 1
ATOM 3172 C CA . SER B 1 166 ? 2.344 29.031 2.254 1 84.62 166 SER B CA 1
ATOM 3173 C C . SER B 1 166 ? 0.892 29.141 1.799 1 84.62 166 SER B C 1
ATOM 3175 O O . SER B 1 166 ? 0.023 29.547 2.57 1 84.62 166 SER B O 1
ATOM 3177 N N . LYS B 1 167 ? 0.615 28.859 0.561 1 83 167 LYS B N 1
ATOM 3178 C CA . LYS B 1 167 ? -0.736 28.938 0.011 1 83 167 LYS B CA 1
ATOM 3179 C C . LYS B 1 167 ? -1.712 28.109 0.845 1 83 167 LYS B C 1
ATOM 3181 O O . LYS B 1 167 ? -2.824 28.547 1.132 1 83 167 LYS B O 1
ATOM 3186 N N . GLY B 1 168 ? -1.238 26.953 1.271 1 84.12 168 GLY B N 1
ATOM 3187 C CA . GLY B 1 168 ? -2.092 26.062 2.049 1 84.12 168 GLY B CA 1
ATOM 3188 C C . GLY B 1 168 ? -2.443 26.625 3.414 1 84.12 168 GLY B C 1
ATOM 3189 O O . GLY B 1 168 ? -3.604 26.594 3.828 1 84.12 168 GLY B O 1
ATOM 3190 N N . SER B 1 169 ? -1.43 27.125 4.008 1 86.81 169 SER B N 1
ATOM 3191 C CA . SER B 1 169 ? -1.685 27.641 5.348 1 86.81 169 SER B CA 1
ATOM 3192 C C . SER B 1 169 ? -2.578 28.875 5.301 1 86.81 169 SER B C 1
ATOM 3194 O O . SER B 1 169 ? -3.418 29.078 6.18 1 86.81 169 SER B O 1
ATOM 3196 N N . ARG B 1 170 ? -2.479 29.703 4.316 1 89 170 ARG B N 1
ATOM 3197 C CA . ARG B 1 170 ? -3.344 30.859 4.133 1 89 170 ARG B CA 1
ATOM 3198 C C . ARG B 1 170 ? -4.785 30.438 3.887 1 89 170 ARG B C 1
ATOM 3200 O O . ARG B 1 170 ? -5.719 31.078 4.379 1 89 170 ARG B O 1
ATOM 3207 N N . SER B 1 171 ? -4.824 29.422 3.18 1 90.12 171 SER B N 1
ATOM 3208 C CA . SER B 1 171 ? -6.152 28.891 2.885 1 90.12 171 SER B CA 1
ATOM 3209 C C . SER B 1 171 ? -6.891 28.5 4.16 1 90.12 171 SER B C 1
ATOM 3211 O O . SER B 1 171 ? -8.102 28.703 4.27 1 90.12 171 SER B O 1
ATOM 3213 N N . PHE B 1 172 ? -6.188 28 5.164 1 92 172 PHE B N 1
ATOM 3214 C CA . PHE B 1 172 ? -6.797 27.641 6.438 1 92 172 PHE B CA 1
ATOM 3215 C C . PHE B 1 172 ? -7.355 28.875 7.141 1 92 172 PHE B C 1
ATOM 3217 O O . PHE B 1 172 ? -8.484 28.844 7.637 1 92 172 PHE B O 1
ATOM 3224 N N . VAL B 1 173 ? -6.531 29.875 7.148 1 92.62 173 VAL B N 1
ATOM 3225 C CA . VAL B 1 173 ? -6.938 31.109 7.816 1 92.62 173 VAL B CA 1
ATOM 3226 C C . VAL B 1 173 ? -8.18 31.688 7.141 1 92.62 173 VAL B C 1
ATOM 3228 O O . VAL B 1 173 ? -9.172 32 7.805 1 92.62 173 VAL B O 1
ATOM 3231 N N . ASP B 1 174 ? -8.125 31.719 5.875 1 92.06 174 ASP B N 1
ATOM 3232 C CA . ASP B 1 174 ? -9.234 32.281 5.105 1 92.06 174 ASP B CA 1
ATOM 3233 C C . ASP B 1 174 ? -10.516 31.5 5.344 1 92.06 174 ASP B C 1
ATOM 3235 O O . ASP B 1 174 ? -11.594 32.094 5.484 1 92.06 174 ASP B O 1
ATOM 3239 N N . ARG B 1 175 ? -10.383 30.297 5.379 1 92.69 175 ARG B N 1
ATOM 3240 C CA . ARG B 1 175 ? -11.555 29.453 5.594 1 92.69 175 ARG B CA 1
ATOM 3241 C C . ARG B 1 175 ? -12.133 29.672 6.988 1 92.69 175 ARG B C 1
ATOM 3243 O O . ARG B 1 175 ? -13.359 29.734 7.156 1 92.69 175 ARG B O 1
ATOM 3250 N N . CYS B 1 176 ? -11.305 29.719 7.949 1 94.44 176 CYS B N 1
ATOM 3251 C CA . CYS B 1 176 ? -11.766 29.969 9.312 1 94.44 176 CYS B CA 1
ATOM 3252 C C . CYS B 1 176 ? -12.453 31.312 9.422 1 94.44 176 CYS B C 1
ATOM 3254 O O . CYS B 1 176 ? -13.547 31.422 9.984 1 94.44 176 CYS B O 1
ATOM 3256 N N . VAL B 1 177 ? -11.805 32.312 8.844 1 93.81 177 VAL B N 1
ATOM 3257 C CA . VAL B 1 177 ? -12.344 33.656 8.898 1 93.81 177 VAL B CA 1
ATOM 3258 C C . VAL B 1 177 ? -13.695 33.719 8.195 1 93.81 177 VAL B C 1
ATOM 3260 O O . VAL B 1 177 ? -14.648 34.312 8.711 1 93.81 177 VAL B O 1
ATOM 3263 N N . ALA B 1 178 ? -13.758 33.125 7.082 1 93.56 178 ALA B N 1
ATOM 3264 C CA . ALA B 1 178 ? -15.008 33.094 6.32 1 93.56 178 ALA B CA 1
ATOM 3265 C C . ALA B 1 178 ? -16.109 32.406 7.117 1 93.56 178 ALA B C 1
ATOM 3267 O O . ALA B 1 178 ? -17.234 32.875 7.176 1 93.56 178 ALA B O 1
ATOM 3268 N N . HIS B 1 179 ? -15.875 31.312 7.672 1 95.25 179 HIS B N 1
ATOM 3269 C CA . HIS B 1 179 ? -16.859 30.578 8.445 1 95.25 179 HIS B CA 1
ATOM 3270 C C . HIS B 1 179 ? -17.328 31.375 9.656 1 95.25 179 HIS B C 1
ATOM 3272 O O . HIS B 1 179 ? -18.531 31.422 9.953 1 95.25 179 HIS B O 1
ATOM 3278 N N . ILE B 1 180 ? -16.406 31.922 10.344 1 94.81 180 ILE B N 1
ATOM 3279 C CA . ILE B 1 180 ? -16.734 32.75 11.508 1 94.81 180 ILE B CA 1
ATOM 3280 C C . ILE B 1 180 ? -17.594 33.938 11.078 1 94.81 180 ILE B C 1
ATOM 3282 O O . ILE B 1 180 ? -18.578 34.25 11.742 1 94.81 180 ILE B O 1
ATOM 3286 N N . GLY B 1 181 ? -17.234 34.531 10.008 1 91.88 181 GLY B N 1
ATOM 3287 C CA . GLY B 1 181 ? -18.016 35.625 9.484 1 91.88 181 GLY B CA 1
ATOM 3288 C C . GLY B 1 181 ? -19.453 35.25 9.156 1 91.88 181 GLY B C 1
ATOM 3289 O O . GLY B 1 181 ? -20.391 36 9.453 1 91.88 181 GLY B O 1
ATOM 3290 N N . GLU B 1 182 ? -19.594 34.094 8.539 1 92.38 182 GLU B N 1
ATOM 3291 C CA . GLU B 1 182 ? -20.906 33.594 8.141 1 92.38 182 GLU B CA 1
ATOM 3292 C C . GLU B 1 182 ? -21.75 33.219 9.359 1 92.38 182 GLU B C 1
ATOM 3294 O O . GLU B 1 182 ? -22.984 33.188 9.289 1 92.38 182 GLU B O 1
ATOM 3299 N N . ASN B 1 183 ? -21.094 33 10.438 1 94.5 183 ASN B N 1
ATOM 3300 C CA . ASN B 1 183 ? -21.766 32.562 11.664 1 94.5 183 ASN B CA 1
ATOM 3301 C C . ASN B 1 183 ? -21.391 33.438 12.852 1 94.5 183 ASN B C 1
ATOM 3303 O O . ASN B 1 183 ? -21.203 32.938 13.969 1 94.5 183 ASN B O 1
ATOM 3307 N N . ALA B 1 184 ? -21.203 34.625 12.602 1 93.12 184 ALA B N 1
ATOM 3308 C CA . ALA B 1 184 ? -20.547 35.594 13.508 1 93.12 184 ALA B CA 1
ATOM 3309 C C . ALA B 1 184 ? -21.297 35.656 14.844 1 93.12 184 ALA B C 1
ATOM 3311 O O . ALA B 1 184 ? -20.672 35.625 15.906 1 93.12 184 ALA B O 1
ATOM 3312 N N . LEU B 1 185 ? -22.594 35.75 14.773 1 91.94 185 LEU B N 1
ATOM 3313 C CA . LEU B 1 185 ? -23.375 35.906 15.992 1 91.94 185 LEU B CA 1
ATOM 3314 C C . LEU B 1 185 ? -23.219 34.719 16.922 1 91.94 185 LEU B C 1
ATOM 3316 O O . LEU B 1 185 ? -23.062 34.875 18.125 1 91.94 185 LEU B O 1
ATOM 3320 N N . GLU B 1 186 ? -23.234 33.594 16.359 1 95.06 186 GLU B N 1
ATOM 3321 C CA . GLU B 1 186 ? -23.062 32.375 17.141 1 95.06 186 GLU B CA 1
ATOM 3322 C C . GLU B 1 186 ? -21.625 32.219 17.641 1 95.06 186 GLU B C 1
ATOM 3324 O O . GLU B 1 186 ? -21.391 31.875 18.797 1 95.06 186 GLU B O 1
ATOM 3329 N N . CYS B 1 187 ? -20.641 32.5 16.875 1 95.56 187 CYS B N 1
ATOM 3330 C CA . CYS B 1 187 ? -19.234 32.375 17.203 1 95.56 187 CYS B CA 1
ATOM 3331 C C . CYS B 1 187 ? -18.844 33.344 18.344 1 95.56 187 CYS B C 1
ATOM 3333 O O . CYS B 1 187 ? -18.078 32.969 19.219 1 95.56 187 CYS B O 1
ATOM 3335 N N . MET B 1 188 ? -19.375 34.5 18.375 1 93.56 188 MET B N 1
ATOM 3336 C CA . MET B 1 188 ? -19.016 35.531 19.344 1 93.56 188 MET B CA 1
ATOM 3337 C C . MET B 1 188 ? -19.484 35.156 20.734 1 93.56 188 MET B C 1
ATOM 3339 O O . MET B 1 188 ? -19.016 35.719 21.734 1 93.56 188 MET B O 1
ATOM 3343 N N . GLN B 1 189 ? -20.359 34.188 20.812 1 93.06 189 GLN B N 1
ATOM 3344 C CA . GLN B 1 189 ? -20.891 33.75 22.094 1 93.06 189 GLN B CA 1
ATOM 3345 C C . GLN B 1 189 ? -20.109 32.594 22.656 1 93.06 189 GLN B C 1
ATOM 3347 O O . GLN B 1 189 ? -20.359 32.125 23.781 1 93.06 189 GLN B O 1
ATOM 3352 N N . THR B 1 190 ? -19.203 32.125 21.938 1 95.06 190 THR B N 1
ATOM 3353 C CA . THR B 1 190 ? -18.453 30.938 22.344 1 95.06 190 THR B CA 1
ATOM 3354 C C . THR B 1 190 ? -17.25 31.328 23.203 1 95.06 190 THR B C 1
ATOM 3356 O O . THR B 1 190 ? -16.75 32.438 23.094 1 95.06 190 THR B O 1
ATOM 3359 N N . SER B 1 191 ? -16.797 30.406 24.047 1 94.5 191 SER B N 1
ATOM 3360 C CA . SER B 1 191 ? -15.578 30.609 24.828 1 94.5 191 SER B CA 1
ATOM 3361 C C . SER B 1 191 ? -14.352 30.734 23.922 1 94.5 191 SER B C 1
ATOM 3363 O O . SER B 1 191 ? -13.406 31.453 24.25 1 94.5 191 SER B O 1
ATOM 3365 N N . SER B 1 192 ? -14.438 30.062 22.812 1 94.94 192 SER B N 1
ATOM 3366 C CA . SER B 1 192 ? -13.305 30.094 21.891 1 94.94 192 SER B CA 1
ATOM 3367 C C . SER B 1 192 ? -13.094 31.484 21.312 1 94.94 192 SER B C 1
ATOM 3369 O O . SER B 1 192 ? -11.961 31.922 21.094 1 94.94 192 SER B O 1
ATOM 3371 N N . PHE B 1 193 ? -14.203 32.188 21.109 1 96.06 193 PHE B N 1
ATOM 3372 C CA . PHE B 1 193 ? -14.094 33.562 20.641 1 96.06 193 PHE B CA 1
ATOM 3373 C C . PHE B 1 193 ? -13.453 34.438 21.703 1 96.06 193 PHE B C 1
ATOM 3375 O O . PHE B 1 193 ? -12.555 35.25 21.406 1 96.06 193 PHE B O 1
ATOM 3382 N N . LEU B 1 194 ? -13.852 34.219 22.891 1 94.69 194 LEU B N 1
ATOM 3383 C CA . LEU B 1 194 ? -13.375 35.031 24 1 94.69 194 LEU B CA 1
ATOM 3384 C C . LEU B 1 194 ? -11.898 34.781 24.281 1 94.69 194 LEU B C 1
ATOM 3386 O O . LEU B 1 194 ? -11.227 35.625 24.891 1 94.69 194 LEU B O 1
ATOM 3390 N N . ASN B 1 195 ? -11.391 33.719 23.766 1 94.25 195 ASN B N 1
ATOM 3391 C CA . ASN B 1 195 ? -10.008 33.312 24.016 1 94.25 195 ASN B CA 1
ATOM 3392 C C . ASN B 1 195 ? -9.117 33.625 22.812 1 94.25 195 ASN B C 1
ATOM 3394 O O . ASN B 1 195 ? -7.938 33.281 22.797 1 94.25 195 ASN B O 1
ATOM 3398 N N . LEU B 1 196 ? -9.656 34.281 21.875 1 95.62 196 LEU B N 1
ATOM 3399 C CA . LEU B 1 196 ? -8.852 34.688 20.719 1 95.62 196 LEU B CA 1
ATOM 3400 C C . LEU B 1 196 ? -7.703 35.594 21.125 1 95.62 196 LEU B C 1
ATOM 3402 O O . LEU B 1 196 ? -7.859 36.438 22.016 1 95.62 196 LEU B O 1
ATOM 3406 N N . SER B 1 197 ? -6.59 35.375 20.5 1 94.75 197 SER B N 1
ATOM 3407 C CA . SER B 1 197 ? -5.512 36.344 20.641 1 94.75 197 SER B CA 1
ATOM 3408 C C . SER B 1 197 ? -5.871 37.656 20 1 94.75 197 SER B C 1
ATOM 3410 O O . SER B 1 197 ? -6.793 37.75 19.188 1 94.75 197 SER B O 1
ATOM 3412 N N . ARG B 1 198 ? -5.133 38.656 20.438 1 93.56 198 ARG B N 1
ATOM 3413 C CA . ARG B 1 198 ? -5.328 39.969 19.844 1 93.56 198 ARG B CA 1
ATOM 3414 C C . ARG B 1 198 ? -5.125 39.938 18.328 1 93.56 198 ARG B C 1
ATOM 3416 O O . ARG B 1 198 ? -5.891 40.531 17.578 1 93.56 198 ARG B O 1
ATOM 3423 N N . GLU B 1 199 ? -4.125 39.219 17.891 1 93 199 GLU B N 1
ATOM 3424 C CA . GLU B 1 199 ? -3.814 39.094 16.469 1 93 199 GLU B CA 1
ATOM 3425 C C . GLU B 1 199 ? -4.969 38.438 15.711 1 93 199 GLU B C 1
ATOM 3427 O O . GLU B 1 199 ? -5.344 38.906 14.633 1 93 199 GLU B O 1
ATOM 3432 N N . ALA B 1 200 ? -5.488 37.438 16.234 1 94.81 200 ALA B N 1
ATOM 3433 C CA . ALA B 1 200 ? -6.594 36.719 15.602 1 94.81 200 ALA B CA 1
ATOM 3434 C C . ALA B 1 200 ? -7.84 37.594 15.516 1 94.81 200 ALA B C 1
ATOM 3436 O O . ALA B 1 200 ? -8.539 37.594 14.5 1 94.81 200 ALA B O 1
ATOM 3437 N N . LEU B 1 201 ? -8.109 38.281 16.609 1 94.25 201 LEU B N 1
ATOM 3438 C CA . LEU B 1 201 ? -9.273 39.188 16.656 1 94.25 201 LEU B CA 1
ATOM 3439 C C . LEU B 1 201 ? -9.156 40.281 15.602 1 94.25 201 LEU B C 1
ATOM 3441 O O . LEU B 1 201 ? -10.125 40.594 14.906 1 94.25 201 LEU B O 1
ATOM 3445 N N . ILE B 1 202 ? -8.008 40.844 15.508 1 93.12 202 ILE B N 1
ATOM 3446 C CA . ILE B 1 202 ? -7.762 41.906 14.539 1 93.12 202 ILE B CA 1
ATOM 3447 C C . ILE B 1 202 ? -7.961 41.375 13.125 1 93.12 202 ILE B C 1
ATOM 3449 O O . ILE B 1 202 ? -8.594 42.031 12.289 1 93.12 202 ILE B O 1
ATOM 3453 N N . ARG B 1 203 ? -7.422 40.156 12.852 1 91.25 203 ARG B N 1
ATOM 3454 C CA . ARG B 1 203 ? -7.586 39.531 11.547 1 91.25 203 ARG B CA 1
ATOM 3455 C C . ARG B 1 203 ? -9.062 39.344 11.219 1 91.25 203 ARG B C 1
ATOM 3457 O O . ARG B 1 203 ? -9.484 39.531 10.078 1 91.25 203 ARG B O 1
ATOM 3464 N N . LEU B 1 204 ? -9.805 38.938 12.164 1 92.25 204 LEU B N 1
ATOM 3465 C CA . LEU B 1 204 ? -11.227 38.656 11.992 1 92.25 204 LEU B CA 1
ATOM 3466 C C . LEU B 1 204 ? -12 39.938 11.695 1 92.25 204 LEU B C 1
ATOM 3468 O O . LEU B 1 204 ? -12.797 40 10.75 1 92.25 204 LEU B O 1
ATOM 3472 N N . ILE B 1 205 ? -11.766 40.969 12.469 1 90.25 205 ILE B N 1
ATOM 3473 C CA . ILE B 1 205 ? -12.555 42.188 12.359 1 90.25 205 ILE B CA 1
ATOM 3474 C C . ILE B 1 205 ? -12.148 42.969 11.102 1 90.25 205 ILE B C 1
ATOM 3476 O O . ILE B 1 205 ? -12.906 43.781 10.594 1 90.25 205 ILE B O 1
ATOM 3480 N N . SER B 1 206 ? -10.938 42.781 10.688 1 88.88 206 SER B N 1
ATOM 3481 C CA . SER B 1 206 ? -10.438 43.438 9.484 1 88.88 206 SER B CA 1
ATOM 3482 C C . SER B 1 206 ? -10.906 42.75 8.219 1 88.88 206 SER B C 1
ATOM 3484 O O . SER B 1 206 ? -10.695 43.25 7.113 1 88.88 206 SER B O 1
ATOM 3486 N N . SER B 1 207 ? -11.422 41.656 8.398 1 87.62 207 SER B N 1
ATOM 3487 C CA . SER B 1 207 ? -11.836 40.844 7.254 1 87.62 207 SER B CA 1
ATOM 3488 C C . SER B 1 207 ? -13.141 41.375 6.66 1 87.62 207 SER B C 1
ATOM 3490 O O . SER B 1 207 ? -14.031 41.812 7.395 1 87.62 207 SER B O 1
ATOM 3492 N N . ASP B 1 208 ? -13.281 41.312 5.312 1 83.88 208 ASP B N 1
ATOM 3493 C CA . ASP B 1 208 ? -14.492 41.719 4.605 1 83.88 208 ASP B CA 1
ATOM 3494 C C . ASP B 1 208 ? -15.586 40.656 4.75 1 83.88 208 ASP B C 1
ATOM 3496 O O . ASP B 1 208 ? -16.734 40.875 4.344 1 83.88 208 ASP B O 1
ATOM 3500 N N . ASN B 1 209 ? -15.273 39.625 5.402 1 79.38 209 ASN B N 1
ATOM 3501 C CA . ASN B 1 209 ? -16.203 38.5 5.48 1 79.38 209 ASN B CA 1
ATOM 3502 C C . ASN B 1 209 ? -17.141 38.625 6.68 1 79.38 209 ASN B C 1
ATOM 3504 O O . ASN B 1 209 ? -18.078 37.844 6.828 1 79.38 209 ASN B O 1
ATOM 3508 N N . LEU B 1 210 ? -16.844 39.594 7.48 1 79.88 210 LEU B N 1
ATOM 3509 C CA . LEU B 1 210 ? -17.703 39.781 8.656 1 79.88 210 LEU B CA 1
ATOM 3510 C C . LEU B 1 210 ? -18.969 40.531 8.305 1 79.88 210 LEU B C 1
ATOM 3512 O O . LEU B 1 210 ? -18.938 41.719 8.008 1 79.88 210 LEU B O 1
ATOM 3516 N N . ALA B 1 211 ? -19.969 39.781 8.172 1 77.19 211 ALA B N 1
ATOM 3517 C CA . ALA B 1 211 ? -21.266 40.375 7.816 1 77.19 211 ALA B CA 1
ATOM 3518 C C . ALA B 1 211 ? -22.031 40.812 9.062 1 77.19 211 ALA B C 1
ATOM 3520 O O . ALA B 1 211 ? -23.125 40.344 9.336 1 77.19 211 ALA B O 1
ATOM 3521 N N . LEU B 1 212 ? -21.516 41.5 9.875 1 82.56 212 LEU B N 1
ATOM 3522 C CA . LEU B 1 212 ? -22.188 41.969 11.078 1 82.56 212 LEU B CA 1
ATOM 3523 C C . LEU B 1 212 ? -22.266 43.5 11.094 1 82.56 212 LEU B C 1
ATOM 3525 O O . LEU B 1 212 ? -21.391 44.156 10.539 1 82.56 212 LEU B O 1
ATOM 3529 N N . GLU B 1 213 ? -23.312 44 11.648 1 85.06 213 GLU B N 1
ATOM 3530 C CA . GLU B 1 213 ? -23.391 45.438 11.906 1 85.06 213 GLU B CA 1
ATOM 3531 C C . GLU B 1 213 ? -22.281 45.906 12.836 1 85.06 213 GLU B C 1
ATOM 3533 O O . GLU B 1 213 ? -21.797 45.125 13.672 1 85.06 213 GLU B O 1
ATOM 3538 N N . GLU B 1 214 ? -21.828 47.094 12.594 1 86.44 214 GLU B N 1
ATOM 3539 C CA . GLU B 1 214 ? -20.734 47.656 13.367 1 86.44 214 GLU B CA 1
ATOM 3540 C C . GLU B 1 214 ? -21 47.531 14.867 1 86.44 214 GLU B C 1
ATOM 3542 O O . GLU B 1 214 ? -20.078 47.25 15.641 1 86.44 214 GLU B O 1
ATOM 3547 N N . GLU B 1 215 ? -22.25 47.75 15.18 1 88 215 GLU B N 1
ATOM 3548 C CA . GLU B 1 215 ? -22.609 47.688 16.594 1 88 215 GLU B CA 1
ATOM 3549 C C . GLU B 1 215 ? -22.359 46.281 17.172 1 88 215 GLU B C 1
ATOM 3551 O O . GLU B 1 215 ? -21.891 46.156 18.297 1 88 215 GLU B O 1
ATOM 3556 N N . ASP B 1 216 ? -22.75 45.312 16.469 1 87.75 216 ASP B N 1
ATOM 3557 C CA . ASP B 1 216 ? -22.547 43.938 16.906 1 87.75 216 ASP B CA 1
ATOM 3558 C C . ASP B 1 216 ? -21.062 43.594 17.016 1 87.75 216 ASP B C 1
ATOM 3560 O O . ASP B 1 216 ? -20.656 42.875 17.938 1 87.75 216 ASP B O 1
ATOM 3564 N N . VAL B 1 217 ? -20.281 44.031 16.062 1 89.31 217 VAL B N 1
ATOM 3565 C CA . VAL B 1 217 ? -18.844 43.812 16.109 1 89.31 217 VAL B CA 1
ATOM 3566 C C . VAL B 1 217 ? -18.266 44.438 17.375 1 89.31 217 VAL B C 1
ATOM 3568 O O . VAL B 1 217 ? -17.484 43.812 18.078 1 89.31 217 VAL B O 1
ATOM 3571 N N . TRP B 1 218 ? -18.734 45.688 17.656 1 89.62 218 TRP B N 1
ATOM 3572 C CA . TRP B 1 218 ? -18.266 46.406 18.828 1 89.62 218 TRP B CA 1
ATOM 3573 C C . TRP B 1 218 ? -18.609 45.656 20.109 1 89.62 218 TRP B C 1
ATOM 3575 O O . TRP B 1 218 ? -17.781 45.531 21 1 89.62 218 TRP B O 1
ATOM 3585 N N . ARG B 1 219 ? -19.797 45.188 20.188 1 90.19 219 ARG B N 1
ATOM 3586 C CA . ARG B 1 219 ? -20.219 44.406 21.344 1 90.19 219 ARG B CA 1
ATOM 3587 C C . ARG B 1 219 ? -19.359 43.156 21.531 1 90.19 219 ARG B C 1
ATOM 3589 O O . ARG B 1 219 ? -19 42.812 22.656 1 90.19 219 ARG B O 1
ATOM 3596 N N . GLY B 1 220 ? -19.141 42.5 20.469 1 91.44 220 GLY B N 1
ATOM 3597 C CA . GLY B 1 220 ? -18.281 41.344 20.531 1 91.4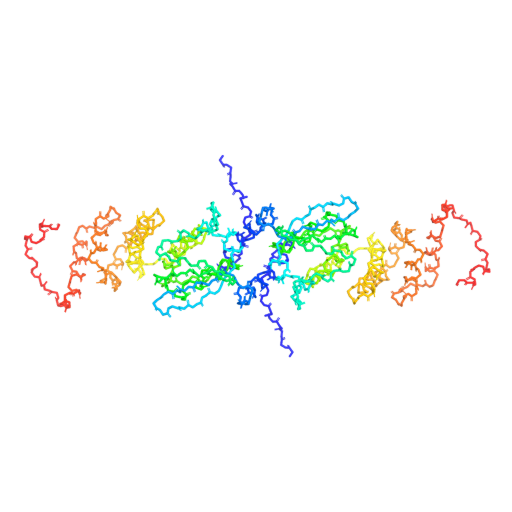4 220 GLY B CA 1
ATOM 3598 C C . GLY B 1 220 ? -16.875 41.625 21.016 1 91.44 220 GLY B C 1
ATOM 3599 O O . GLY B 1 220 ? -16.359 40.938 21.891 1 91.44 220 GLY B O 1
ATOM 3600 N N . VAL B 1 221 ? -16.266 42.656 20.484 1 92.19 221 VAL B N 1
ATOM 3601 C CA . VAL B 1 221 ? -14.914 43.031 20.859 1 92.19 221 VAL B CA 1
ATOM 3602 C C . VAL B 1 221 ? -14.875 43.469 22.328 1 92.19 221 VAL B C 1
ATOM 3604 O O . VAL B 1 221 ? -13.93 43.125 23.047 1 92.19 221 VAL B O 1
ATOM 3607 N N . LEU B 1 222 ? -15.875 44.156 22.703 1 92.44 222 LEU B N 1
ATOM 3608 C CA . LEU B 1 222 ? -15.953 44.594 24.094 1 92.44 222 LEU B CA 1
ATOM 3609 C C . LEU B 1 222 ? -16.031 43.375 25.016 1 92.44 222 LEU B C 1
ATOM 3611 O O . LEU B 1 222 ? -15.375 43.344 26.062 1 92.44 222 LEU B O 1
ATOM 3615 N N . ASN B 1 223 ? -16.922 42.469 24.719 1 92.25 223 ASN B N 1
ATOM 3616 C CA . ASN B 1 223 ? -17.031 41.25 25.516 1 92.25 223 ASN B CA 1
ATOM 3617 C C . ASN B 1 223 ? -15.711 40.5 25.578 1 92.25 223 ASN B C 1
ATOM 3619 O O . ASN B 1 223 ? -15.344 39.969 26.625 1 92.25 223 ASN B O 1
ATOM 3623 N N . TRP B 1 224 ? -15.055 40.344 24.484 1 94.62 224 TRP B N 1
ATOM 3624 C CA . TRP B 1 224 ? -13.742 39.719 24.406 1 94.62 224 TRP B CA 1
ATOM 3625 C C . TRP B 1 224 ? -12.742 40.438 25.312 1 94.62 224 TRP B C 1
ATOM 3627 O O . TRP B 1 224 ? -11.992 39.781 26.047 1 94.62 224 TRP B O 1
ATOM 3637 N N . ALA B 1 225 ? -12.688 41.781 25.344 1 92.62 225 ALA B N 1
ATOM 3638 C CA . ALA B 1 225 ? -11.773 42.594 26.156 1 92.62 225 ALA B CA 1
ATOM 3639 C C . ALA B 1 225 ? -12.07 42.406 27.641 1 92.62 225 ALA B C 1
ATOM 3641 O O . ALA B 1 225 ? -11.148 42.281 28.453 1 92.62 225 ALA B O 1
ATOM 3642 N N . LYS B 1 226 ? -13.328 42.438 27.953 1 90.75 226 LYS B N 1
ATOM 3643 C CA . LYS B 1 226 ? -13.734 42.25 29.344 1 90.75 226 LYS B CA 1
ATOM 3644 C C . LYS B 1 226 ? -13.312 40.875 29.859 1 90.75 226 LYS B C 1
ATOM 3646 O O . LYS B 1 226 ? -12.852 40.75 31 1 90.75 226 LYS B O 1
ATOM 3651 N N . TYR B 1 227 ? -13.523 39.938 29.062 1 89.19 227 TYR B N 1
ATOM 3652 C CA . TYR B 1 227 ? -13.148 38.594 29.422 1 89.19 227 TYR B CA 1
ATOM 3653 C C . TYR B 1 227 ? -11.648 38.469 29.672 1 89.19 227 TYR B C 1
ATOM 3655 O O . TYR B 1 227 ? -11.219 37.844 30.641 1 89.19 227 TYR B O 1
ATOM 3663 N N . GLY B 1 228 ? -10.852 39 28.812 1 84.38 228 GLY B N 1
ATOM 3664 C CA . GLY B 1 228 ? -9.398 38.969 28.938 1 84.38 228 GLY B CA 1
ATOM 3665 C C . GLY B 1 228 ? -8.906 39.719 30.172 1 84.38 228 GLY B C 1
ATOM 3666 O O . GLY B 1 228 ? -7.871 39.344 30.75 1 84.38 228 GLY B O 1
ATOM 3667 N N . ALA B 1 229 ? -9.602 40.844 30.469 1 80.31 229 ALA B N 1
ATOM 3668 C CA . AL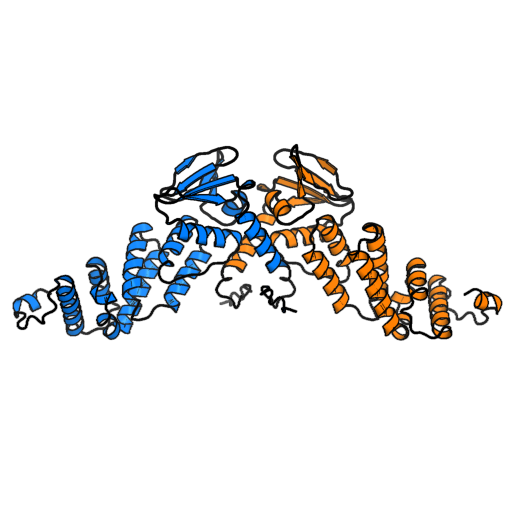A B 1 229 ? -9.211 41.656 31.625 1 80.31 229 ALA B CA 1
ATOM 3669 C C . ALA B 1 229 ? -9.695 41.031 32.938 1 80.31 229 ALA B C 1
ATOM 3671 O O . ALA B 1 229 ? -9.289 41.469 34 1 80.31 229 ALA B O 1
ATOM 3672 N N . GLY B 1 230 ? -10.25 39.844 32.844 1 72.81 230 GLY B N 1
ATOM 3673 C CA . GLY B 1 230 ? -10.844 39.281 34.031 1 72.81 230 GLY B CA 1
ATOM 3674 C C . GLY B 1 230 ? -11.992 40.094 34.594 1 72.81 230 GLY B C 1
ATOM 3675 O O . GLY B 1 230 ? -12.398 39.938 35.75 1 72.81 230 GLY B O 1
ATOM 3676 N N . VAL B 1 231 ? -12.203 41.281 33.938 1 60.66 231 VAL B N 1
ATOM 3677 C CA . VAL B 1 231 ? -13.25 42.188 34.406 1 60.66 231 VAL B CA 1
ATOM 3678 C C . VAL B 1 231 ? -14.625 41.625 34.031 1 60.66 231 VAL B C 1
ATOM 3680 O O . VAL B 1 231 ? -14.945 41.438 32.875 1 60.66 231 VAL B O 1
ATOM 3683 N N . ALA B 1 232 ? -15.055 40.594 34.438 1 50.19 232 ALA B N 1
ATOM 3684 C CA . ALA B 1 232 ? -16.406 40.062 34.219 1 50.19 232 ALA B CA 1
ATOM 3685 C C . ALA B 1 232 ? -17.438 41.188 34.25 1 50.19 232 ALA B C 1
ATOM 3687 O O . ALA B 1 232 ? -18.625 40.969 34 1 50.19 232 ALA B O 1
ATOM 3688 N N . GLN B 1 233 ? -17.375 42.219 35.125 1 44.72 233 GLN B N 1
ATOM 3689 C CA . GLN B 1 233 ? -18.562 43.031 35.344 1 44.72 233 GLN B CA 1
ATOM 3690 C C . GLN B 1 233 ? -18.766 44.031 34.219 1 44.72 233 GLN B C 1
ATOM 3692 O O . GLN B 1 233 ? -17.797 44.594 33.719 1 44.72 233 GLN B O 1
ATOM 3697 N N . PRO B 1 234 ? -19.922 44.094 33.469 1 40.12 234 PRO B N 1
ATOM 3698 C CA . PRO B 1 234 ? -20.297 45.094 32.438 1 40.12 234 PRO B CA 1
ATOM 3699 C C . PRO B 1 234 ? -19.859 46.5 32.812 1 40.12 234 PRO B C 1
ATOM 3701 O O . PRO B 1 234 ? -20.203 47 33.906 1 40.12 234 PRO B O 1
ATOM 3704 N N . THR B 1 235 ? -18.594 46.875 32.719 1 39.53 235 THR B N 1
ATOM 3705 C CA . THR B 1 235 ? -18.438 48.312 32.969 1 39.53 235 THR B CA 1
ATOM 3706 C C . THR B 1 235 ? -19.375 49.125 32.062 1 39.53 235 THR B C 1
ATOM 3708 O O . THR B 1 235 ? -19.453 48.875 30.859 1 39.53 235 THR B O 1
ATOM 3711 N N . PRO B 1 236 ? -20.359 49.781 32.562 1 41.78 236 PRO B N 1
ATOM 3712 C CA . PRO B 1 236 ? -21.359 50.562 31.828 1 41.78 236 PRO B CA 1
ATOM 3713 C C . PRO B 1 236 ? -20.75 51.438 30.719 1 41.78 236 PRO B C 1
ATOM 3715 O O . PRO B 1 236 ? -21.297 51.531 29.625 1 41.78 236 PRO B O 1
ATOM 3718 N N . HIS B 1 237 ? -19.875 52.531 31.078 1 38.5 237 HIS B N 1
ATOM 3719 C CA . HIS B 1 237 ? -19.781 53.812 30.391 1 38.5 237 HIS B CA 1
ATOM 3720 C C . HIS B 1 237 ? -18.703 53.781 29.328 1 38.5 237 HIS B C 1
ATOM 3722 O O . HIS B 1 237 ? -17.516 53.969 29.641 1 38.5 237 HIS B O 1
ATOM 3728 N N . TRP B 1 238 ? -18.547 53.094 28.281 1 39.5 238 TRP B N 1
ATOM 3729 C CA . TRP B 1 238 ? -17.578 53.406 27.219 1 39.5 238 TRP B CA 1
ATOM 3730 C C . TRP B 1 238 ? -17.703 54.875 26.781 1 39.5 238 TRP B C 1
ATOM 3732 O O . TRP B 1 238 ? -18.812 55.344 26.516 1 39.5 238 TRP B O 1
ATOM 3742 N N . THR B 1 239 ? -16.672 55.75 27 1 44.41 239 THR B N 1
ATOM 3743 C CA . THR B 1 239 ? -16.688 57.125 26.547 1 44.41 239 THR B CA 1
ATOM 3744 C C . THR B 1 239 ? -16.812 57.188 25.031 1 44.41 239 THR B C 1
ATOM 3746 O O . THR B 1 239 ? -16.562 56.219 24.328 1 44.41 239 THR B O 1
ATOM 3749 N N . GLU B 1 240 ? -17.422 58.281 24.406 1 44.34 240 GLU B N 1
ATOM 3750 C CA . GLU B 1 240 ? -17.609 58.656 23 1 44.34 240 GLU B CA 1
ATOM 3751 C C . GLU B 1 240 ? -16.312 58.531 22.219 1 44.34 240 GLU B C 1
ATOM 3753 O O . GLU B 1 240 ? -16.312 58.094 21.078 1 44.34 240 GLU B O 1
ATOM 3758 N N . GLU B 1 241 ? -15.203 58.906 22.812 1 45.09 241 GLU B N 1
ATOM 3759 C CA . GLU B 1 241 ? -13.914 58.969 22.125 1 45.09 241 GLU B CA 1
ATOM 3760 C C . GLU B 1 241 ? -13.414 57.594 21.766 1 45.09 241 GLU B C 1
ATOM 3762 O O . GLU B 1 241 ? -12.883 57.375 20.672 1 45.09 241 GLU B O 1
ATOM 3767 N N . GLU B 1 242 ? -13.508 56.719 22.688 1 43.62 242 GLU B N 1
ATOM 3768 C CA . GLU B 1 242 ? -13.008 55.375 22.453 1 43.62 242 GLU B CA 1
ATOM 3769 C C . GLU B 1 242 ? -13.828 54.656 21.391 1 43.62 242 GLU B C 1
ATOM 3771 O O . GLU B 1 242 ? -13.289 53.875 20.609 1 43.62 242 GLU B O 1
ATOM 3776 N N . ARG B 1 243 ? -15.133 55 21.219 1 44.09 243 ARG B N 1
ATOM 3777 C CA . ARG B 1 243 ? -16 54.562 20.125 1 44.09 243 ARG B CA 1
ATOM 3778 C C . ARG B 1 243 ? -15.492 55.062 18.781 1 44.09 243 ARG B C 1
ATOM 3780 O O . ARG B 1 243 ? -15.531 54.344 17.781 1 44.09 243 ARG B O 1
ATOM 3787 N N . LEU B 1 244 ? -15.047 56.312 18.688 1 49.53 244 LEU B N 1
ATOM 3788 C CA . LEU B 1 244 ? -14.617 56.938 17.453 1 49.53 244 LEU B CA 1
ATOM 3789 C C . LEU B 1 244 ? -13.352 56.281 16.891 1 49.53 244 LEU B C 1
ATOM 3791 O O . LEU B 1 244 ? -13.156 56.25 15.68 1 49.53 244 LEU B O 1
ATOM 3795 N N . ARG B 1 245 ? -12.508 55.875 17.766 1 43.41 245 ARG B N 1
ATOM 3796 C CA . ARG B 1 245 ? -11.219 55.344 17.328 1 43.41 245 ARG B CA 1
ATOM 3797 C C . ARG B 1 245 ? -11.375 53.938 16.719 1 43.41 245 ARG B C 1
ATOM 3799 O O . ARG B 1 245 ? -10.531 53.5 15.945 1 43.41 245 ARG B O 1
ATOM 3806 N N . VAL B 1 246 ? -12.312 53.219 17.109 1 45.59 246 VAL B N 1
ATOM 3807 C CA . VAL B 1 246 ? -12.477 51.906 16.516 1 45.59 246 VAL B CA 1
ATOM 3808 C C . VAL B 1 246 ? -13.359 52 15.266 1 45.59 246 VAL B C 1
ATOM 3810 O O . VAL B 1 246 ? -14.414 52.625 15.289 1 45.59 246 VAL B O 1
#

Nearest PDB structures (foldseek):
  8h37-assembly1_A  TM=7.452E-01  e=4.413E-10  Homo sapiens
  9ety-assembly1_B  TM=6.596E-01  e=1.051E-07  Homo sapiens
  4hxi-assembly1_A  TM=6.603E-01  e=1.243E-07  Homo sapiens
  9etx-assembly1_A  TM=7.076E-01  e=1.160E-06  Homo sapiens
  9etx-assembly1_B  TM=6.368E-01  e=4.490E-07  Homo sapiens

Radius of gyration: 33.16 Å; Cα contacts (8 Å, |Δi|>4): 656; chains: 2; bounding box: 51×118×72 Å

Solvent-accessible surface area (backbone atoms only — not comparable to full-atom values): 26877 Å² total; per-residue (Å²): 136,80,74,79,76,72,81,66,74,79,59,90,50,72,43,43,70,34,36,52,60,44,38,51,33,32,48,50,48,62,69,38,61,86,78,30,34,28,35,35,30,24,17,89,82,50,44,76,46,56,39,43,59,71,60,44,45,51,63,22,66,28,37,40,82,40,96,95,40,77,42,76,67,42,84,82,52,47,78,44,86,50,84,75,37,29,36,38,34,33,52,88,43,55,53,73,52,50,50,47,51,52,44,25,70,57,44,11,35,48,85,84,45,87,90,44,32,65,59,44,29,52,52,25,55,49,35,42,28,63,67,59,32,49,50,36,52,49,49,51,70,72,66,61,41,59,73,45,26,43,52,48,31,53,52,22,49,53,44,18,64,73,60,72,53,38,73,66,34,46,49,46,34,51,50,28,45,42,51,38,20,77,36,38,77,65,19,59,70,29,70,37,42,43,63,48,50,71,68,53,48,50,54,46,72,70,35,89,49,47,77,61,56,68,66,57,52,50,51,44,52,48,53,28,50,30,52,70,67,66,44,72,67,82,73,83,80,78,58,73,64,67,56,69,76,101,135,78,76,79,75,72,82,67,75,81,58,91,51,74,42,43,70,36,35,52,59,44,38,52,33,34,49,51,48,62,68,38,60,85,78,32,34,28,35,34,30,24,17,87,84,51,43,78,45,58,38,46,59,69,59,44,46,51,62,22,65,27,37,39,84,40,98,96,41,76,42,75,67,43,84,83,52,48,79,44,85,50,86,75,38,28,36,37,35,33,52,90,41,56,54,71,52,50,50,47,50,52,44,25,70,58,44,11,36,49,85,82,45,87,90,44,32,64,59,43,28,52,53,25,54,48,35,43,29,63,67,58,30,48,50,36,52,49,48,50,68,71,66,60,42,59,74,47,25,44,51,47,31,53,52,23,49,54,45,17,64,73,62,70,53,37,72,68,34,45,48,45,32,51,49,26,43,43,52,38,19,77,36,39,76,65,19,58,71,30,70,37,42,42,62,48,49,70,68,53,48,51,54,44,72,69,36,89,49,46,77,60,57,68,66,57,51,50,51,42,53,49,54,28,50,29,54,70,66,68,42,76,68,84,75,82,80,77,60,72,65,68,56,68,74,101

Foldseek 3Di:
DDDPPVVQPDDPDPVCVCLSVQLVVLVVVQVDQPPFAEWEQEAPVRDTGTDHLVLLVVQFPQWDADDVGIDGNQPPWDWDDDPPHIYIYHHPADPVLVVQLRSCSRRVDHDDDPVCLLRVLLVCVRRHRVVSNVVSVVVCLVPDDLQCLLVQLQSLVVSCVVVVNDPSSVVSNVSSLLRCLVVVVSNLPYVSLLPHDPVSLVVNVPDPNNPDDPVSNVVSVVSSVCVVVVVPDPPDQDDPVVVVVD/DDDPPVVQPDDPDPVCVCLSVQLVVLVVVQVPQPPFAEWEQEAPVRDTGTDHLVLLVVQFPQWDADDVGIDGNQPPWDWDDDPSHIYIYHHPADPVLVVQLRSCSRRVDHDDDPVCLLRVLLVCVRRHRVVSVVVSVVVCLVPDDLQCLLVQLQSLVVSCVVVVNPVSSVVSNVSSLLRCQVVVVSNLPYVSLLPHDPVSLVVNVPDPNNPDDPVVNVVSVVSSVCVVVVVPDPPDQDDPVVVVVD

Organism: Cherax quadricarinatus (NCBI:txid27406)

Sequence (492 aa):
MGTRVGGGLHFSDKSLVGVSRLLEDLQHLQEDKDSADIIFVVGREETHIAAHKLILKARCKSFVEAPGGEVCVIPGSTVTPGKPHTTIRLPQYQPNIFRQVINYIYTGKVVMSDSGVFEVYGVGHDLGLEELCQHCEDHIATTMTPHNACTFLMAALKMEQRTGGSKGSRSFVDRCVAHIGENALECMQTSSFLNLSREALIRLISSDNLALEEEDVWRGVLNWAKYGAGVAQPTPHWTEEERLRVMGTRVGGGLHFSDKSLVGVSRLLEDLQHLQEDKDSADIIFVVGREETHIAAHKLILKARCKSFVEAPGGEVCVIPGSTVTPGKPHTTIRLPQYQPNIFRQVINYIYTGKVVMSDSGVFEVYGVGHDLGLEELCQHCEDHIATTMTPHNACTFLMAALKMEQRTGGSKGSRSFVDRCVAHIGENALECMQTSSFLNLSREALIRLISSDNLALEEEDVWRGVLNWAKYGAGVAQPTPHWTEEERLRV